Protein AF-A0A1E3QMS5-F1 (afdb_monomer)

Sequence (502 aa):
MLIGETFSNELSHKHVSFSLHVRTPPRYYPRFNPREAEGNADFGDAWTCLYKKHVCPNFSGSLSSRPYLNSDYTMERLRQVASHLDTVKGASAIKHKNADDVVIVAAYRTAMTKGFKGGFKDTATEDLLIGLVKGLLSKTPKFDPKYIEDVAIGNVLNGGAGAFEHRAAMLAAGISYEAAFVAVNRQCSSGLIAVNDIANKILTGQIACGLAGGVESMSQKYDHKNLIPQFSELIANSPAASKCNIPMGLTNENVAEKYNIDRAAQDAFSAASYHKAEQAVTKGLFKDEIIPVQVKTAQGTAVIDTDEGPRAGVTAASLGKLKPAFKKDGTTHAGNASQISDGAGAVLLMRRSLATKLGLRVVGKYVATSAVGVPPEIMGVGPAYAIPHVLAQAGISTSDVAVFEINEAFAAQALFCIEHLGLDKAKVNPRGGAIALGHPLGATGARQVATIMRELKTGEIGVTSMCIGTGMGAAAVFVKDDFYVYRDRYGCCCCFCQGVGI

InterPro domains:
  IPR002155 Thiolase [TIGR01930] (104-478)
  IPR002155 Thiolase [cd00751] (103-478)
  IPR016039 Thiolase-like [G3DSA:3.40.47.10] (101-368)
  IPR016039 Thiolase-like [G3DSA:3.40.47.10] (226-476)
  IPR016039 Thiolase-like [SSF53901] (98-357)
  IPR016039 Thiolase-like [SSF53901] (358-479)
  IPR020610 Thiolase, active site [PS00099] (462-475)
  IPR020613 Thiolase, conserved site [PS00737] (429-445)
  IPR020615 Thiolase, acyl-enzyme intermediate active site [PS00098] (184-202)
  IPR020616 Thiolase, N-terminal [PF00108] (102-353)
  IPR020617 Thiolase, C-terminal [PF02803] (361-479)
  IPR050215 3-ketoacyl-CoA thiolase-like [PTHR43853] (95-480)

Organism: NCBI:txid984486

Secondary structure (DSSP, 8-state):
-----------------------PPPPP-----------------------------------PPPPP--HHHHHHHHHHHHHHH----THHHHHS--TT-EEEEEEEEPPPEETTTSTTTT--HHHHHHHHHHHHHHH-TT--GGG--EEEEE-SSSGGGGHHHHHHHHHHTT--TTS--EEE--GGGHHHHHHHHHHHHHHTTS-SEEEEEEEEEHHHH--TTTSSPPPPHHHHT-TTTGGGGS-HHHHHHHHHHHTT--HHHHHHHHHHHHHHHHHHHHTTTTTTTBPPEEEEETTEEEEE-S-SS--TT--HHHHTTSPPSSSTT-S--TTTBPPPEEEEEEEEEEEHHHHHHTTPPP-EEEEEEEEEE--GGGGGGHHHHHHHHHHHHTT--GGGEEEEEE--SBHHHHHHHHHHTT--GGGBSTT--HHHH---TTTHHHHHHHHHHHH--TT-EEEEEEEETTTEEEEEEEEEPP------SS------------

Solvent-accessible surface area (backbone atoms only — not comparable to full-atom values): 27550 Å² total; per-residue (Å²): 133,88,83,88,85,89,85,82,90,80,92,76,90,78,88,80,82,82,80,83,80,82,79,80,80,84,85,85,75,90,78,89,81,92,84,83,90,87,82,86,88,83,90,86,82,89,88,89,81,90,86,85,89,85,85,87,83,88,84,91,80,90,82,88,79,82,83,78,83,57,66,64,62,54,52,52,49,50,51,54,50,48,70,71,61,70,76,59,64,28,68,61,38,72,65,53,88,52,59,72,37,40,24,28,54,45,48,30,19,38,29,27,25,37,36,69,75,28,88,46,36,83,50,53,54,33,58,50,47,25,40,37,49,38,42,51,48,67,76,36,77,84,63,65,53,76,59,36,49,35,33,28,35,3,12,56,65,44,75,80,27,32,43,68,54,46,48,51,18,40,48,77,37,63,39,46,85,83,25,49,75,46,50,33,71,53,43,41,35,5,3,38,49,14,42,46,51,47,44,48,35,36,68,73,62,78,37,58,25,24,38,16,10,9,33,23,35,38,40,78,48,62,44,95,88,61,75,64,75,90,70,54,70,73,38,61,72,28,83,73,58,37,34,55,70,57,53,70,63,53,16,36,42,45,40,16,64,76,68,68,48,51,52,67,58,23,24,42,51,27,22,50,22,18,50,28,23,36,52,28,57,78,71,48,68,54,64,86,29,35,33,64,32,79,37,78,50,100,92,45,80,47,76,45,62,63,59,60,41,42,47,85,88,58,40,35,78,65,44,70,72,58,65,45,69,73,41,95,88,44,68,50,23,85,67,29,22,33,33,61,8,22,30,33,10,34,34,37,38,28,23,33,46,57,37,56,74,65,69,44,54,39,48,23,33,60,74,46,67,32,73,41,83,46,62,32,56,39,12,44,50,13,33,55,55,7,43,60,52,28,30,55,76,56,48,42,57,79,85,67,45,59,37,34,43,55,51,22,64,29,29,40,26,39,51,48,28,37,61,76,65,68,53,62,70,79,33,43,34,68,52,27,33,17,46,12,46,31,44,15,42,3,5,38,32,15,31,46,54,19,50,51,59,71,70,46,52,68,75,32,27,36,34,43,29,29,38,16,76,64,10,19,8,30,14,35,39,34,31,27,39,61,76,61,74,89,74,58,99,68,84,77,92,86,80,81,87,87,84,88,84,134

Structure (mmCIF, N/CA/C/O backbone):
data_AF-A0A1E3QMS5-F1
#
_entry.id   AF-A0A1E3QMS5-F1
#
loop_
_atom_site.group_PDB
_atom_site.id
_atom_site.type_symbol
_atom_site.label_atom_id
_atom_site.label_alt_id
_atom_site.label_comp_id
_atom_site.label_asym_id
_atom_site.label_entity_id
_atom_site.label_seq_id
_atom_site.pdbx_PDB_ins_code
_atom_site.Cartn_x
_atom_site.Cartn_y
_atom_site.Cartn_z
_atom_site.occupancy
_atom_site.B_iso_or_equiv
_atom_site.auth_seq_id
_atom_site.auth_comp_id
_atom_site.auth_asym_id
_atom_site.auth_atom_id
_atom_site.pdbx_PDB_model_num
ATOM 1 N N . MET A 1 1 ? 71.713 0.784 -7.104 1.00 31.48 1 MET A N 1
ATOM 2 C CA . MET A 1 1 ? 72.002 0.337 -5.725 1.00 31.48 1 MET A CA 1
ATOM 3 C C . MET A 1 1 ? 70.960 -0.722 -5.398 1.00 31.48 1 MET A C 1
ATOM 5 O O . MET A 1 1 ? 69.806 -0.354 -5.262 1.00 31.48 1 MET A O 1
ATOM 9 N N . LEU A 1 2 ? 71.229 -1.994 -5.737 1.00 28.52 2 LEU A N 1
ATOM 10 C CA . LEU A 1 2 ? 71.768 -3.041 -4.835 1.00 28.52 2 LEU A CA 1
ATOM 11 C C . LEU A 1 2 ? 70.753 -3.302 -3.697 1.00 28.52 2 LEU A C 1
ATOM 13 O O . LEU A 1 2 ? 70.476 -2.373 -2.956 1.00 28.52 2 LEU A O 1
ATOM 17 N N . ILE A 1 3 ? 70.151 -4.480 -3.486 1.00 31.02 3 ILE A N 1
ATOM 18 C CA . ILE A 1 3 ? 70.533 -5.882 -3.755 1.00 31.02 3 ILE A CA 1
ATOM 19 C C . ILE A 1 3 ? 69.230 -6.719 -3.798 1.00 31.02 3 ILE A C 1
ATOM 21 O O . ILE A 1 3 ? 68.274 -6.380 -3.102 1.00 31.02 3 ILE A O 1
ATOM 25 N N . GLY A 1 4 ? 69.172 -7.776 -4.614 1.00 28.62 4 GLY A N 1
ATOM 26 C CA . GLY A 1 4 ? 68.081 -8.761 -4.606 1.00 28.62 4 GLY A CA 1
ATOM 27 C C . GLY A 1 4 ? 68.440 -10.020 -3.818 1.00 28.62 4 GLY A C 1
ATOM 28 O O . GLY A 1 4 ? 69.614 -10.257 -3.582 1.00 28.62 4 GLY A O 1
ATOM 29 N N . GLU A 1 5 ? 67.452 -10.849 -3.481 1.00 30.02 5 GLU A N 1
ATOM 30 C CA . GLU A 1 5 ? 67.676 -12.271 -3.197 1.00 30.02 5 GLU A CA 1
ATOM 31 C C . GLU A 1 5 ? 66.367 -13.070 -3.306 1.00 30.02 5 GLU A C 1
ATOM 33 O O . GLU A 1 5 ? 65.334 -12.735 -2.730 1.00 30.02 5 GLU A O 1
ATOM 38 N N . THR A 1 6 ? 66.429 -14.125 -4.111 1.00 30.91 6 THR A N 1
ATOM 39 C CA . THR A 1 6 ? 65.513 -15.268 -4.182 1.00 30.91 6 THR A CA 1
ATOM 40 C C . THR A 1 6 ? 65.936 -16.321 -3.154 1.00 30.91 6 THR A C 1
ATOM 42 O O . THR A 1 6 ? 67.132 -16.571 -3.083 1.00 30.91 6 THR A O 1
ATOM 45 N N . PHE A 1 7 ? 65.004 -16.995 -2.458 1.00 30.03 7 PHE A N 1
ATOM 46 C CA . PHE A 1 7 ? 64.807 -18.465 -2.493 1.00 30.03 7 PHE A CA 1
ATOM 47 C C . PHE A 1 7 ? 63.831 -19.007 -1.417 1.00 30.03 7 PHE A C 1
ATOM 49 O O . PHE A 1 7 ? 63.793 -18.551 -0.280 1.00 30.03 7 PHE A O 1
ATOM 56 N N . SER A 1 8 ? 63.120 -20.061 -1.848 1.00 28.69 8 SER A N 1
ATOM 57 C CA . SER A 1 8 ? 62.645 -21.274 -1.145 1.00 28.69 8 SER A CA 1
ATOM 58 C C . SER A 1 8 ? 61.511 -21.257 -0.106 1.00 28.69 8 SER A C 1
ATOM 60 O O . SER A 1 8 ? 61.619 -20.739 0.999 1.00 28.69 8 SER A O 1
ATOM 62 N N . ASN A 1 9 ? 60.474 -22.016 -0.491 1.00 30.20 9 ASN A N 1
ATOM 63 C CA . ASN A 1 9 ? 59.510 -22.774 0.309 1.00 30.20 9 ASN A CA 1
ATOM 64 C C . ASN A 1 9 ? 60.068 -23.368 1.609 1.00 30.20 9 ASN A C 1
ATOM 66 O O . ASN A 1 9 ? 61.058 -24.088 1.561 1.00 30.20 9 ASN A O 1
ATOM 70 N N . GLU A 1 10 ? 59.282 -23.275 2.684 1.00 28.73 10 GLU A N 1
ATOM 71 C CA . GLU A 1 10 ? 59.101 -24.389 3.619 1.00 28.73 10 GLU A CA 1
ATOM 72 C C . GLU A 1 10 ? 57.724 -24.310 4.303 1.00 28.73 10 GLU A C 1
ATOM 74 O O . GLU A 1 10 ? 57.362 -23.340 4.969 1.00 28.73 10 GLU A O 1
ATOM 79 N N . LEU A 1 11 ? 56.931 -25.359 4.078 1.00 33.06 11 LEU A N 1
ATOM 80 C CA . LEU A 1 11 ? 55.681 -25.662 4.764 1.00 33.06 11 LEU A CA 1
ATOM 81 C C . LEU A 1 11 ? 55.994 -26.072 6.206 1.00 33.06 11 LEU A C 1
ATOM 83 O O . LEU A 1 11 ? 56.698 -27.055 6.422 1.00 33.06 11 LEU A O 1
ATOM 87 N N . SER A 1 12 ? 55.387 -25.412 7.193 1.00 29.53 12 SER A N 1
ATOM 88 C CA . SER A 1 12 ? 55.207 -26.021 8.513 1.00 29.53 12 SER A CA 1
ATOM 89 C C . SER A 1 12 ? 53.768 -25.850 8.996 1.00 29.53 12 SER A C 1
ATOM 91 O O . SER A 1 12 ? 53.277 -24.760 9.286 1.00 29.53 12 SER A O 1
ATOM 93 N N . HIS A 1 13 ? 53.071 -26.983 9.045 1.00 34.19 13 HIS A N 1
ATOM 94 C CA . HIS A 1 13 ? 51.786 -27.144 9.701 1.00 34.19 13 HIS A CA 1
ATOM 95 C C . HIS A 1 13 ? 51.952 -26.912 11.207 1.00 34.19 13 HIS A C 1
ATOM 97 O O . HIS A 1 13 ? 52.592 -27.708 11.893 1.00 34.19 13 HIS A O 1
ATOM 103 N N . LYS A 1 14 ? 51.323 -25.865 11.749 1.00 30.52 14 LYS A N 1
ATOM 104 C CA . LYS A 1 14 ? 51.033 -25.779 13.185 1.00 30.52 14 LYS A CA 1
ATOM 105 C C . LYS A 1 14 ? 49.546 -26.016 13.410 1.00 30.52 14 LYS A C 1
ATOM 107 O O . LYS A 1 14 ? 48.716 -25.134 13.219 1.00 30.52 14 LYS A O 1
ATOM 112 N N . HIS A 1 15 ? 49.235 -27.242 13.822 1.00 31.00 15 HIS A N 1
ATOM 113 C CA . HIS A 1 15 ? 47.972 -27.598 14.455 1.00 31.00 15 HIS A CA 1
ATOM 114 C C . HIS A 1 15 ? 47.801 -26.777 15.739 1.00 31.00 15 HIS A C 1
ATOM 116 O O . HIS A 1 15 ? 48.514 -26.992 16.717 1.00 31.00 15 HIS A O 1
ATOM 122 N N . VAL A 1 16 ? 46.833 -25.862 15.754 1.00 29.27 16 VAL A N 1
ATOM 123 C CA . VAL A 1 16 ? 46.311 -25.276 16.993 1.00 29.27 16 VAL A CA 1
ATOM 124 C C . VAL A 1 16 ? 45.037 -26.037 17.344 1.00 29.27 16 VAL A C 1
ATOM 126 O O . VAL A 1 16 ? 43.981 -25.831 16.753 1.00 29.27 16 VAL A O 1
ATOM 129 N N . SER A 1 17 ? 45.163 -26.973 18.283 1.00 27.58 17 SER A N 1
ATOM 130 C CA . SER A 1 17 ? 44.041 -27.689 18.888 1.00 27.58 17 SER A CA 1
ATOM 131 C C . SER A 1 17 ? 43.379 -26.789 19.934 1.00 27.58 17 SER A C 1
ATOM 133 O O . SER A 1 17 ? 43.899 -26.640 21.039 1.00 27.58 17 SER A O 1
ATOM 135 N N . PHE A 1 18 ? 42.221 -26.207 19.617 1.00 27.23 18 PHE A N 1
ATOM 136 C CA . PHE A 1 18 ? 41.341 -25.623 20.631 1.00 27.23 18 PHE A CA 1
ATOM 137 C C . PHE A 1 18 ? 40.520 -26.739 21.290 1.00 27.23 18 PHE A C 1
ATOM 139 O O . PHE A 1 18 ? 39.589 -27.278 20.698 1.00 27.23 18 PHE A O 1
ATOM 146 N N . SER A 1 19 ? 40.875 -27.091 22.528 1.00 27.47 19 SER A N 1
ATOM 147 C CA . SER A 1 19 ? 40.060 -27.955 23.386 1.00 27.47 19 SER A CA 1
ATOM 148 C C . SER A 1 19 ? 38.943 -27.120 24.014 1.00 27.47 19 SER A C 1
ATOM 150 O O . SER A 1 19 ? 39.190 -26.284 24.884 1.00 27.47 19 SER A O 1
ATOM 152 N N . LEU A 1 20 ? 37.708 -27.313 23.546 1.00 27.77 20 LEU A N 1
ATOM 153 C CA . LEU A 1 20 ? 36.520 -26.660 24.090 1.00 27.77 20 LEU A CA 1
ATOM 154 C C . LEU A 1 20 ? 36.106 -27.379 25.388 1.00 27.77 20 LEU A C 1
ATOM 156 O O . LEU A 1 20 ? 35.433 -28.407 25.359 1.00 27.77 20 LEU A O 1
ATOM 160 N N . HIS A 1 21 ? 36.517 -26.858 26.544 1.00 28.42 21 HIS A N 1
ATOM 161 C CA . HIS A 1 21 ? 35.975 -27.296 27.833 1.00 28.42 21 HIS A CA 1
ATOM 162 C C . HIS A 1 21 ? 34.560 -26.732 28.013 1.00 28.42 21 HIS A C 1
ATOM 164 O O . HIS A 1 21 ? 34.373 -25.584 28.415 1.00 28.42 21 HIS A O 1
ATOM 170 N N . VAL A 1 22 ? 33.550 -27.556 27.731 1.00 30.39 22 VAL A N 1
ATOM 171 C CA . VAL A 1 22 ? 32.148 -27.273 28.058 1.00 30.39 22 VAL A CA 1
ATOM 172 C C . VAL A 1 22 ? 31.971 -27.393 29.575 1.00 30.39 22 VAL A C 1
ATOM 174 O O . VAL A 1 22 ? 31.844 -28.489 30.114 1.00 30.39 22 VAL A O 1
ATOM 177 N N . ARG A 1 23 ? 31.970 -26.261 30.289 1.00 28.95 23 ARG A N 1
ATOM 178 C CA . ARG A 1 23 ? 31.492 -26.200 31.679 1.00 28.95 23 ARG A CA 1
ATOM 179 C C . ARG A 1 23 ? 29.972 -26.058 31.672 1.00 28.95 23 ARG A C 1
ATOM 181 O O . ARG A 1 23 ? 29.438 -24.999 31.362 1.00 28.95 23 ARG A O 1
ATOM 188 N N . THR A 1 24 ? 29.282 -27.135 32.024 1.00 34.50 24 THR A N 1
ATOM 189 C CA . THR A 1 24 ? 27.847 -27.140 32.334 1.00 34.50 24 THR A CA 1
ATOM 190 C C . THR A 1 24 ? 27.566 -26.319 33.602 1.00 34.50 24 THR A C 1
ATOM 192 O O . THR A 1 24 ? 28.191 -26.597 34.629 1.00 34.50 24 THR A O 1
ATOM 195 N N . PRO A 1 25 ? 26.634 -25.348 33.591 1.00 34.88 25 PRO A N 1
ATOM 196 C CA . PRO A 1 25 ? 26.219 -24.650 34.806 1.00 34.88 25 PRO A CA 1
ATOM 197 C C . PRO A 1 25 ? 25.302 -25.537 35.676 1.00 34.88 25 PRO A C 1
ATOM 199 O O . PRO A 1 25 ? 24.513 -26.320 35.135 1.00 34.88 25 PRO A O 1
ATOM 202 N N . PRO A 1 26 ? 25.374 -25.439 37.018 1.00 34.09 26 PRO A N 1
ATOM 203 C CA . PRO A 1 26 ? 24.548 -26.248 37.906 1.00 34.09 26 PRO A CA 1
ATOM 204 C C . PRO A 1 26 ? 23.090 -25.766 37.914 1.00 34.09 26 PRO A C 1
ATOM 206 O O . PRO A 1 26 ? 22.800 -24.573 38.004 1.00 34.09 26 PRO A O 1
ATOM 209 N N . ARG A 1 27 ? 22.162 -26.728 37.840 1.00 30.08 27 ARG A N 1
ATOM 210 C CA . ARG A 1 27 ? 20.714 -26.518 37.971 1.00 30.08 27 ARG A CA 1
ATOM 211 C C . ARG A 1 27 ? 20.365 -26.182 39.423 1.00 30.08 27 ARG A C 1
ATOM 213 O O . ARG A 1 27 ? 20.511 -27.034 40.295 1.00 30.08 27 ARG A O 1
ATOM 220 N N . TYR A 1 28 ? 19.846 -24.982 39.665 1.00 28.42 28 TYR A N 1
ATOM 221 C CA . TYR A 1 28 ? 19.197 -24.622 40.926 1.00 28.42 28 TYR A CA 1
ATOM 222 C C . TYR A 1 28 ? 17.708 -24.993 40.865 1.00 28.42 28 TYR A C 1
ATOM 224 O O . TYR A 1 28 ? 16.959 -24.449 40.059 1.00 28.42 28 TYR A O 1
ATOM 232 N N . TYR A 1 29 ? 17.284 -25.913 41.732 1.00 30.28 29 TYR A N 1
ATOM 233 C CA . TYR A 1 29 ? 15.880 -26.156 42.076 1.00 30.28 29 TYR A CA 1
ATOM 234 C C . TYR A 1 29 ? 15.695 -25.795 43.555 1.00 30.28 29 TYR A C 1
ATOM 236 O O . TYR A 1 29 ? 16.360 -26.412 44.391 1.00 30.28 29 TYR A O 1
ATOM 244 N N . PRO A 1 30 ? 14.804 -24.860 43.929 1.00 32.53 30 PRO A N 1
ATOM 245 C CA . PRO A 1 30 ? 14.478 -24.659 45.330 1.00 32.53 30 PRO A CA 1
ATOM 246 C C . PRO A 1 30 ? 13.488 -25.740 45.783 1.00 32.53 30 PRO A C 1
ATOM 248 O O . PRO A 1 30 ? 12.336 -25.777 45.350 1.00 32.53 30 PRO A O 1
ATOM 251 N N . ARG A 1 31 ? 13.950 -26.638 46.661 1.00 29.88 31 ARG A N 1
ATOM 252 C CA . ARG A 1 31 ? 13.084 -27.500 47.475 1.00 29.88 31 ARG A CA 1
ATOM 253 C C . ARG A 1 31 ? 12.714 -26.748 48.750 1.00 29.88 31 ARG A C 1
ATOM 255 O O . ARG A 1 31 ? 13.582 -26.445 49.560 1.00 29.88 31 ARG A O 1
ATOM 262 N N . PHE A 1 32 ? 11.425 -26.489 48.922 1.00 26.47 32 PHE A N 1
ATOM 263 C CA . PHE A 1 32 ? 10.831 -26.103 50.198 1.00 26.47 32 PHE A CA 1
ATOM 264 C C . PHE A 1 32 ? 10.738 -27.344 51.098 1.00 26.47 32 PHE A C 1
ATOM 266 O O . PHE A 1 32 ? 10.147 -28.346 50.697 1.00 26.47 32 PHE A O 1
ATOM 273 N N . ASN A 1 33 ? 11.293 -27.280 52.308 1.00 28.27 33 ASN A N 1
ATOM 274 C CA . ASN A 1 33 ? 10.937 -28.180 53.405 1.00 28.27 33 ASN A CA 1
ATOM 275 C C . 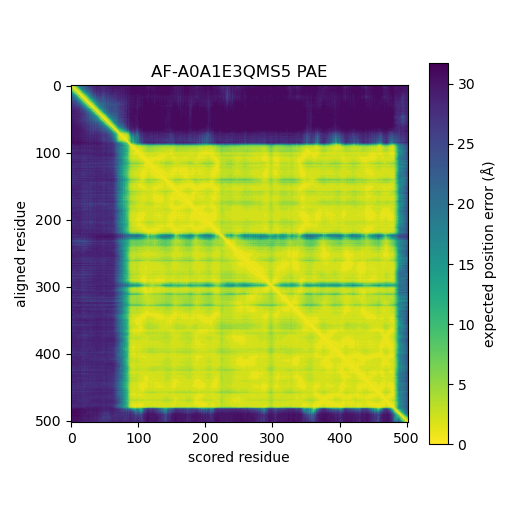ASN A 1 33 ? 10.951 -27.378 54.722 1.00 28.27 33 ASN A C 1
ATOM 277 O O . ASN A 1 33 ? 11.992 -26.804 55.043 1.00 28.27 33 ASN A O 1
ATOM 281 N N . PRO A 1 34 ? 9.825 -27.280 55.450 1.00 32.50 34 PRO A N 1
ATOM 282 C CA . PRO A 1 34 ? 9.713 -26.466 56.653 1.00 32.50 34 PRO A CA 1
ATOM 283 C C . PRO A 1 34 ? 9.967 -27.303 57.913 1.00 32.50 34 PRO A C 1
ATOM 285 O O . PRO A 1 34 ? 9.378 -28.377 58.042 1.00 32.50 34 PRO A O 1
ATOM 288 N N . ARG A 1 35 ? 10.773 -26.794 58.858 1.00 27.59 35 ARG A N 1
ATOM 289 C CA . ARG A 1 35 ? 10.636 -26.994 60.319 1.00 27.59 35 ARG A CA 1
ATOM 290 C C . ARG A 1 35 ? 11.761 -26.308 61.107 1.00 27.59 35 ARG A C 1
ATOM 292 O O . ARG A 1 35 ? 12.880 -26.236 60.621 1.00 27.59 35 ARG A O 1
ATOM 299 N N . GLU A 1 36 ? 11.379 -25.921 62.330 1.00 29.58 36 GLU A N 1
ATOM 300 C CA . GLU A 1 36 ? 12.136 -25.337 63.461 1.00 29.58 36 GLU A CA 1
ATOM 301 C C . GLU A 1 36 ? 12.245 -23.794 63.417 1.00 29.58 36 GLU A C 1
ATOM 303 O O . GLU A 1 36 ? 12.922 -23.245 62.557 1.00 29.58 36 GLU A O 1
ATOM 308 N N . ALA A 1 37 ? 11.348 -23.045 64.094 1.00 28.16 37 ALA A N 1
ATOM 309 C CA . ALA A 1 37 ? 11.211 -22.786 65.557 1.00 28.16 37 ALA A CA 1
ATOM 310 C C . ALA A 1 37 ? 12.317 -21.805 66.027 1.00 28.16 37 ALA A C 1
ATOM 312 O O . ALA A 1 37 ? 13.449 -21.961 65.600 1.00 28.16 37 ALA A O 1
ATOM 313 N N . GLU A 1 38 ? 12.145 -20.725 66.800 1.00 29.12 38 GLU A N 1
ATOM 314 C CA . GLU A 1 38 ? 11.242 -20.225 67.863 1.00 29.12 38 GLU A CA 1
ATOM 315 C C . GLU A 1 38 ? 11.363 -18.661 67.838 1.00 29.12 38 GLU A C 1
ATOM 317 O O . GLU A 1 38 ? 12.274 -18.154 67.191 1.00 29.12 38 GLU A O 1
ATOM 322 N N . GLY A 1 39 ? 10.571 -17.767 68.448 1.00 26.53 39 GLY A N 1
ATOM 323 C CA . GLY A 1 39 ? 9.545 -17.803 69.492 1.00 26.53 39 GLY A CA 1
ATOM 324 C C . GLY A 1 39 ? 9.075 -16.368 69.871 1.00 26.53 39 GLY A C 1
ATOM 325 O O . GLY A 1 39 ? 9.524 -15.393 69.267 1.00 26.53 39 GLY A O 1
ATOM 326 N N . ASN A 1 40 ? 8.219 -16.299 70.909 1.00 28.59 40 ASN A N 1
ATOM 327 C CA . ASN A 1 40 ? 7.637 -15.154 71.665 1.00 28.59 40 ASN A CA 1
ATOM 328 C C . ASN A 1 40 ? 6.565 -14.297 70.955 1.00 28.59 40 ASN A C 1
ATOM 330 O O . ASN A 1 40 ? 6.862 -13.639 69.968 1.00 28.59 40 ASN A O 1
ATOM 334 N N . ALA A 1 41 ? 5.271 -14.346 71.320 1.00 29.61 41 ALA A N 1
ATOM 335 C CA . ALA A 1 41 ? 4.523 -13.905 72.537 1.00 29.61 41 ALA A CA 1
ATOM 336 C C . ALA A 1 41 ? 3.488 -12.863 72.011 1.00 29.61 41 ALA A C 1
ATOM 338 O O . ALA A 1 41 ? 3.850 -12.081 71.141 1.00 29.61 41 ALA A O 1
ATOM 339 N N . ASP A 1 42 ? 2.184 -12.820 72.308 1.00 27.94 42 ASP A N 1
ATOM 340 C CA . ASP A 1 42 ? 1.458 -12.903 73.579 1.00 27.94 42 ASP A CA 1
ATOM 341 C C . ASP A 1 42 ? -0.073 -13.087 73.344 1.00 27.94 42 ASP A C 1
ATOM 343 O O . ASP A 1 42 ? -0.605 -12.648 72.327 1.00 27.94 42 ASP A O 1
ATOM 347 N N . PHE A 1 43 ? -0.728 -13.720 74.331 1.00 28.84 43 PHE A N 1
ATOM 348 C CA . PHE A 1 43 ? -2.134 -13.703 74.812 1.00 28.84 43 PHE A CA 1
ATOM 349 C C . PHE A 1 43 ? -3.375 -13.526 73.902 1.00 28.84 43 PHE A C 1
ATOM 351 O O . PHE A 1 43 ? -3.525 -12.541 73.186 1.00 28.84 43 PHE A O 1
ATOM 358 N N . GLY A 1 44 ? -4.386 -14.384 74.151 1.00 26.56 44 GLY A N 1
ATOM 359 C CA . GLY A 1 44 ? -5.807 -14.025 73.986 1.00 26.56 44 GLY A CA 1
ATOM 360 C C . GLY A 1 44 ? -6.802 -15.162 73.701 1.00 26.56 44 GLY A C 1
ATOM 361 O O . GLY A 1 44 ? -7.227 -15.318 72.567 1.00 26.56 44 GLY A O 1
ATOM 362 N N . ASP A 1 45 ? -7.203 -15.886 74.749 1.00 29.14 45 ASP A N 1
ATOM 363 C CA . ASP A 1 45 ? -8.535 -16.478 74.995 1.00 29.14 45 ASP A CA 1
ATOM 364 C C . ASP A 1 45 ? -9.144 -17.619 74.137 1.00 29.14 45 ASP A C 1
ATOM 366 O O . ASP A 1 45 ? -9.663 -17.450 73.039 1.00 29.14 45 ASP A O 1
ATOM 370 N N . ALA A 1 46 ? -9.181 -18.788 74.798 1.00 28.91 46 ALA A N 1
ATOM 371 C CA . ALA A 1 46 ? -10.326 -19.679 75.047 1.00 28.91 46 ALA A CA 1
ATOM 372 C C . ALA A 1 46 ? -11.272 -20.072 73.889 1.00 28.91 46 ALA A C 1
ATOM 374 O O . ALA A 1 46 ? -12.046 -19.269 73.392 1.00 28.91 46 ALA A O 1
ATOM 375 N N . TRP A 1 47 ? -11.353 -21.375 73.585 1.00 29.19 47 TRP A N 1
ATOM 376 C CA . TRP A 1 47 ? -12.447 -22.247 74.053 1.00 29.19 47 TRP A CA 1
ATOM 377 C C . TRP A 1 47 ? -12.148 -23.721 73.723 1.00 29.19 47 TRP A C 1
ATOM 379 O O . TRP A 1 47 ? -11.645 -24.086 72.663 1.00 29.19 47 TRP A O 1
ATOM 389 N N . THR A 1 48 ? -12.435 -24.560 74.708 1.00 28.97 48 THR A N 1
ATOM 390 C CA . THR A 1 48 ? -12.118 -25.983 74.863 1.00 28.97 48 THR A CA 1
ATOM 391 C C . THR A 1 48 ? -13.266 -26.877 74.382 1.00 28.97 48 THR A C 1
ATOM 393 O O . THR A 1 48 ? -14.415 -26.559 74.662 1.00 28.97 48 THR A O 1
ATOM 396 N N . CYS A 1 49 ? -12.950 -28.020 73.749 1.00 26.06 49 CYS A N 1
ATOM 397 C CA . CYS A 1 49 ? -13.481 -29.386 74.008 1.00 26.06 49 CYS A CA 1
ATOM 398 C C . CYS A 1 49 ? -13.175 -30.304 72.799 1.00 26.06 49 CYS A C 1
ATOM 400 O O . CYS A 1 49 ? -13.619 -30.022 71.695 1.00 26.06 49 CYS A O 1
ATOM 402 N N . LEU A 1 50 ? -12.270 -31.297 72.895 1.00 29.48 50 LEU A N 1
ATOM 403 C CA . LEU A 1 50 ? -12.485 -32.677 73.405 1.00 29.48 50 LEU A CA 1
ATOM 404 C C . LEU A 1 50 ? -13.443 -33.490 72.492 1.00 29.48 50 LEU A C 1
ATOM 406 O O . LEU A 1 50 ? -14.520 -33.015 72.186 1.00 29.48 50 LEU A O 1
ATOM 410 N N . TYR A 1 51 ? -13.184 -34.712 72.005 1.00 27.92 51 TYR A N 1
ATOM 411 C CA . TYR A 1 51 ? -12.388 -35.836 72.505 1.00 27.92 51 TYR A CA 1
ATOM 412 C C . TYR A 1 51 ? -12.030 -36.823 71.362 1.00 27.92 51 TYR A C 1
ATOM 414 O O . TYR A 1 51 ? -12.646 -36.861 70.301 1.00 27.92 51 TYR A O 1
ATOM 422 N N . LYS A 1 52 ? -11.013 -37.643 71.634 1.00 28.75 52 LYS A N 1
ATOM 423 C CA . LYS A 1 52 ? -10.372 -38.694 70.824 1.00 28.75 52 LYS A CA 1
ATOM 424 C C . LYS A 1 52 ? -11.163 -40.022 70.718 1.00 28.75 52 LYS A C 1
ATOM 426 O O . LYS A 1 52 ? -11.770 -40.436 71.693 1.00 28.75 52 LYS A O 1
ATOM 431 N N . LYS A 1 53 ? -10.848 -40.760 69.633 1.00 29.52 53 LYS A N 1
ATOM 432 C CA . LYS A 1 53 ? -10.585 -42.225 69.522 1.00 29.52 53 LYS A CA 1
ATOM 433 C C . LYS A 1 53 ? -11.752 -43.243 69.500 1.00 29.52 53 LYS A C 1
ATOM 435 O O . LYS A 1 53 ? -12.374 -43.499 70.516 1.00 29.52 53 LYS A O 1
ATOM 440 N N . HIS A 1 54 ? -11.828 -43.979 68.377 1.00 30.83 54 HIS A N 1
ATOM 441 C CA . HIS A 1 54 ? -11.452 -45.407 68.194 1.00 30.83 54 HIS A CA 1
ATOM 442 C C . HIS A 1 54 ? -12.474 -46.319 67.469 1.00 30.83 54 HIS A C 1
ATOM 444 O O . HIS A 1 54 ? -13.581 -46.525 67.935 1.00 30.83 54 HIS A O 1
ATOM 450 N N . VAL A 1 55 ? -11.955 -46.952 66.398 1.00 29.28 55 VAL A N 1
ATOM 451 C CA . VAL A 1 55 ? -12.161 -48.347 65.937 1.00 29.28 55 VAL A CA 1
ATOM 452 C C . VAL A 1 55 ? -13.455 -48.701 65.166 1.00 29.28 55 VAL A C 1
ATOM 454 O O . VAL A 1 55 ? -14.552 -48.748 65.701 1.00 29.28 55 VAL A O 1
ATOM 457 N N . CYS A 1 56 ? -13.254 -49.029 63.880 1.00 26.22 56 CYS A N 1
ATOM 458 C CA . CYS A 1 56 ? -14.125 -49.813 62.983 1.00 26.22 56 CYS A CA 1
ATOM 459 C C . CYS A 1 56 ? -14.065 -51.320 63.342 1.00 26.22 56 CYS A C 1
ATOM 461 O O . CYS A 1 56 ? -13.023 -51.745 63.848 1.00 26.22 56 CYS A O 1
ATOM 463 N N . PRO A 1 57 ? -15.091 -52.153 63.038 1.00 44.75 57 PRO A N 1
ATOM 464 C CA . PRO A 1 57 ? -15.200 -52.704 61.675 1.00 44.75 57 PRO A CA 1
ATOM 465 C C . PRO A 1 57 ? -16.621 -52.969 61.121 1.00 44.75 57 PRO A C 1
ATOM 467 O O . PRO A 1 57 ? -17.542 -53.328 61.842 1.00 44.75 57 PRO A O 1
ATOM 470 N N . ASN A 1 58 ? -16.692 -52.891 59.784 1.00 29.72 58 ASN A N 1
ATOM 471 C CA . ASN A 1 58 ? -17.551 -53.618 58.835 1.00 29.72 58 ASN A CA 1
ATOM 472 C C . ASN A 1 58 ? -19.084 -53.534 58.961 1.00 29.72 58 ASN A C 1
ATOM 474 O O . ASN A 1 58 ? -19.668 -54.151 59.838 1.00 29.72 58 ASN A O 1
ATOM 478 N N . PHE A 1 59 ? -19.739 -52.959 57.944 1.00 26.70 59 PHE A N 1
ATOM 479 C CA . PHE A 1 59 ? -20.618 -53.719 57.037 1.00 26.70 59 PHE A CA 1
ATOM 480 C C . PHE A 1 59 ? -20.917 -52.909 55.762 1.00 26.70 59 PHE A C 1
ATOM 482 O O . PHE A 1 59 ? -21.171 -51.708 55.793 1.00 26.70 59 PHE A O 1
ATOM 489 N N . SER A 1 60 ? -20.826 -53.595 54.630 1.00 35.09 60 SER A N 1
ATOM 490 C CA . SER A 1 60 ? -21.066 -53.142 53.261 1.00 35.09 60 SER A CA 1
ATOM 491 C C . SER A 1 60 ? -22.543 -52.859 52.972 1.00 35.09 60 SER A C 1
ATOM 493 O O . SER A 1 60 ? -23.394 -53.674 53.323 1.00 35.09 60 SER A O 1
ATOM 495 N N . GLY A 1 61 ? -22.839 -51.792 52.227 1.00 27.61 61 GLY A N 1
ATOM 496 C CA . GLY A 1 61 ? -24.173 -51.560 51.668 1.00 27.61 61 GLY A CA 1
ATOM 497 C C . GLY A 1 61 ? -24.268 -50.253 50.886 1.00 27.61 61 GLY A C 1
ATOM 498 O O . GLY A 1 61 ? -24.300 -49.175 51.464 1.00 27.61 61 GLY A O 1
ATOM 499 N N . SER A 1 62 ? -24.283 -50.368 49.562 1.00 33.69 62 SER A N 1
ATOM 500 C CA . SER A 1 62 ? -24.392 -49.301 48.566 1.00 33.69 62 SER A CA 1
ATOM 501 C C . SER A 1 62 ? -25.670 -48.463 48.678 1.00 33.69 62 SER A C 1
ATOM 503 O O . SER A 1 62 ? -26.749 -49.039 48.796 1.00 33.69 62 SER A O 1
ATOM 505 N N . LEU A 1 63 ? -25.573 -47.148 48.456 1.00 31.23 63 LEU A N 1
ATOM 506 C CA . LEU A 1 63 ? -26.680 -46.328 47.954 1.00 31.23 63 LEU A CA 1
ATOM 507 C C . LEU A 1 63 ? -26.150 -45.188 47.069 1.00 31.23 63 LEU A C 1
ATOM 509 O O . LEU A 1 63 ? -25.169 -44.516 47.374 1.00 31.23 63 LEU A O 1
ATOM 513 N N . SER A 1 64 ? -26.811 -45.065 45.926 1.00 31.31 64 SER A N 1
ATOM 514 C CA . SER A 1 64 ? -26.512 -44.289 44.726 1.00 31.31 64 SER A CA 1
ATOM 515 C C . SER A 1 64 ? -26.426 -42.771 44.924 1.00 31.31 64 SER A C 1
ATOM 517 O O . SER A 1 64 ? -27.369 -42.157 45.426 1.00 31.31 64 SER A O 1
ATOM 519 N N . SER A 1 65 ? -25.377 -42.148 44.383 1.00 32.16 65 SER A N 1
ATOM 520 C CA . SER A 1 65 ? -25.329 -40.715 44.082 1.00 32.16 65 SER A CA 1
ATOM 521 C C . SER A 1 65 ? -25.791 -40.449 42.641 1.00 32.16 65 SER A C 1
ATOM 523 O O . SER A 1 65 ? -25.380 -41.116 41.692 1.00 32.16 65 SER A O 1
ATOM 525 N N . ARG A 1 66 ? -26.685 -39.468 42.477 1.00 35.66 66 ARG A N 1
ATOM 526 C CA . ARG A 1 66 ? -27.090 -38.912 41.175 1.00 35.66 66 ARG A CA 1
ATOM 527 C C . ARG A 1 66 ? -25.883 -38.225 40.511 1.00 35.66 66 ARG A C 1
ATOM 529 O O . ARG A 1 66 ? -25.162 -37.520 41.219 1.00 35.66 66 ARG A O 1
ATOM 536 N N . PRO A 1 67 ? -25.667 -38.348 39.189 1.00 38.66 67 PRO A N 1
ATOM 537 C CA . PRO A 1 67 ? -24.568 -37.652 38.539 1.00 38.66 67 PRO A CA 1
ATOM 538 C C . PRO A 1 67 ? -24.919 -36.177 38.305 1.00 38.66 67 PRO A C 1
ATOM 540 O O . PRO A 1 67 ? -25.948 -35.846 37.715 1.00 38.66 67 PRO A O 1
ATOM 543 N N . TYR A 1 68 ? -24.030 -35.299 38.769 1.00 38.62 68 TYR A N 1
ATOM 544 C CA . TYR A 1 68 ? -23.949 -33.904 38.352 1.00 38.62 68 TYR A CA 1
ATOM 545 C C . TYR A 1 68 ? -23.757 -33.839 36.827 1.00 38.62 68 TYR A C 1
ATOM 547 O O . TYR A 1 68 ? -22.854 -34.472 36.277 1.00 38.62 68 TYR A O 1
ATOM 555 N N . LEU A 1 69 ? -24.611 -33.073 36.145 1.00 43.75 69 LEU A N 1
ATOM 556 C CA . LEU A 1 69 ? -24.441 -32.708 34.738 1.00 43.75 69 LEU A CA 1
ATOM 557 C C . LEU A 1 69 ? -23.144 -31.904 34.589 1.00 43.75 69 LEU A C 1
ATOM 559 O O . LEU A 1 69 ? -23.020 -30.796 35.105 1.00 43.75 69 LEU A O 1
ATOM 563 N N . ASN A 1 70 ? -22.176 -32.498 33.899 1.00 46.22 70 ASN A N 1
ATOM 564 C CA . ASN A 1 70 ? -20.847 -31.948 33.681 1.00 46.22 70 ASN A CA 1
ATOM 565 C C . ASN A 1 70 ? -20.928 -30.859 32.588 1.00 46.22 70 ASN A C 1
ATOM 567 O O . ASN A 1 70 ? -21.117 -31.171 31.407 1.00 46.22 70 ASN A O 1
ATOM 571 N N . SER A 1 71 ? -20.834 -29.579 32.966 1.00 54.12 71 SER A N 1
ATOM 572 C CA . SER A 1 71 ? -20.901 -28.431 32.040 1.00 54.12 71 SER A CA 1
ATOM 573 C C . SER A 1 71 ? -19.858 -28.515 30.923 1.00 54.12 71 SER A C 1
ATOM 575 O O . SER A 1 71 ? -20.136 -28.144 29.783 1.00 54.12 71 SER A O 1
ATOM 577 N N . ASP A 1 72 ? -18.698 -29.094 31.223 1.00 51.88 72 ASP A N 1
ATOM 578 C CA . ASP A 1 72 ? -17.580 -29.214 30.288 1.00 51.88 72 ASP A CA 1
ATOM 579 C C . ASP A 1 72 ? -17.875 -30.196 29.154 1.00 51.88 72 ASP A C 1
ATOM 581 O O . ASP A 1 72 ? -17.558 -29.932 27.998 1.00 51.88 72 ASP A O 1
ATOM 585 N N . TYR A 1 73 ? -18.595 -31.282 29.443 1.00 54.00 73 TYR A N 1
ATOM 586 C CA . TYR A 1 73 ? -19.002 -32.254 28.425 1.00 54.00 73 TYR A CA 1
ATOM 587 C C . TYR A 1 73 ? -20.046 -31.673 27.460 1.00 54.00 73 TYR A C 1
ATOM 589 O O . TYR A 1 73 ? -20.106 -32.032 26.283 1.00 54.00 73 TYR A O 1
ATOM 597 N N . THR A 1 74 ? -20.855 -30.735 27.954 1.00 62.50 74 THR A N 1
ATOM 598 C CA . THR A 1 74 ? -21.874 -30.040 27.161 1.00 62.50 74 THR A CA 1
ATOM 599 C C . THR A 1 74 ? -21.226 -29.019 26.224 1.00 62.50 74 THR A C 1
ATOM 601 O O . THR A 1 74 ? -21.598 -28.940 25.055 1.00 62.50 74 THR A O 1
ATOM 604 N N . MET A 1 75 ? -20.202 -28.301 26.697 1.00 61.50 75 MET A N 1
ATOM 605 C CA . MET A 1 75 ? -19.402 -27.385 25.877 1.00 61.50 75 MET A CA 1
ATOM 606 C C . MET A 1 75 ? -18.556 -28.117 24.831 1.00 61.50 75 MET A C 1
ATOM 608 O O . MET A 1 75 ? -18.479 -27.665 23.690 1.00 61.50 75 MET A O 1
ATOM 612 N N . GLU A 1 76 ? -17.984 -29.270 25.175 1.00 60.56 76 GLU A N 1
ATOM 613 C CA . GLU A 1 76 ? -17.217 -30.093 24.236 1.00 60.56 76 GLU A CA 1
ATOM 614 C C . GLU A 1 76 ? -18.115 -30.652 23.120 1.00 60.56 76 GLU A C 1
ATOM 616 O O . GLU A 1 76 ? -17.773 -30.571 21.941 1.00 60.56 76 GLU A O 1
ATOM 621 N N . ARG A 1 77 ? -19.325 -31.121 23.465 1.00 62.88 77 ARG A N 1
ATOM 622 C CA . ARG A 1 77 ? -20.330 -31.542 22.475 1.00 62.88 77 ARG A CA 1
ATOM 623 C C . ARG A 1 77 ? -20.853 -30.388 21.631 1.00 62.88 77 ARG A C 1
ATOM 625 O O . ARG A 1 77 ? -21.068 -30.581 20.442 1.00 62.88 77 ARG A O 1
ATOM 632 N N . LEU A 1 78 ? -21.029 -29.195 22.197 1.00 60.53 78 LEU A N 1
ATOM 633 C CA . LEU A 1 78 ? -21.398 -28.004 21.426 1.00 60.53 78 LEU A CA 1
ATOM 634 C C . LEU A 1 78 ? -20.294 -27.602 20.444 1.00 60.53 78 LEU A C 1
ATOM 636 O O . LEU A 1 78 ? -20.610 -27.247 19.315 1.00 60.53 78 LEU A O 1
ATOM 640 N N . ARG A 1 79 ? -19.015 -27.721 20.822 1.00 58.75 79 ARG A N 1
ATOM 641 C CA . ARG A 1 79 ? -17.873 -27.513 19.913 1.00 58.75 79 ARG A CA 1
ATOM 642 C C . ARG A 1 79 ? -17.808 -28.568 18.810 1.00 58.75 79 ARG A C 1
ATOM 644 O O . ARG A 1 79 ? -17.577 -28.211 17.662 1.00 58.75 79 ARG A O 1
ATOM 651 N N . GLN A 1 80 ? -18.057 -29.836 19.139 1.00 59.62 80 GLN A N 1
ATOM 652 C CA . GLN A 1 80 ? -18.138 -30.932 18.165 1.00 59.62 80 GLN A CA 1
ATOM 653 C C . GLN A 1 80 ? -19.317 -30.762 17.199 1.00 59.62 80 GLN A C 1
ATOM 655 O O . GLN A 1 80 ? -19.192 -30.991 16.004 1.00 59.62 80 GLN A O 1
ATOM 660 N N . VAL A 1 81 ? -20.477 -30.338 17.694 1.00 59.22 81 VAL A N 1
ATOM 661 C CA . VAL A 1 81 ? -21.649 -30.082 16.851 1.00 59.22 81 VAL A CA 1
ATOM 662 C C . VAL A 1 81 ? -21.443 -28.817 16.012 1.00 59.22 81 VAL A C 1
ATOM 664 O O . VAL A 1 81 ? -21.780 -28.825 14.834 1.00 59.22 81 VAL A O 1
ATOM 667 N N . ALA A 1 82 ? -20.820 -27.767 16.557 1.00 58.97 82 ALA A N 1
ATOM 668 C CA . ALA A 1 82 ? -20.450 -26.566 15.808 1.00 58.97 82 ALA A CA 1
ATOM 669 C C . ALA A 1 82 ? -19.438 -26.866 14.689 1.00 58.97 82 ALA A C 1
ATOM 671 O O . ALA A 1 82 ? -19.627 -26.405 13.567 1.00 58.97 82 ALA A O 1
ATOM 672 N N . SER A 1 83 ? -18.428 -27.708 14.943 1.00 52.00 83 SER A N 1
ATOM 673 C CA . SER A 1 83 ? -17.457 -28.111 13.916 1.00 52.00 83 SER A CA 1
ATOM 674 C C . SER A 1 83 ? -18.062 -28.987 12.812 1.00 52.00 83 SER A C 1
ATOM 676 O O . SER A 1 83 ? -17.518 -29.050 11.711 1.00 52.00 83 SER A O 1
ATOM 678 N N . HIS A 1 84 ? -19.207 -29.626 13.073 1.00 54.53 84 HIS A N 1
ATOM 679 C CA . HIS A 1 84 ? -20.007 -30.335 12.070 1.00 54.53 84 HIS A CA 1
ATOM 680 C C . HIS A 1 84 ? -21.089 -29.461 11.402 1.00 54.53 84 HIS A C 1
ATOM 682 O O . HIS A 1 84 ? -21.642 -29.870 10.382 1.00 54.53 84 HIS A O 1
ATOM 688 N N . LEU A 1 85 ? -21.383 -28.268 11.938 1.00 53.88 85 LEU A N 1
ATOM 689 C CA . LEU A 1 85 ? -22.376 -27.321 11.412 1.00 53.88 85 LEU A CA 1
ATOM 690 C C . LEU A 1 85 ? -21.785 -26.245 10.488 1.00 53.88 85 LEU A C 1
ATOM 692 O O . LEU A 1 85 ? -22.562 -25.616 9.763 1.00 53.88 85 LEU A O 1
ATOM 696 N N . ASP A 1 86 ? -20.456 -26.076 10.438 1.00 53.41 86 ASP A N 1
ATOM 697 C CA . ASP A 1 86 ? -19.755 -25.229 9.455 1.00 53.41 86 ASP A CA 1
ATOM 698 C C . ASP A 1 86 ? -19.827 -25.843 8.042 1.00 53.41 86 ASP A C 1
ATOM 700 O O . ASP A 1 86 ? -18.882 -26.353 7.442 1.00 53.41 86 ASP A O 1
ATOM 704 N N . THR A 1 87 ? -21.041 -25.811 7.507 1.00 55.19 87 THR A N 1
ATOM 705 C CA . THR A 1 87 ? -21.438 -26.262 6.171 1.00 55.19 87 THR A CA 1
ATOM 706 C C . THR A 1 87 ? -21.224 -25.182 5.114 1.00 55.19 87 THR A C 1
ATOM 708 O O . THR A 1 87 ? -21.363 -25.438 3.918 1.00 55.19 87 THR A O 1
ATOM 711 N N . VAL A 1 88 ? -20.838 -23.975 5.531 1.00 62.59 88 VAL A N 1
ATOM 712 C CA . VAL A 1 88 ? -20.583 -22.857 4.633 1.00 62.59 88 VAL A CA 1
ATOM 713 C C . VAL A 1 88 ? -19.114 -22.892 4.220 1.00 62.59 88 VAL A C 1
ATOM 715 O O . VAL A 1 88 ? -18.227 -22.623 5.022 1.00 62.59 88 VAL A O 1
ATOM 718 N N . LYS A 1 89 ? -18.849 -23.238 2.958 1.00 77.56 89 LYS A N 1
ATOM 719 C CA . LYS A 1 89 ? -17.504 -23.236 2.358 1.00 77.56 89 LYS A CA 1
ATOM 720 C C . LYS A 1 89 ? -17.354 -22.108 1.337 1.00 77.56 89 LYS A C 1
ATOM 722 O O . LYS A 1 89 ? -18.337 -21.555 0.841 1.00 77.56 89 LYS A O 1
ATOM 727 N N . GLY A 1 90 ? -16.105 -21.777 1.027 1.00 89.44 90 GLY A N 1
ATOM 728 C CA . GLY A 1 90 ? -15.732 -20.807 0.000 1.00 89.44 90 GLY A CA 1
ATOM 729 C C . GLY A 1 90 ? -16.258 -19.396 0.244 1.00 89.44 90 GLY A C 1
ATOM 730 O O . GLY A 1 90 ? -16.277 -18.921 1.379 1.00 89.44 90 GLY A O 1
ATOM 731 N N . ALA A 1 91 ? -16.684 -18.708 -0.819 1.00 92.44 91 ALA A N 1
ATOM 732 C CA . ALA A 1 91 ? -17.018 -17.284 -0.763 1.00 92.44 91 ALA A CA 1
ATOM 733 C C . ALA A 1 91 ? -18.100 -16.954 0.279 1.00 92.44 91 ALA A C 1
ATOM 735 O O . ALA A 1 91 ? -18.039 -15.912 0.926 1.00 92.44 91 ALA A O 1
ATOM 736 N N . SER A 1 92 ? -19.070 -17.849 0.486 1.00 92.38 92 SER A N 1
ATOM 737 C CA . SER A 1 92 ? -20.106 -17.662 1.505 1.00 92.38 92 SER A CA 1
ATOM 738 C C . SER A 1 92 ? -19.535 -17.695 2.928 1.00 92.38 92 SER A C 1
ATOM 740 O O . SER A 1 92 ? -20.010 -16.959 3.790 1.00 92.38 92 SER A O 1
ATOM 742 N N . ALA A 1 93 ? -18.501 -18.505 3.175 1.00 93.06 93 ALA A N 1
ATOM 743 C CA . ALA A 1 93 ? -17.894 -18.666 4.496 1.00 93.06 93 ALA A CA 1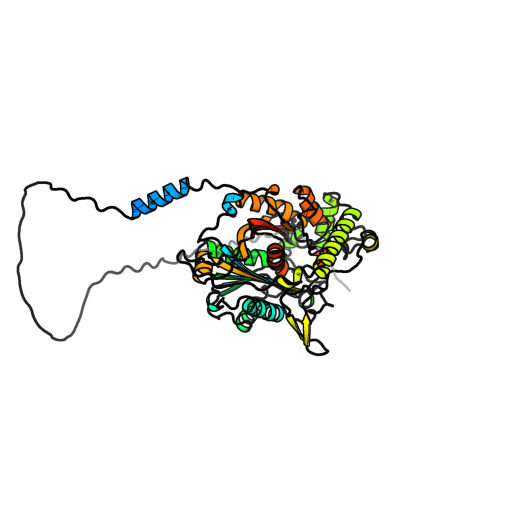
ATOM 744 C C . ALA A 1 93 ? -17.192 -17.376 4.916 1.00 93.06 93 ALA A C 1
ATOM 746 O O . ALA A 1 93 ? -17.446 -16.818 5.981 1.00 93.06 93 ALA A O 1
ATOM 747 N N . ILE A 1 94 ? -16.374 -16.829 4.014 1.00 95.12 94 ILE A N 1
ATOM 748 C CA . ILE A 1 94 ? -15.639 -15.593 4.283 1.00 95.12 94 ILE A CA 1
ATOM 749 C C . ILE A 1 94 ? -16.548 -14.360 4.285 1.00 95.12 94 ILE A C 1
ATOM 751 O O . ILE A 1 94 ? -16.165 -13.342 4.848 1.00 95.12 94 ILE A O 1
ATOM 755 N N . LYS A 1 95 ? -17.757 -14.429 3.713 1.00 95.00 95 LYS A N 1
ATOM 756 C CA . LYS A 1 95 ? -18.762 -13.354 3.791 1.00 95.00 95 LYS A CA 1
ATOM 757 C C . LYS A 1 95 ? -19.601 -13.400 5.069 1.00 95.00 95 LYS A C 1
ATOM 759 O O . LYS A 1 95 ? -20.172 -12.376 5.443 1.00 95.00 95 LYS A O 1
ATOM 764 N N . HIS A 1 96 ? -19.668 -14.546 5.746 1.00 94.31 96 HIS A N 1
ATOM 765 C CA . HIS A 1 96 ? -20.367 -14.665 7.022 1.00 94.31 96 HIS A CA 1
ATOM 766 C C . HIS A 1 96 ? -19.732 -13.749 8.083 1.00 94.31 96 HIS A C 1
ATOM 768 O O . HIS A 1 96 ? -18.518 -13.531 8.076 1.00 94.31 96 HIS A O 1
ATOM 774 N N . LYS A 1 97 ? -20.547 -13.176 8.975 1.00 95.00 97 LYS A N 1
ATOM 775 C CA . LYS A 1 97 ? -20.100 -12.204 9.985 1.00 95.00 97 LYS A CA 1
ATOM 776 C C . LYS A 1 97 ? -20.057 -12.873 11.355 1.00 95.00 97 LYS A C 1
ATOM 778 O O . LYS A 1 97 ? -21.101 -13.067 11.973 1.00 95.00 97 LYS A O 1
ATOM 783 N N . ASN A 1 98 ? -18.860 -13.189 11.834 1.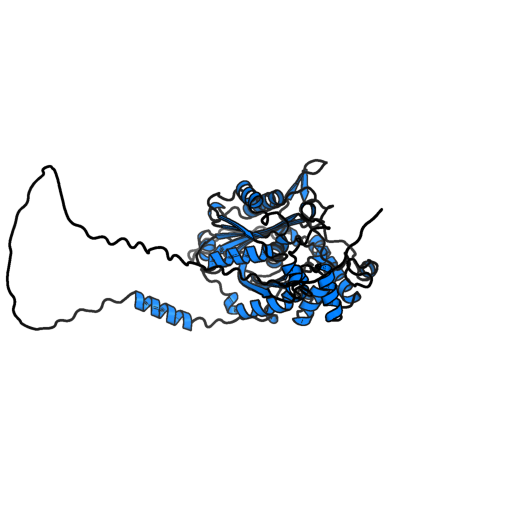00 95.69 98 ASN A N 1
ATOM 784 C CA . ASN A 1 98 ? -18.633 -13.804 13.139 1.00 95.69 98 ASN A CA 1
ATOM 785 C C . ASN A 1 98 ? -18.147 -12.779 14.166 1.00 95.69 98 ASN A C 1
ATOM 787 O O . ASN A 1 98 ? -17.490 -11.794 13.827 1.00 95.69 98 ASN A O 1
ATOM 791 N N . ALA A 1 99 ? -18.463 -13.002 15.442 1.00 96.50 99 ALA A N 1
ATOM 792 C CA . ALA A 1 99 ? -18.110 -12.089 16.530 1.00 96.50 99 ALA A CA 1
ATOM 793 C C . ALA A 1 99 ? -16.588 -11.945 16.744 1.00 96.50 99 ALA A C 1
ATOM 795 O O . ALA A 1 99 ? -16.133 -10.929 17.271 1.00 96.50 99 ALA A O 1
ATOM 796 N N . ASP A 1 100 ? -15.812 -12.944 16.341 1.00 96.75 100 ASP A N 1
ATOM 797 C CA . ASP A 1 100 ? -14.353 -13.014 16.399 1.00 96.75 100 ASP A CA 1
ATOM 798 C C . ASP A 1 100 ? -13.654 -12.516 15.122 1.00 96.75 100 ASP A C 1
ATOM 800 O O . ASP A 1 100 ? -12.432 -12.379 15.129 1.00 96.75 100 ASP A O 1
ATOM 804 N N . ASP A 1 101 ? -14.404 -12.162 14.069 1.00 98.25 101 ASP A N 1
ATOM 805 C CA . ASP A 1 101 ? -13.846 -11.577 12.845 1.00 98.25 101 ASP A CA 1
ATOM 806 C C . ASP A 1 101 ? -12.955 -10.360 13.156 1.00 98.25 101 ASP A C 1
ATOM 808 O O . ASP A 1 101 ? -13.305 -9.498 13.973 1.00 98.25 101 ASP A O 1
ATOM 812 N N . VAL A 1 102 ? -11.860 -10.217 12.406 1.00 98.75 102 VAL A N 1
ATOM 813 C CA . VAL A 1 102 ? -11.082 -8.974 12.361 1.00 98.75 102 VAL A CA 1
ATOM 814 C C . VAL A 1 102 ? -11.739 -8.008 11.384 1.00 98.75 102 VAL A C 1
ATOM 816 O O . VAL A 1 102 ? -11.773 -8.234 10.173 1.00 98.75 102 VAL A O 1
ATOM 819 N N . VAL A 1 103 ? -12.249 -6.899 11.902 1.00 98.69 103 VAL A N 1
ATOM 820 C CA . VAL A 1 103 ? -12.957 -5.889 11.119 1.00 98.69 103 VAL A CA 1
ATOM 821 C C . VAL A 1 103 ? -12.163 -4.599 11.001 1.00 98.69 103 VAL A C 1
ATOM 823 O O . VAL A 1 103 ? -11.451 -4.197 11.916 1.00 98.69 103 VAL A O 1
ATOM 826 N N . ILE A 1 104 ? -12.323 -3.934 9.862 1.00 98.62 104 ILE A N 1
ATOM 827 C CA . ILE A 1 104 ? -11.782 -2.609 9.575 1.00 98.62 104 ILE A CA 1
ATOM 828 C C . ILE A 1 104 ? -12.877 -1.592 9.886 1.00 98.62 104 ILE A C 1
ATOM 830 O O . ILE A 1 104 ? -13.946 -1.630 9.274 1.00 98.62 104 ILE A O 1
ATOM 834 N N . VAL A 1 105 ? -12.614 -0.660 10.799 1.00 97.38 105 VAL A N 1
ATOM 835 C CA . VAL A 1 105 ? -13.553 0.433 11.129 1.00 97.38 105 VAL A CA 1
ATOM 836 C C . VAL A 1 105 ? -13.195 1.748 10.445 1.00 97.38 105 VAL A C 1
ATOM 838 O O . VAL A 1 105 ? -14.061 2.587 10.207 1.00 97.38 105 VAL A O 1
ATOM 841 N N . ALA A 1 106 ? -11.928 1.916 10.076 1.00 97.88 106 ALA A N 1
ATOM 842 C CA . ALA A 1 106 ? -11.450 3.042 9.293 1.00 97.88 106 ALA A CA 1
ATOM 843 C C . ALA A 1 106 ? -10.234 2.630 8.470 1.00 97.88 106 ALA A C 1
ATOM 845 O O . ALA A 1 106 ? -9.376 1.896 8.946 1.00 97.88 106 ALA A O 1
ATOM 846 N N . ALA A 1 107 ? -10.157 3.132 7.243 1.00 98.50 107 ALA A N 1
ATOM 847 C CA . ALA A 1 107 ? -8.977 3.031 6.399 1.00 98.50 107 ALA A CA 1
ATOM 848 C C . ALA A 1 107 ? -8.863 4.329 5.605 1.00 98.50 107 ALA A C 1
ATOM 850 O O . ALA A 1 107 ? -9.822 4.710 4.928 1.00 98.50 107 ALA A O 1
ATOM 851 N N . TYR A 1 108 ? -7.740 5.020 5.727 1.00 98.88 108 TYR A N 1
ATOM 852 C CA . TYR A 1 108 ? -7.502 6.317 5.105 1.00 98.88 108 TYR A CA 1
ATOM 853 C C . TYR A 1 108 ? -6.046 6.439 4.674 1.00 98.88 108 TYR A C 1
ATOM 855 O O . TYR A 1 108 ? -5.183 5.673 5.102 1.00 98.88 108 TYR A O 1
ATOM 863 N N . ARG A 1 109 ? -5.770 7.422 3.829 1.00 98.88 109 ARG A N 1
ATOM 864 C CA . ARG A 1 109 ? -4.435 7.730 3.330 1.00 98.88 109 ARG A CA 1
ATOM 865 C C . ARG A 1 109 ? -4.235 9.230 3.220 1.00 98.88 109 ARG A C 1
ATOM 867 O O . ARG A 1 109 ? -5.196 9.989 3.233 1.00 98.88 109 ARG A O 1
ATOM 874 N N . THR A 1 110 ? -2.995 9.659 3.077 1.00 98.94 110 THR A N 1
ATOM 875 C CA . THR A 1 110 ? -2.707 10.994 2.552 1.00 98.94 110 THR A CA 1
ATOM 876 C C . THR A 1 110 ? -2.920 10.999 1.034 1.00 98.94 110 THR A C 1
ATOM 878 O O . THR A 1 110 ? -3.074 9.945 0.399 1.00 98.94 110 THR A O 1
ATOM 881 N N . ALA A 1 111 ? -2.876 12.180 0.421 1.00 98.69 111 ALA A N 1
ATOM 882 C CA . ALA A 1 111 ? -2.516 12.263 -0.991 1.00 98.69 111 ALA A CA 1
ATOM 883 C C . ALA A 1 111 ? -1.122 11.649 -1.214 1.00 98.69 111 ALA A C 1
ATOM 885 O O . ALA A 1 111 ? -0.323 11.565 -0.283 1.00 98.69 111 ALA A O 1
ATOM 886 N N . MET A 1 112 ? -0.827 11.205 -2.425 1.00 98.56 112 MET A N 1
ATOM 887 C CA . MET A 1 112 ? 0.499 10.762 -2.840 1.00 98.56 112 MET A CA 1
ATOM 888 C C . MET A 1 112 ? 1.137 11.883 -3.661 1.00 98.56 112 MET A C 1
ATOM 890 O O . MET A 1 112 ? 0.597 12.300 -4.692 1.00 98.56 112 MET A O 1
ATOM 894 N N . THR A 1 113 ? 2.281 12.390 -3.207 1.00 98.50 113 THR A N 1
ATOM 895 C CA . THR A 1 113 ? 2.995 13.476 -3.894 1.00 98.50 113 THR A CA 1
ATOM 896 C C . THR A 1 113 ? 4.203 12.941 -4.641 1.00 98.50 113 THR A C 1
ATOM 898 O O . THR A 1 113 ? 4.747 11.882 -4.312 1.00 98.50 113 THR A O 1
ATOM 901 N N . LYS A 1 114 ? 4.655 13.675 -5.659 1.00 98.00 114 LYS A N 1
ATOM 902 C CA . LYS A 1 114 ? 5.880 13.316 -6.383 1.00 98.00 114 LYS A CA 1
ATOM 903 C C . LYS A 1 114 ? 7.089 13.479 -5.466 1.00 98.00 114 LYS A C 1
ATOM 905 O O . LYS A 1 114 ? 7.262 14.526 -4.851 1.00 98.00 114 LYS A O 1
ATOM 910 N N . GLY A 1 115 ? 7.967 12.486 -5.433 1.00 97.19 115 GLY A N 1
ATOM 911 C CA . GLY A 1 115 ? 9.222 12.583 -4.699 1.00 97.19 115 GLY A CA 1
ATOM 912 C C . GLY A 1 115 ? 10.094 13.733 -5.211 1.00 97.19 115 GLY A C 1
ATOM 913 O O . GLY A 1 115 ? 10.064 14.095 -6.392 1.00 97.19 115 GLY A O 1
ATOM 914 N N . PHE A 1 116 ? 10.871 14.315 -4.305 1.00 96.38 116 PHE A N 1
ATOM 915 C CA . PHE A 1 116 ? 11.793 15.447 -4.445 1.00 96.38 116 PHE A CA 1
ATOM 916 C C . PHE A 1 116 ? 11.170 16.794 -4.835 1.00 96.38 116 PHE A C 1
ATOM 918 O O . PHE A 1 116 ? 11.747 17.839 -4.540 1.00 96.38 116 PHE A O 1
ATOM 925 N N . LYS A 1 117 ? 10.031 16.801 -5.533 1.00 95.00 117 LYS A N 1
ATOM 926 C CA . LYS A 1 117 ? 9.449 18.008 -6.148 1.00 95.00 117 LYS A CA 1
ATOM 927 C C . LYS A 1 117 ? 7.995 18.270 -5.764 1.00 95.00 117 LYS A C 1
ATOM 929 O O . LYS A 1 117 ? 7.495 19.342 -6.087 1.00 95.00 117 LYS A O 1
ATOM 934 N N . GLY A 1 118 ? 7.324 17.305 -5.147 1.00 96.06 118 GLY A N 1
ATOM 935 C CA . GLY A 1 118 ? 5.921 17.396 -4.767 1.00 96.06 118 GLY A CA 1
ATOM 936 C C . GLY A 1 118 ? 5.682 18.106 -3.441 1.00 96.06 118 GLY A C 1
ATOM 937 O O . GLY A 1 118 ? 6.619 18.539 -2.766 1.00 96.06 118 GLY A O 1
ATOM 938 N N . GLY A 1 119 ? 4.414 18.195 -3.052 1.00 96.94 119 GLY A N 1
ATOM 939 C CA . GLY A 1 119 ? 3.948 18.909 -1.865 1.00 96.94 119 GLY A CA 1
ATOM 940 C C . GLY A 1 119 ? 4.528 18.409 -0.540 1.00 96.94 119 GLY A C 1
ATOM 941 O O . GLY A 1 119 ? 4.651 19.200 0.392 1.00 96.94 119 GLY A O 1
ATOM 942 N N . PHE A 1 120 ? 4.949 17.141 -0.453 1.00 97.81 120 PHE A N 1
ATOM 943 C CA . PHE A 1 120 ? 5.582 16.579 0.748 1.00 97.81 120 PHE A CA 1
ATOM 944 C C . PHE A 1 120 ? 7.109 16.556 0.720 1.00 97.81 120 PHE A C 1
ATOM 946 O O . PHE A 1 120 ? 7.713 15.994 1.630 1.00 97.81 120 PHE A O 1
ATOM 953 N N . LYS A 1 121 ? 7.760 17.204 -0.255 1.00 96.31 121 LYS A N 1
ATOM 954 C CA . LYS A 1 121 ? 9.227 17.153 -0.390 1.00 96.31 121 LYS A CA 1
ATOM 955 C C . LYS A 1 121 ? 9.992 17.560 0.882 1.00 96.31 121 LYS A C 1
ATOM 957 O O . LYS A 1 121 ? 11.045 16.998 1.166 1.00 96.31 121 LYS A O 1
ATOM 962 N N . ASP A 1 122 ? 9.440 18.498 1.657 1.00 95.31 122 ASP A N 1
ATOM 963 C CA . ASP A 1 122 ? 10.022 18.997 2.913 1.00 95.31 122 ASP A CA 1
ATOM 964 C C . ASP A 1 122 ? 9.311 18.428 4.160 1.00 95.31 122 ASP A C 1
ATOM 966 O O . ASP A 1 122 ? 9.576 18.865 5.276 1.00 95.31 122 ASP A O 1
ATOM 970 N N . THR A 1 123 ? 8.392 17.470 3.993 1.00 96.69 123 THR A N 1
ATOM 971 C CA . THR A 1 123 ? 7.602 16.888 5.090 1.00 96.69 123 THR A CA 1
ATOM 972 C C . THR A 1 123 ? 8.206 15.561 5.542 1.00 96.69 123 THR A C 1
ATOM 974 O O . THR A 1 123 ? 8.419 14.647 4.740 1.00 96.69 123 THR A O 1
ATOM 977 N N . ALA A 1 124 ? 8.489 15.457 6.840 1.00 97.50 124 ALA A N 1
ATOM 978 C CA . ALA A 1 124 ? 9.048 14.252 7.436 1.00 97.50 124 ALA A CA 1
ATOM 979 C C . ALA A 1 124 ? 7.986 13.153 7.615 1.00 97.50 124 ALA A C 1
ATOM 981 O O . ALA A 1 124 ? 6.779 13.408 7.611 1.00 97.50 124 ALA A O 1
ATOM 982 N N . THR A 1 125 ? 8.430 11.906 7.781 1.00 98.56 125 THR A N 1
ATOM 983 C CA . THR A 1 125 ? 7.529 10.747 7.900 1.00 98.56 125 THR A CA 1
ATOM 984 C C . THR A 1 125 ? 6.602 10.825 9.116 1.00 98.56 125 THR A C 1
ATOM 986 O O . THR A 1 125 ? 5.430 10.464 9.041 1.00 98.56 125 THR A O 1
ATOM 989 N N . GLU A 1 126 ? 7.108 11.336 10.231 1.00 98.25 126 GLU A N 1
ATOM 990 C CA . GLU A 1 126 ? 6.388 11.550 11.478 1.00 98.25 126 GLU A CA 1
ATOM 991 C C . GLU A 1 126 ? 5.285 12.602 11.326 1.00 98.25 126 GLU A C 1
ATOM 993 O O . GLU A 1 126 ? 4.179 12.388 11.817 1.00 98.25 126 GLU A O 1
ATOM 998 N N . ASP A 1 127 ? 5.522 13.675 10.568 1.00 98.12 127 ASP A N 1
ATOM 999 C CA . ASP A 1 127 ? 4.525 14.720 10.315 1.00 98.12 127 ASP A CA 1
ATOM 1000 C C . ASP A 1 127 ? 3.386 14.205 9.424 1.00 98.12 127 ASP A C 1
ATOM 1002 O O . ASP A 1 127 ? 2.210 14.468 9.699 1.00 98.12 127 ASP A O 1
ATOM 1006 N N . LEU A 1 128 ? 3.715 13.405 8.399 1.00 98.62 128 LEU A N 1
ATOM 1007 C CA . LEU A 1 128 ? 2.716 12.722 7.569 1.00 98.62 128 LEU A CA 1
ATOM 1008 C C . LEU A 1 128 ? 1.832 11.798 8.415 1.00 98.62 128 LEU A C 1
ATOM 1010 O O . LEU A 1 128 ? 0.607 11.814 8.273 1.00 98.62 128 LEU A O 1
ATOM 1014 N N . LEU A 1 129 ? 2.437 11.021 9.319 1.00 98.81 129 LEU A N 1
ATOM 1015 C CA . LEU A 1 129 ? 1.707 10.151 10.241 1.00 98.81 129 LEU A CA 1
ATOM 1016 C C . LEU A 1 129 ? 0.840 10.947 11.221 1.00 98.81 129 LEU A C 1
ATOM 1018 O O . LEU A 1 129 ? -0.319 10.586 11.414 1.00 98.81 129 LEU A O 1
ATOM 1022 N N . ILE A 1 130 ? 1.355 12.031 11.811 1.00 98.69 130 ILE A N 1
ATOM 1023 C CA . ILE A 1 130 ? 0.588 12.886 12.729 1.00 98.69 130 ILE A CA 1
ATOM 1024 C C . ILE A 1 130 ? -0.655 13.431 12.023 1.00 98.69 130 ILE A C 1
ATOM 1026 O O . ILE A 1 130 ? -1.761 13.312 12.555 1.00 98.69 130 ILE A O 1
ATOM 1030 N N . GLY A 1 131 ? -0.488 14.004 10.827 1.00 98.44 131 GLY A N 1
ATOM 1031 C CA . GLY A 1 131 ? -1.597 14.542 10.038 1.00 98.44 131 GLY A CA 1
ATOM 1032 C C . GLY A 1 131 ? -2.630 13.470 9.689 1.00 98.44 131 GLY A C 1
ATOM 1033 O O . GLY A 1 131 ? -3.826 13.651 9.932 1.00 98.44 131 GLY A O 1
ATOM 1034 N N . LEU A 1 132 ? -2.165 12.321 9.191 1.00 98.81 132 LEU A N 1
ATOM 1035 C CA . LEU A 1 132 ? -3.025 11.206 8.809 1.00 98.81 132 LEU A CA 1
ATOM 1036 C C . LEU A 1 132 ? -3.812 10.639 9.995 1.00 98.81 132 LEU A C 1
ATOM 1038 O O . LEU A 1 132 ? -5.027 10.473 9.895 1.00 98.81 132 LEU A O 1
ATOM 1042 N N . VAL A 1 133 ? -3.148 10.343 11.115 1.00 98.75 133 VAL A N 1
ATOM 1043 C CA . VAL A 1 133 ? -3.790 9.708 12.275 1.00 98.75 133 VAL A CA 1
ATOM 1044 C C . VAL A 1 133 ? -4.762 10.670 12.954 1.00 98.75 133 VAL A C 1
ATOM 1046 O O . VAL A 1 133 ? -5.887 10.271 13.249 1.00 98.75 133 VAL A O 1
ATOM 1049 N N . LYS A 1 134 ? -4.416 11.955 13.110 1.00 98.56 134 LYS A N 1
ATOM 1050 C CA . LYS A 1 134 ? -5.365 12.961 13.623 1.00 98.56 134 LYS A CA 1
ATOM 1051 C C . LYS A 1 134 ? -6.600 13.091 12.733 1.00 98.56 134 LYS A C 1
ATOM 1053 O O . LYS A 1 134 ? -7.722 13.177 13.240 1.00 98.56 134 LYS A O 1
ATOM 1058 N N . GLY A 1 135 ? -6.415 13.078 11.413 1.00 98.38 135 GLY A N 1
ATOM 1059 C CA . GLY A 1 135 ? -7.527 13.101 10.468 1.00 98.38 135 GLY A CA 1
ATOM 1060 C C . GLY A 1 135 ? -8.375 11.830 10.512 1.00 98.38 135 GLY A C 1
ATOM 1061 O O . GLY A 1 135 ? -9.600 11.927 10.507 1.00 98.38 135 GLY A O 1
ATOM 1062 N N . LEU A 1 136 ? -7.753 10.652 10.640 1.00 98.25 136 LEU A N 1
ATOM 1063 C CA . LEU A 1 136 ? -8.452 9.379 10.834 1.00 98.25 136 LEU A CA 1
ATOM 1064 C C . LEU A 1 136 ? -9.335 9.427 12.084 1.00 98.25 136 LEU A C 1
ATOM 1066 O O . LEU A 1 136 ? -10.527 9.150 11.980 1.00 98.25 136 LEU A O 1
ATOM 1070 N N . LEU A 1 137 ? -8.781 9.838 13.229 1.00 97.56 137 LEU A N 1
ATOM 1071 C CA . LEU A 1 137 ? -9.521 9.944 14.491 1.00 97.56 137 LEU A CA 1
ATOM 1072 C C . LEU A 1 137 ? -10.678 10.944 14.386 1.00 97.56 137 LEU A C 1
ATOM 1074 O O . LEU A 1 137 ? -11.789 10.666 14.834 1.00 97.56 137 LEU A O 1
ATOM 1078 N N . SER A 1 138 ? -10.450 12.068 13.704 1.00 97.06 138 SER A N 1
ATOM 1079 C CA . SER A 1 138 ? -11.485 13.076 13.439 1.00 97.06 138 SER A CA 1
ATOM 1080 C C . SER A 1 138 ? -12.614 12.544 12.544 1.00 97.06 138 SER A C 1
ATOM 1082 O O . SER A 1 138 ? -13.767 12.946 12.692 1.00 97.06 138 SER A O 1
ATOM 1084 N N . LYS A 1 139 ? -12.320 11.609 11.630 1.00 96.00 139 LYS A N 1
ATOM 1085 C CA . LYS A 1 139 ? -13.323 10.898 10.817 1.00 96.00 139 LYS A CA 1
ATOM 1086 C C . LYS A 1 139 ? -14.023 9.763 11.576 1.00 96.00 139 LYS A C 1
ATOM 1088 O O . LYS A 1 139 ? -15.005 9.217 11.070 1.00 96.00 139 LYS A O 1
ATOM 1093 N N . THR A 1 140 ? -13.566 9.423 12.780 1.00 94.12 140 THR A N 1
ATOM 1094 C CA . THR A 1 140 ? -14.152 8.396 13.653 1.00 94.12 140 THR A CA 1
ATOM 1095 C C . THR A 1 140 ? -14.471 8.944 15.052 1.00 94.12 140 THR A C 1
ATOM 1097 O O . THR A 1 140 ? -13.985 8.402 16.041 1.00 94.12 140 THR A O 1
ATOM 1100 N N . PRO A 1 141 ? -15.328 9.973 15.197 1.00 91.75 141 PRO A N 1
ATOM 1101 C CA . PRO A 1 141 ? -15.517 10.678 16.473 1.00 91.75 141 PRO A CA 1
ATOM 1102 C C . PRO A 1 141 ? -16.139 9.828 17.595 1.00 91.75 141 PRO A C 1
ATOM 1104 O O . PRO A 1 141 ? -16.069 10.201 18.759 1.00 91.75 141 PRO A O 1
ATOM 1107 N N . LYS A 1 142 ? -16.764 8.688 17.265 1.00 91.50 142 LYS A N 1
ATOM 1108 C CA . LYS A 1 142 ? -17.290 7.728 18.255 1.00 91.50 142 LYS A CA 1
ATOM 1109 C C . LYS A 1 142 ? -16.218 6.791 18.822 1.00 91.50 142 LYS A C 1
ATOM 1111 O O . LYS A 1 142 ? -16.497 6.060 19.767 1.00 91.50 142 LYS A O 1
ATOM 1116 N N . PHE A 1 143 ? -15.039 6.749 18.209 1.00 95.56 143 PHE A N 1
ATOM 1117 C CA . PHE A 1 143 ? -13.950 5.880 18.625 1.00 95.56 143 PHE A CA 1
ATOM 1118 C C . PHE A 1 143 ? -13.045 6.607 19.619 1.00 95.56 143 PHE A C 1
ATOM 1120 O O . PHE A 1 143 ? -12.559 7.699 19.339 1.00 95.56 143 PHE A O 1
ATOM 1127 N N . ASP A 1 144 ? -12.810 5.977 20.766 1.00 95.88 144 ASP A N 1
ATOM 1128 C CA . ASP A 1 144 ? -11.860 6.450 21.769 1.00 95.88 144 ASP A CA 1
ATOM 1129 C C . ASP A 1 144 ? -10.476 5.825 21.490 1.00 95.88 144 ASP A C 1
ATOM 1131 O O . ASP A 1 144 ? -10.354 4.595 21.544 1.00 95.88 144 ASP A O 1
ATOM 1135 N N . PRO A 1 145 ? -9.427 6.623 21.204 1.00 96.19 145 PRO A N 1
ATOM 1136 C CA . PRO A 1 145 ? -8.087 6.114 20.907 1.00 96.19 145 PRO A CA 1
ATOM 1137 C C . PRO A 1 145 ? -7.482 5.230 22.001 1.00 96.19 145 PRO A C 1
ATOM 1139 O O . PRO A 1 145 ? -6.572 4.460 21.701 1.00 96.19 145 PRO A O 1
ATOM 1142 N N . LYS A 1 146 ? -7.980 5.287 23.247 1.00 96.56 146 LYS A N 1
ATOM 1143 C CA . LYS A 1 146 ? -7.503 4.422 24.340 1.00 96.56 146 LYS A CA 1
ATOM 1144 C C . LYS A 1 146 ? -7.726 2.928 24.092 1.00 96.56 146 LYS A C 1
ATOM 1146 O O . LYS A 1 146 ? -7.112 2.108 24.757 1.00 96.56 146 LYS A O 1
ATOM 1151 N N . TYR A 1 147 ? -8.630 2.568 23.175 1.00 97.88 147 TYR A N 1
ATOM 1152 C CA . TYR A 1 147 ? -8.841 1.169 22.802 1.00 97.88 147 TYR A CA 1
ATOM 1153 C C . TYR A 1 147 ? -7.711 0.613 21.930 1.00 97.88 147 TYR A C 1
ATOM 1155 O O . TYR A 1 147 ? -7.671 -0.590 21.712 1.00 97.88 147 TYR A O 1
ATOM 1163 N N . ILE A 1 148 ? -6.823 1.450 21.388 1.00 98.69 148 ILE A N 1
ATOM 1164 C CA . ILE A 1 148 ? -5.671 0.973 20.618 1.00 98.69 148 ILE A CA 1
ATOM 1165 C C . ILE A 1 148 ? -4.665 0.370 21.594 1.00 98.69 148 ILE A C 1
ATOM 1167 O O . ILE A 1 148 ? -4.096 1.080 22.415 1.00 98.69 148 ILE A O 1
ATOM 1171 N N . GLU A 1 149 ? -4.438 -0.934 21.481 1.00 98.81 149 GLU A N 1
ATOM 1172 C CA . GLU A 1 149 ? -3.501 -1.674 22.335 1.00 98.81 149 GLU A CA 1
ATOM 1173 C C . GLU A 1 149 ? -2.121 -1.810 21.677 1.00 98.81 149 GLU A C 1
ATOM 1175 O O . GLU A 1 149 ? -1.106 -1.914 22.362 1.00 98.81 149 GLU A O 1
ATOM 1180 N N . ASP A 1 150 ? -2.066 -1.776 20.343 1.00 98.88 150 ASP A N 1
ATOM 1181 C CA . ASP A 1 150 ? -0.822 -1.868 19.584 1.00 98.88 150 ASP A CA 1
ATOM 1182 C C . ASP A 1 150 ? -0.900 -1.093 18.264 1.00 98.88 150 ASP A C 1
ATOM 1184 O O . ASP A 1 150 ? -1.975 -0.924 17.669 1.00 98.88 150 ASP A O 1
ATOM 1188 N N . VAL A 1 151 ? 0.260 -0.635 17.803 1.00 98.94 151 VAL A N 1
ATOM 1189 C CA . VAL A 1 151 ? 0.425 0.095 16.551 1.00 98.94 151 VAL A CA 1
ATOM 1190 C C . VAL A 1 151 ? 1.548 -0.523 15.728 1.00 98.94 151 VAL A C 1
ATOM 1192 O O . VAL A 1 151 ? 2.697 -0.544 16.160 1.00 98.94 151 VAL A O 1
ATOM 1195 N N . ALA A 1 152 ? 1.241 -0.950 14.505 1.00 98.94 152 ALA A N 1
ATOM 1196 C CA . ALA A 1 152 ? 2.230 -1.434 13.547 1.00 98.94 152 ALA A CA 1
ATOM 1197 C C . ALA A 1 152 ? 2.353 -0.458 12.371 1.00 98.94 152 ALA A C 1
ATOM 1199 O O . ALA A 1 152 ? 1.375 -0.222 11.658 1.00 98.94 152 ALA A O 1
ATOM 1200 N N . ILE A 1 153 ? 3.548 0.088 12.132 1.00 98.94 153 ILE A N 1
ATOM 1201 C CA . ILE A 1 153 ? 3.811 0.986 10.997 1.00 98.94 153 ILE A CA 1
ATOM 1202 C C . ILE A 1 153 ? 4.860 0.381 10.069 1.00 98.94 153 ILE A C 1
ATOM 1204 O O . ILE A 1 153 ? 5.977 0.062 10.471 1.00 98.94 153 ILE A O 1
ATOM 1208 N N . GLY A 1 154 ? 4.486 0.238 8.801 1.00 98.88 154 GLY A N 1
ATOM 1209 C CA . GLY A 1 154 ? 5.370 -0.173 7.727 1.00 98.88 154 GLY A CA 1
ATOM 1210 C C . GLY A 1 154 ? 6.224 0.977 7.192 1.00 98.88 154 GLY A C 1
ATOM 1211 O O . GLY A 1 154 ? 5.683 1.973 6.712 1.00 98.88 154 GLY A O 1
ATOM 1212 N N . ASN A 1 155 ? 7.545 0.819 7.193 1.00 98.81 155 ASN A N 1
ATOM 1213 C CA . ASN A 1 155 ? 8.480 1.784 6.610 1.00 98.81 155 ASN A CA 1
ATOM 1214 C C . ASN A 1 155 ? 9.731 1.066 6.090 1.00 98.81 155 ASN A C 1
ATOM 1216 O O . ASN A 1 155 ? 10.141 0.046 6.650 1.00 98.81 155 ASN A O 1
ATOM 1220 N N . VAL A 1 156 ? 10.308 1.564 4.994 1.00 97.69 156 VAL A N 1
ATOM 1221 C CA . VAL A 1 156 ? 11.452 0.913 4.347 1.00 97.69 156 VAL A CA 1
ATOM 1222 C C . VAL A 1 156 ? 12.751 1.680 4.550 1.00 97.69 156 VAL A C 1
ATOM 1224 O O . VAL A 1 156 ? 13.766 1.048 4.840 1.00 97.69 156 VAL A O 1
ATOM 1227 N N . LEU A 1 157 ? 12.746 3.004 4.369 1.00 96.50 157 LEU A N 1
ATOM 1228 C CA . LEU A 1 157 ? 13.984 3.765 4.175 1.00 96.50 157 LEU A CA 1
ATOM 1229 C C . LEU A 1 157 ? 14.508 4.463 5.438 1.00 96.50 157 LEU A C 1
ATOM 1231 O O . LEU A 1 157 ? 15.676 4.855 5.466 1.00 96.50 157 LEU A O 1
ATOM 1235 N N . ASN A 1 158 ? 13.696 4.642 6.483 1.00 96.19 158 ASN A N 1
ATOM 1236 C CA . ASN A 1 158 ? 14.181 5.250 7.720 1.00 96.19 158 ASN A CA 1
ATOM 1237 C C . ASN A 1 158 ? 15.099 4.275 8.478 1.00 96.19 158 ASN A C 1
ATOM 1239 O O . ASN A 1 158 ? 14.926 3.053 8.451 1.00 96.19 158 ASN A O 1
ATOM 1243 N N . GLY A 1 159 ? 16.064 4.827 9.219 1.00 94.88 159 GLY A N 1
ATOM 1244 C CA . GLY A 1 159 ? 16.896 4.040 10.128 1.00 94.88 159 GLY A CA 1
ATOM 1245 C C . GLY A 1 159 ? 16.030 3.291 11.144 1.00 94.88 159 GLY A C 1
ATOM 1246 O O . GLY A 1 159 ? 15.094 3.857 11.703 1.00 94.88 159 GLY A O 1
ATOM 1247 N N . GLY A 1 160 ? 16.294 1.997 11.345 1.00 95.88 160 GLY A N 1
ATOM 1248 C CA . GLY A 1 160 ? 15.469 1.155 12.222 1.00 95.88 160 GLY A CA 1
ATOM 1249 C C . GLY A 1 160 ? 13.992 1.075 11.806 1.00 95.88 160 GLY A C 1
ATOM 1250 O O . GLY A 1 160 ? 13.140 0.893 12.673 1.00 95.88 160 GLY A O 1
ATOM 1251 N N . ALA A 1 161 ? 13.687 1.270 10.514 1.00 97.44 161 ALA A N 1
ATOM 1252 C CA . ALA A 1 161 ? 12.327 1.397 9.977 1.00 97.44 161 ALA A CA 1
ATOM 1253 C C . ALA A 1 161 ? 11.498 2.514 10.647 1.00 97.44 161 ALA A C 1
ATOM 1255 O O . ALA A 1 161 ? 10.273 2.461 10.677 1.00 97.44 161 ALA A O 1
ATOM 1256 N N . GLY A 1 162 ? 12.165 3.525 11.208 1.00 98.25 162 GLY A N 1
ATOM 1257 C CA . GLY A 1 162 ? 11.536 4.704 11.796 1.00 98.25 162 GLY A CA 1
ATOM 1258 C C . GLY A 1 162 ? 10.887 4.494 13.162 1.00 98.25 162 GLY A C 1
ATOM 1259 O O . GLY A 1 162 ? 10.013 5.262 13.562 1.00 98.25 162 GLY A O 1
ATOM 1260 N N . ALA A 1 163 ? 11.300 3.458 13.901 1.00 98.50 163 ALA A N 1
ATOM 1261 C CA . ALA A 1 163 ? 10.652 3.078 15.153 1.00 98.50 163 ALA A CA 1
ATOM 1262 C C . ALA A 1 163 ? 10.552 4.211 16.190 1.00 98.50 163 ALA A C 1
ATOM 1264 O O . ALA A 1 163 ? 9.541 4.324 16.883 1.00 98.50 163 ALA A O 1
ATOM 1265 N N . PHE A 1 164 ? 11.581 5.056 16.293 1.00 98.44 164 PHE A N 1
ATOM 1266 C CA . PHE A 1 164 ? 11.627 6.137 17.277 1.00 98.44 164 PHE A CA 1
ATOM 1267 C C . PHE A 1 164 ? 10.693 7.286 16.889 1.00 98.44 164 PHE A C 1
ATOM 1269 O O . PHE A 1 164 ? 9.812 7.667 17.664 1.00 98.44 164 PHE A O 1
ATOM 1276 N N . GLU A 1 165 ? 10.858 7.825 15.684 1.00 98.56 165 GLU A N 1
ATOM 1277 C CA . GLU A 1 165 ? 10.096 8.969 15.193 1.00 98.56 165 GLU A CA 1
ATOM 1278 C C . GLU A 1 165 ? 8.619 8.628 14.958 1.00 98.56 165 GLU A C 1
ATOM 1280 O O . GLU A 1 165 ? 7.747 9.446 15.241 1.00 98.56 165 GLU A O 1
ATOM 1285 N N . HIS A 1 166 ? 8.295 7.405 14.526 1.00 98.81 166 HIS A N 1
ATOM 1286 C CA . HIS A 1 166 ? 6.906 6.998 14.296 1.00 98.81 166 HIS A CA 1
ATOM 1287 C C . HIS A 1 166 ? 6.185 6.684 15.606 1.00 98.81 166 HIS A C 1
ATOM 1289 O O . HIS A 1 166 ? 5.007 7.018 15.737 1.00 98.81 166 HIS A O 1
ATOM 1295 N N . ARG A 1 167 ? 6.877 6.145 16.622 1.00 98.81 167 ARG A N 1
ATOM 1296 C CA . ARG A 1 167 ? 6.319 6.069 17.981 1.00 98.81 167 ARG A CA 1
ATOM 1297 C C . ARG A 1 167 ? 6.015 7.466 18.518 1.00 98.81 167 ARG A C 1
ATOM 1299 O O . ARG A 1 167 ? 4.915 7.693 19.021 1.00 98.81 167 ARG A O 1
ATOM 1306 N N . ALA A 1 168 ? 6.954 8.403 18.387 1.00 98.81 168 ALA A N 1
ATOM 1307 C CA . ALA A 1 168 ? 6.736 9.791 18.790 1.00 98.81 168 ALA A CA 1
ATOM 1308 C C . ALA A 1 168 ? 5.552 10.423 18.032 1.00 98.81 168 ALA A C 1
ATOM 1310 O O . ALA A 1 168 ? 4.719 11.090 18.648 1.00 98.81 168 ALA A O 1
ATOM 1311 N N . ALA A 1 169 ? 5.414 10.136 16.733 1.00 98.75 169 ALA A N 1
ATOM 1312 C CA . ALA A 1 169 ? 4.283 10.567 15.915 1.00 98.75 169 ALA A CA 1
ATOM 1313 C C . ALA A 1 169 ? 2.937 10.058 16.453 1.00 98.75 169 ALA A C 1
ATOM 1315 O O . ALA A 1 169 ? 1.983 10.828 16.522 1.00 98.75 169 ALA A O 1
ATOM 1316 N N . MET A 1 170 ? 2.849 8.789 16.875 1.00 98.69 170 MET A N 1
ATOM 1317 C CA . MET A 1 170 ? 1.615 8.236 17.454 1.00 98.69 170 MET A CA 1
ATOM 1318 C C . MET A 1 170 ? 1.217 8.962 18.741 1.00 98.69 170 MET A C 1
ATOM 1320 O O . MET A 1 170 ? 0.059 9.354 18.890 1.00 98.69 170 MET A O 1
ATOM 1324 N N . LEU A 1 171 ? 2.177 9.212 19.635 1.00 98.69 171 LEU A N 1
ATOM 1325 C CA . LEU A 1 171 ? 1.935 9.976 20.863 1.00 98.69 171 LEU A CA 1
ATOM 1326 C C . LEU A 1 171 ? 1.463 11.403 20.538 1.00 98.69 171 LEU A C 1
ATOM 1328 O O . LEU A 1 171 ? 0.456 11.868 21.069 1.00 98.69 171 LEU A O 1
ATOM 1332 N N . ALA A 1 172 ? 2.131 12.077 19.598 1.00 98.56 172 ALA A N 1
ATOM 1333 C CA . ALA A 1 172 ? 1.762 13.419 19.143 1.00 98.56 172 ALA A CA 1
ATOM 1334 C C . ALA A 1 172 ? 0.403 13.470 18.411 1.00 98.56 172 ALA A C 1
ATOM 1336 O O . ALA A 1 172 ? -0.251 14.521 18.374 1.00 98.56 172 ALA A O 1
ATOM 1337 N N . ALA A 1 173 ? -0.038 12.349 17.834 1.00 98.12 173 ALA A N 1
ATOM 1338 C CA . ALA A 1 173 ? -1.347 12.187 17.208 1.00 98.12 173 ALA A CA 1
ATOM 1339 C C . ALA A 1 173 ? -2.487 11.942 18.213 1.00 98.12 173 ALA A C 1
ATOM 1341 O O . ALA A 1 173 ? -3.650 11.997 17.816 1.00 98.12 173 ALA A O 1
ATOM 1342 N N . GLY A 1 174 ? -2.173 11.729 19.496 1.00 96.62 174 GLY A N 1
ATOM 1343 C CA . GLY A 1 174 ? -3.152 11.472 20.555 1.00 96.62 174 GLY A CA 1
ATOM 1344 C C . GLY A 1 174 ? -3.408 9.988 20.831 1.00 96.62 174 GLY A C 1
ATOM 1345 O O . GLY A 1 174 ? -4.397 9.657 21.481 1.00 96.62 174 GLY A O 1
ATOM 1346 N N . ILE A 1 175 ? -2.542 9.090 20.350 1.00 98.06 175 ILE A N 1
ATOM 1347 C CA . ILE A 1 175 ? -2.567 7.680 20.752 1.00 98.06 175 ILE A CA 1
ATOM 1348 C C . ILE A 1 175 ? -2.004 7.561 22.172 1.00 98.06 175 ILE A C 1
ATOM 1350 O O . ILE A 1 175 ? -0.982 8.173 22.490 1.00 98.06 175 ILE A O 1
ATOM 1354 N N . SER A 1 176 ? -2.670 6.774 23.024 1.00 96.94 176 SER A N 1
ATOM 1355 C CA . SER A 1 176 ? -2.241 6.555 24.411 1.00 96.94 176 SER A CA 1
ATOM 1356 C C . SER A 1 176 ? -0.824 5.982 24.471 1.00 96.94 176 SER A C 1
ATOM 1358 O O . SER A 1 176 ? -0.447 5.132 23.662 1.00 96.94 176 SER A O 1
ATOM 1360 N N . TYR A 1 177 ? -0.048 6.396 25.475 1.00 97.88 177 TYR A N 1
ATOM 1361 C CA . TYR A 1 177 ? 1.261 5.801 25.744 1.00 97.88 177 TYR A CA 1
ATOM 1362 C C . TYR A 1 177 ? 1.161 4.327 26.168 1.00 97.88 177 TYR A C 1
ATOM 1364 O O . TYR A 1 177 ? 2.151 3.607 26.060 1.00 97.88 177 TYR A O 1
ATOM 1372 N N . GLU A 1 178 ? -0.015 3.882 26.620 1.00 98.06 178 GLU A N 1
ATOM 1373 C CA . GLU A 1 178 ? -0.298 2.485 26.968 1.00 98.06 178 GLU A CA 1
ATOM 1374 C C . GLU A 1 178 ? -0.317 1.572 25.736 1.00 98.06 178 GLU A C 1
ATOM 1376 O O . GLU A 1 178 ? 0.005 0.392 25.851 1.00 98.06 178 GLU A O 1
ATOM 1381 N N . ALA A 1 179 ? -0.637 2.112 24.554 1.00 98.50 179 ALA A N 1
ATOM 1382 C CA . ALA A 1 179 ? -0.541 1.366 23.307 1.00 98.50 179 ALA A CA 1
ATOM 1383 C C . ALA A 1 179 ? 0.928 1.040 23.020 1.00 98.50 179 ALA A C 1
ATOM 1385 O O . ALA A 1 179 ? 1.777 1.938 23.075 1.00 98.50 179 ALA A O 1
ATOM 1386 N N . ALA A 1 180 ? 1.237 -0.204 22.661 1.00 98.62 180 ALA A N 1
ATOM 1387 C CA . ALA A 1 180 ? 2.562 -0.578 22.178 1.00 98.62 180 ALA A CA 1
ATOM 1388 C C . ALA A 1 180 ? 2.821 -0.033 20.757 1.00 98.62 180 ALA A C 1
ATOM 1390 O O . ALA A 1 180 ? 1.966 0.611 20.141 1.00 98.62 180 ALA A O 1
ATOM 1391 N N . PHE A 1 181 ? 4.045 -0.217 20.261 1.00 98.88 181 PHE A N 1
ATOM 1392 C CA . PHE A 1 181 ? 4.422 0.192 18.913 1.00 98.88 181 PHE A CA 1
ATOM 1393 C C . PHE A 1 181 ? 5.479 -0.742 18.327 1.00 98.88 181 PHE A C 1
ATOM 1395 O O . PHE A 1 181 ? 6.450 -1.092 19.002 1.00 98.88 181 PHE A O 1
ATOM 1402 N N . VAL A 1 182 ? 5.337 -1.065 17.044 1.00 98.88 182 VAL A N 1
ATOM 1403 C CA . VAL A 1 182 ? 6.328 -1.791 16.254 1.00 98.88 182 VAL A CA 1
ATOM 1404 C C . VAL A 1 182 ? 6.488 -1.160 14.869 1.00 98.88 182 VAL A C 1
ATOM 1406 O O . VAL A 1 182 ? 5.515 -0.851 14.179 1.00 98.88 182 VAL A O 1
ATOM 1409 N N . ALA A 1 183 ? 7.739 -0.994 14.441 1.00 98.81 183 ALA A N 1
ATOM 1410 C CA . ALA A 1 183 ? 8.066 -0.692 13.053 1.00 98.81 183 ALA A CA 1
ATOM 1411 C C . ALA A 1 183 ? 8.338 -1.994 12.295 1.00 98.81 183 ALA A C 1
ATOM 1413 O O . ALA A 1 183 ? 9.052 -2.871 12.786 1.00 98.81 183 ALA A O 1
ATOM 1414 N N . VAL A 1 184 ? 7.778 -2.124 11.095 1.00 98.50 184 VAL A N 1
ATOM 1415 C CA . VAL A 1 184 ? 7.878 -3.340 10.283 1.00 98.50 184 VAL A CA 1
ATOM 1416 C C . VAL A 1 184 ? 8.476 -3.006 8.924 1.00 98.50 184 VAL A C 1
ATOM 1418 O O . VAL A 1 184 ? 8.032 -2.080 8.251 1.00 98.50 184 VAL A O 1
ATOM 1421 N N . ASN A 1 185 ? 9.443 -3.811 8.483 1.00 98.50 185 ASN A N 1
ATOM 1422 C CA . ASN A 1 185 ? 9.989 -3.720 7.136 1.00 98.50 185 ASN A CA 1
ATOM 1423 C C . ASN A 1 185 ? 9.896 -5.075 6.420 1.00 98.50 185 ASN A C 1
ATOM 1425 O O . ASN A 1 185 ? 10.610 -6.025 6.735 1.00 98.50 185 ASN A O 1
ATOM 1429 N N . ARG A 1 186 ? 9.011 -5.140 5.423 1.00 98.44 186 ARG A N 1
ATOM 1430 C CA . ARG A 1 186 ? 8.998 -6.156 4.365 1.00 98.44 186 ARG A CA 1
ATOM 1431 C C . ARG A 1 186 ? 8.947 -5.462 3.001 1.00 98.44 186 ARG A C 1
ATOM 1433 O O . ARG A 1 186 ? 8.074 -5.736 2.172 1.00 98.44 186 ARG A O 1
ATOM 1440 N N . GLN A 1 187 ? 9.877 -4.531 2.796 1.00 97.62 187 GLN A N 1
ATOM 1441 C CA . GLN A 1 187 ? 10.047 -3.741 1.576 1.00 97.62 187 GLN A CA 1
ATOM 1442 C C . GLN A 1 187 ? 8.706 -3.146 1.093 1.00 97.62 187 GLN A C 1
ATOM 1444 O O . GLN A 1 187 ? 7.941 -2.597 1.881 1.00 97.62 187 GLN A O 1
ATOM 1449 N N . CYS A 1 188 ? 8.368 -3.292 -0.190 1.00 97.94 188 CYS A N 1
ATOM 1450 C CA . CYS A 1 188 ? 7.154 -2.757 -0.820 1.00 97.94 188 CYS A CA 1
ATOM 1451 C C . CYS A 1 188 ? 5.830 -3.163 -0.140 1.00 97.94 188 CYS A C 1
ATOM 1453 O O . CYS A 1 188 ? 4.800 -2.533 -0.377 1.00 97.94 188 CYS A O 1
ATOM 1455 N N . SER A 1 189 ? 5.832 -4.229 0.671 1.00 98.69 189 SER A N 1
ATOM 1456 C CA . SER A 1 189 ? 4.637 -4.741 1.354 1.00 98.69 189 SER A CA 1
ATOM 1457 C C . SER A 1 189 ? 4.497 -4.286 2.805 1.00 98.69 189 SER A C 1
ATOM 1459 O O . SER A 1 189 ? 3.513 -4.655 3.439 1.00 98.69 189 SER A O 1
ATOM 1461 N N . SER A 1 190 ? 5.435 -3.503 3.353 1.00 98.81 190 SER A N 1
ATOM 1462 C CA . SER A 1 190 ? 5.496 -3.207 4.795 1.00 98.81 190 SER A CA 1
ATOM 1463 C C . SER A 1 190 ? 4.161 -2.734 5.379 1.00 98.81 190 SER A C 1
ATOM 1465 O O . SER A 1 190 ? 3.737 -3.260 6.403 1.00 98.81 190 SER A O 1
ATOM 1467 N N . GLY A 1 191 ? 3.445 -1.827 4.705 1.00 98.81 191 GLY A N 1
ATOM 1468 C CA . GLY A 1 191 ? 2.130 -1.367 5.160 1.00 98.81 191 GLY A CA 1
ATOM 1469 C C . GLY A 1 191 ? 1.039 -2.446 5.147 1.00 98.81 191 GLY A C 1
ATOM 1470 O O . GLY A 1 191 ? 0.154 -2.426 5.995 1.00 98.81 191 GLY A O 1
ATOM 1471 N N . LEU A 1 192 ? 1.103 -3.423 4.234 1.00 98.88 192 LEU A N 1
ATOM 1472 C CA . LEU A 1 192 ? 0.184 -4.569 4.232 1.00 98.88 192 LEU A CA 1
ATOM 1473 C C . LEU A 1 192 ? 0.564 -5.582 5.320 1.00 98.88 192 LEU A C 1
ATOM 1475 O O . LEU A 1 192 ? -0.305 -6.152 5.974 1.00 98.88 192 LEU A O 1
ATOM 1479 N N . ILE A 1 193 ? 1.862 -5.782 5.556 1.00 98.81 193 ILE A N 1
ATOM 1480 C CA . ILE A 1 193 ? 2.338 -6.658 6.631 1.00 98.81 193 ILE A CA 1
ATOM 1481 C C . ILE A 1 193 ? 2.009 -6.082 8.005 1.00 98.81 193 ILE A C 1
ATOM 1483 O O . ILE A 1 193 ? 1.680 -6.854 8.898 1.00 98.81 193 ILE A O 1
ATOM 1487 N N . ALA A 1 194 ? 2.010 -4.759 8.165 1.00 98.94 194 ALA A N 1
ATOM 1488 C CA . ALA A 1 194 ? 1.498 -4.113 9.368 1.00 98.94 194 ALA A CA 1
ATOM 1489 C C . ALA A 1 194 ? 0.007 -4.432 9.605 1.00 98.94 194 ALA A C 1
ATOM 1491 O O . ALA A 1 194 ? -0.387 -4.730 10.730 1.00 98.94 194 ALA A O 1
ATOM 1492 N N . VAL A 1 195 ? -0.818 -4.449 8.547 1.00 98.94 195 VAL A N 1
ATOM 1493 C CA . VAL A 1 195 ? -2.232 -4.869 8.638 1.00 98.94 195 VAL A CA 1
ATOM 1494 C C . VAL A 1 195 ? -2.342 -6.331 9.072 1.00 98.94 195 VAL A C 1
ATOM 1496 O O . VAL A 1 195 ? -3.121 -6.642 9.970 1.00 98.94 195 VAL A O 1
ATOM 1499 N N . ASN A 1 196 ? -1.538 -7.218 8.483 1.00 98.88 196 ASN A N 1
ATOM 1500 C CA . ASN A 1 196 ? -1.479 -8.627 8.872 1.00 98.88 196 ASN A CA 1
ATOM 1501 C C . ASN A 1 196 ? -1.003 -8.828 10.323 1.00 98.88 196 ASN A C 1
ATOM 1503 O O . ASN A 1 196 ? -1.548 -9.675 11.020 1.00 98.88 196 ASN A O 1
ATOM 1507 N N . ASP A 1 197 ? -0.007 -8.071 10.786 1.00 98.88 197 ASP A N 1
ATOM 1508 C CA . ASP A 1 197 ? 0.508 -8.157 12.157 1.00 98.88 197 ASP A CA 1
ATOM 1509 C C . ASP A 1 197 ? -0.585 -7.837 13.187 1.00 98.88 197 ASP A C 1
ATOM 1511 O O . ASP A 1 197 ? -0.883 -8.661 14.054 1.00 98.88 197 ASP A O 1
ATOM 1515 N N . ILE A 1 198 ? -1.270 -6.700 13.023 1.00 98.94 198 ILE A N 1
ATOM 1516 C CA . ILE A 1 198 ? -2.400 -6.323 13.882 1.00 98.94 198 ILE A CA 1
ATOM 1517 C C . ILE A 1 198 ? -3.542 -7.339 13.775 1.00 98.94 198 ILE A C 1
ATOM 1519 O O . ILE A 1 198 ? -4.104 -7.742 14.794 1.00 98.94 198 ILE A O 1
ATOM 1523 N N . ALA A 1 199 ? -3.875 -7.799 12.564 1.00 98.88 199 ALA A N 1
ATOM 1524 C CA . ALA A 1 199 ? -4.921 -8.798 12.378 1.00 98.88 199 ALA A CA 1
ATOM 1525 C C . ALA A 1 199 ? -4.600 -10.111 13.109 1.00 98.88 199 ALA A C 1
ATOM 1527 O O . ALA A 1 199 ? -5.461 -10.641 13.808 1.00 98.88 199 ALA A O 1
ATOM 1528 N N . ASN A 1 200 ? -3.361 -10.600 13.024 1.00 98.81 200 ASN A N 1
ATOM 1529 C CA . ASN A 1 200 ? -2.939 -11.816 13.716 1.00 98.81 200 ASN A CA 1
ATOM 1530 C C . ASN A 1 200 ? -3.002 -11.656 15.235 1.00 98.81 200 ASN A C 1
ATOM 1532 O O . ASN A 1 200 ? -3.495 -12.558 15.905 1.00 98.81 200 ASN A O 1
ATOM 1536 N N . LYS A 1 201 ? -2.592 -10.505 15.781 1.00 98.94 201 LYS A N 1
ATOM 1537 C CA . LYS A 1 201 ? -2.722 -10.214 17.219 1.00 98.94 201 LYS A CA 1
ATOM 1538 C C . LYS A 1 201 ? -4.186 -10.208 17.677 1.00 98.94 201 LYS A C 1
ATOM 1540 O O . LYS A 1 201 ? -4.485 -10.645 18.787 1.00 98.94 201 LYS A O 1
ATOM 1545 N N . ILE A 1 202 ? -5.117 -9.756 16.832 1.00 98.88 202 ILE A N 1
ATOM 1546 C CA . ILE A 1 202 ? -6.556 -9.817 17.132 1.00 98.88 202 ILE A CA 1
ATOM 1547 C C . ILE A 1 202 ? -7.079 -11.259 17.054 1.00 98.88 202 ILE A C 1
ATOM 1549 O O . ILE A 1 202 ? -7.816 -11.685 17.949 1.00 98.88 202 ILE A O 1
ATOM 1553 N N . LEU A 1 203 ? -6.689 -12.016 16.022 1.00 98.31 203 LEU A N 1
ATOM 1554 C CA . LEU A 1 203 ? -7.091 -13.416 15.825 1.00 98.31 203 LEU A CA 1
ATOM 1555 C C . LEU A 1 203 ? -6.612 -14.324 16.963 1.00 98.31 203 LEU A C 1
ATOM 1557 O O . LEU A 1 203 ? -7.357 -15.191 17.408 1.00 98.31 203 LEU A O 1
ATOM 1561 N N . THR A 1 204 ? -5.394 -14.114 17.467 1.00 98.38 204 THR A N 1
ATOM 1562 C CA . THR A 1 204 ? -4.819 -14.911 18.565 1.00 98.38 204 THR A CA 1
ATOM 1563 C C . THR A 1 204 ? -5.324 -14.495 19.946 1.00 98.38 204 THR A C 1
ATOM 1565 O O . THR A 1 204 ? -5.014 -15.157 20.934 1.00 98.38 204 THR A O 1
ATOM 1568 N N . GLY A 1 205 ? -6.091 -13.405 20.039 1.00 98.12 205 GLY A N 1
ATOM 1569 C CA . GLY A 1 205 ? -6.566 -12.870 21.313 1.00 98.12 205 GLY A CA 1
ATOM 1570 C C . GLY A 1 205 ? -5.545 -12.016 22.067 1.00 98.12 205 GLY A C 1
ATOM 1571 O O . GLY A 1 205 ? -5.842 -11.610 23.186 1.00 98.12 205 GLY A O 1
ATOM 1572 N N . GLN A 1 206 ? -4.380 -11.720 21.478 1.00 98.69 206 GLN A N 1
ATOM 1573 C CA . GLN A 1 206 ? -3.345 -10.888 22.101 1.00 98.69 206 GLN A CA 1
ATOM 1574 C C . GLN A 1 206 ? -3.804 -9.439 22.301 1.00 98.69 206 GLN A C 1
ATOM 1576 O O . GLN A 1 206 ? -3.469 -8.839 23.316 1.00 98.69 206 GLN A O 1
ATOM 1581 N N . ILE A 1 207 ? -4.565 -8.896 21.347 1.00 98.81 207 ILE A N 1
ATOM 1582 C CA . ILE A 1 207 ? -5.235 -7.592 21.456 1.00 98.81 207 ILE A CA 1
ATOM 1583 C C . ILE A 1 207 ? -6.683 -7.705 20.965 1.00 98.81 207 ILE A C 1
ATOM 1585 O O . ILE A 1 207 ? -7.081 -8.695 20.343 1.00 98.81 207 ILE A O 1
ATOM 1589 N N . ALA A 1 208 ? -7.506 -6.699 21.225 1.00 98.62 208 ALA A N 1
ATOM 1590 C CA . ALA A 1 208 ? -8.845 -6.549 20.663 1.00 98.62 208 ALA A CA 1
ATOM 1591 C C . ALA A 1 208 ? -8.938 -5.418 19.627 1.00 98.62 208 ALA A C 1
ATOM 1593 O O . ALA A 1 208 ? -9.835 -5.466 18.779 1.00 98.62 208 ALA A O 1
ATOM 1594 N N . CYS A 1 209 ? -8.043 -4.429 19.673 1.00 98.81 209 CYS A N 1
ATOM 1595 C CA . CYS A 1 209 ? -8.009 -3.300 18.745 1.00 98.81 209 CYS A CA 1
ATOM 1596 C C . CYS A 1 209 ? -6.577 -2.790 18.513 1.00 98.81 209 CYS A C 1
ATOM 1598 O O . CYS A 1 209 ? -5.773 -2.687 19.438 1.00 98.81 209 CYS A O 1
ATOM 1600 N N . GLY A 1 210 ? -6.261 -2.442 17.264 1.00 98.88 210 GLY A N 1
ATOM 1601 C CA . GLY A 1 210 ? -4.941 -1.947 16.884 1.00 98.88 210 GLY A CA 1
ATOM 1602 C C . GLY A 1 210 ? -4.956 -1.092 15.623 1.00 98.88 210 GLY A C 1
ATOM 1603 O O . GLY A 1 210 ? -5.867 -1.173 14.792 1.00 98.88 210 GLY A O 1
ATOM 1604 N N . LEU A 1 211 ? -3.927 -0.261 15.481 1.00 98.94 211 LEU A N 1
ATOM 1605 C CA . LEU A 1 211 ? -3.723 0.593 14.315 1.00 98.94 211 LEU A CA 1
ATOM 1606 C C . LEU A 1 211 ? -2.599 0.012 13.456 1.00 98.94 211 LEU A C 1
ATOM 1608 O O . LEU A 1 211 ? -1.474 -0.150 13.913 1.00 98.94 211 LEU A O 1
ATOM 1612 N N . ALA A 1 212 ? -2.893 -0.272 12.197 1.00 98.94 212 ALA A N 1
ATOM 1613 C CA . ALA A 1 212 ? -1.896 -0.636 11.205 1.00 98.94 212 ALA A CA 1
ATOM 1614 C C . ALA A 1 212 ? -1.698 0.513 10.220 1.00 98.94 212 ALA A C 1
ATOM 1616 O O . ALA A 1 212 ? -2.622 1.275 9.945 1.00 98.94 212 ALA A O 1
ATOM 1617 N N . GLY A 1 213 ? -0.524 0.622 9.619 1.00 98.56 213 GLY A N 1
ATOM 1618 C CA . GLY A 1 213 ? -0.307 1.606 8.574 1.00 98.56 213 GLY A CA 1
ATOM 1619 C C . GLY A 1 213 ? 1.036 1.467 7.898 1.00 98.56 213 GLY A C 1
ATOM 1620 O O . GLY A 1 213 ? 1.772 0.508 8.108 1.00 98.56 213 GLY A O 1
ATOM 1621 N N . GLY A 1 214 ? 1.365 2.457 7.086 1.00 98.81 214 GLY A N 1
ATOM 1622 C CA . GLY A 1 214 ? 2.697 2.621 6.545 1.00 98.81 214 GLY A CA 1
ATOM 1623 C C . GLY A 1 214 ? 2.930 4.045 6.079 1.00 98.81 214 GLY A C 1
ATOM 1624 O O . GLY A 1 214 ? 1.987 4.750 5.719 1.00 98.81 214 GLY A O 1
ATOM 1625 N N . VAL A 1 215 ? 4.189 4.458 6.085 1.00 98.88 215 VAL A N 1
ATOM 1626 C CA . VAL A 1 215 ? 4.621 5.788 5.659 1.00 98.88 215 VAL A CA 1
ATOM 1627 C C . VAL A 1 215 ? 5.952 5.688 4.936 1.00 98.88 215 VAL A C 1
ATOM 1629 O O . VAL A 1 215 ? 6.808 4.882 5.301 1.00 98.88 215 VAL A O 1
ATOM 1632 N N . GLU A 1 216 ? 6.140 6.520 3.919 1.00 98.75 216 GLU A N 1
ATOM 1633 C CA . GLU A 1 216 ? 7.439 6.704 3.284 1.00 98.75 216 GLU A CA 1
ATOM 1634 C C . GLU A 1 216 ? 7.623 8.167 2.874 1.00 98.75 216 GLU A C 1
ATOM 1636 O O . GLU A 1 216 ? 6.701 8.789 2.343 1.00 98.75 216 GLU A O 1
ATOM 1641 N N . SER A 1 217 ? 8.828 8.692 3.097 1.00 98.19 217 SER A N 1
ATOM 1642 C CA . SER A 1 217 ? 9.297 9.948 2.506 1.00 98.19 217 SER A CA 1
ATOM 1643 C C . SER A 1 217 ? 10.523 9.632 1.661 1.00 98.19 217 SER A C 1
ATOM 1645 O O . SER A 1 217 ? 11.665 9.647 2.131 1.00 98.19 217 SER A O 1
ATOM 1647 N N . MET A 1 218 ? 10.285 9.282 0.400 1.00 97.88 218 MET A N 1
ATOM 1648 C CA . MET A 1 218 ? 11.366 9.041 -0.547 1.00 97.88 218 MET A CA 1
ATOM 1649 C C . MET A 1 218 ? 12.099 10.351 -0.865 1.00 97.88 218 MET A C 1
ATOM 1651 O O . MET A 1 218 ? 13.304 10.327 -1.079 1.00 97.88 218 MET A O 1
ATOM 1655 N N . SER A 1 219 ? 11.432 11.505 -0.789 1.00 96.88 219 SER A N 1
ATOM 1656 C CA . SER A 1 219 ? 12.077 12.820 -0.893 1.00 96.88 219 SER A CA 1
ATOM 1657 C C . SER A 1 219 ? 13.242 12.997 0.077 1.00 96.88 219 SER A C 1
ATOM 1659 O O . SER A 1 219 ? 14.281 13.528 -0.310 1.00 96.88 219 SER A O 1
ATOM 1661 N N . GLN A 1 220 ? 13.081 12.547 1.325 1.00 94.56 220 GLN A N 1
ATOM 1662 C CA . GLN A 1 220 ? 14.082 12.746 2.374 1.00 94.56 220 GLN A CA 1
ATOM 1663 C C . GLN A 1 220 ? 15.031 11.561 2.557 1.00 94.56 220 GLN A C 1
ATOM 1665 O O . GLN A 1 220 ? 16.144 11.748 3.047 1.00 94.56 220 GLN A O 1
ATOM 1670 N N . LYS A 1 221 ? 14.590 10.340 2.232 1.00 93.62 221 LYS A N 1
ATOM 1671 C CA . LYS A 1 221 ? 15.316 9.106 2.583 1.00 93.62 221 LYS A CA 1
ATOM 1672 C C . LYS A 1 221 ? 15.827 8.313 1.383 1.00 93.62 221 LYS A C 1
ATOM 1674 O O . LYS A 1 221 ? 16.568 7.352 1.565 1.00 93.62 221 LYS A O 1
ATOM 1679 N N . TYR A 1 222 ? 15.456 8.684 0.158 1.00 90.25 222 TYR A N 1
ATOM 1680 C CA . TYR A 1 222 ? 15.908 7.972 -1.033 1.00 90.25 222 TYR A CA 1
ATOM 1681 C C . TYR A 1 222 ? 17.308 8.426 -1.458 1.00 90.25 222 TYR A C 1
ATOM 1683 O O . TYR A 1 222 ? 17.479 9.451 -2.122 1.00 90.25 222 TYR A O 1
ATOM 1691 N N . ASP A 1 223 ? 18.317 7.623 -1.123 1.00 83.69 223 ASP A N 1
ATOM 1692 C CA . ASP A 1 223 ? 19.676 7.794 -1.634 1.00 83.69 223 ASP A CA 1
ATOM 1693 C C . ASP A 1 223 ? 19.887 6.967 -2.910 1.00 83.69 223 ASP A C 1
ATOM 1695 O O . ASP A 1 223 ? 20.173 5.772 -2.869 1.00 83.69 223 ASP A O 1
ATOM 1699 N N . HIS A 1 224 ? 19.810 7.629 -4.064 1.00 71.69 224 HIS A N 1
ATOM 1700 C CA . HIS A 1 224 ? 20.016 7.032 -5.387 1.00 71.69 224 HIS A CA 1
ATOM 1701 C C . HIS A 1 224 ? 21.365 6.305 -5.562 1.00 71.69 224 HIS A C 1
ATOM 1703 O O . HIS A 1 224 ? 21.495 5.524 -6.503 1.00 71.69 224 HIS A O 1
ATOM 1709 N N . LYS A 1 225 ? 22.359 6.538 -4.690 1.00 64.50 225 LYS A N 1
ATOM 1710 C CA . LYS A 1 225 ? 23.665 5.861 -4.723 1.00 64.50 225 LYS A CA 1
ATOM 1711 C C . LYS A 1 225 ? 23.776 4.702 -3.731 1.00 64.50 225 LYS A C 1
ATOM 1713 O O . LYS A 1 225 ? 24.505 3.760 -4.020 1.00 64.50 225 LYS A O 1
ATOM 1718 N N . ASN A 1 226 ? 23.060 4.750 -2.603 1.00 69.12 226 ASN A N 1
ATOM 1719 C CA . ASN A 1 226 ? 23.232 3.811 -1.481 1.00 69.12 226 ASN A CA 1
ATOM 1720 C C . ASN A 1 226 ? 21.923 3.151 -1.004 1.00 69.12 226 ASN A C 1
ATOM 1722 O O . ASN A 1 226 ? 21.801 2.779 0.160 1.00 69.12 226 ASN A O 1
ATOM 1726 N N . LEU A 1 227 ? 20.934 2.989 -1.889 1.00 74.25 227 LEU A N 1
ATOM 1727 C CA . LEU A 1 227 ? 19.662 2.319 -1.566 1.00 74.25 227 LEU A CA 1
ATOM 1728 C C . LEU A 1 227 ? 19.816 0.877 -1.089 1.00 74.25 227 LEU A C 1
ATOM 1730 O O . LEU A 1 227 ? 19.004 0.408 -0.294 1.00 74.25 227 LEU A O 1
ATOM 1734 N N . ILE A 1 228 ? 20.814 0.167 -1.611 1.00 76.62 228 ILE A N 1
ATOM 1735 C CA . ILE A 1 228 ? 21.106 -1.202 -1.201 1.00 76.62 228 ILE A CA 1
ATOM 1736 C C . ILE A 1 228 ? 22.287 -1.152 -0.229 1.00 76.62 228 ILE A C 1
ATOM 1738 O O . ILE A 1 228 ? 23.322 -0.575 -0.576 1.00 76.62 228 ILE A O 1
ATOM 1742 N N . PRO A 1 229 ? 22.159 -1.736 0.977 1.00 79.25 229 PRO A N 1
ATOM 1743 C CA . PRO A 1 229 ? 23.266 -1.816 1.918 1.00 79.25 229 PRO A CA 1
ATOM 1744 C C . PRO A 1 229 ? 24.483 -2.498 1.295 1.00 79.25 229 PRO A C 1
ATOM 1746 O O . PRO A 1 229 ? 24.345 -3.441 0.515 1.00 79.25 229 PRO A O 1
ATOM 1749 N N . GLN A 1 230 ? 25.684 -2.074 1.691 1.00 84.31 230 GLN A N 1
ATOM 1750 C CA . GLN A 1 230 ? 26.891 -2.806 1.323 1.00 84.31 230 GLN A CA 1
ATOM 1751 C C . GLN A 1 230 ? 26.845 -4.208 1.932 1.00 84.31 230 GLN A C 1
ATOM 1753 O O . GLN A 1 230 ? 26.679 -4.382 3.141 1.00 84.31 230 GLN A O 1
ATOM 1758 N N . PHE A 1 231 ? 26.974 -5.214 1.077 1.00 89.00 231 PHE A N 1
ATOM 1759 C CA . PHE A 1 231 ? 26.997 -6.607 1.487 1.00 89.00 231 PHE A CA 1
ATOM 1760 C C . PHE A 1 231 ? 28.413 -7.051 1.846 1.00 89.00 231 PHE A C 1
ATOM 1762 O O . PHE A 1 231 ? 29.390 -6.599 1.253 1.00 89.00 231 PHE A O 1
ATOM 1769 N N . SER A 1 232 ? 28.519 -7.961 2.817 1.00 94.25 232 SER A N 1
ATOM 1770 C CA . SER A 1 232 ? 29.791 -8.601 3.149 1.00 94.25 232 SER A CA 1
ATOM 1771 C C . SER A 1 232 ? 30.291 -9.454 1.982 1.00 94.25 232 SER A C 1
ATOM 1773 O O . SER A 1 232 ? 29.501 -9.924 1.159 1.00 94.25 232 SER A O 1
ATOM 1775 N N . GLU A 1 233 ? 31.593 -9.734 1.950 1.00 94.25 233 GLU A N 1
ATOM 1776 C CA . GLU A 1 233 ? 32.187 -10.618 0.938 1.00 94.25 233 GLU A CA 1
ATOM 1777 C C . GLU A 1 233 ? 31.517 -12.000 0.901 1.00 94.25 233 GLU A C 1
ATOM 1779 O O . GLU A 1 233 ? 31.336 -12.572 -0.169 1.00 94.25 233 GLU A O 1
ATOM 1784 N N . LEU A 1 234 ? 31.066 -12.517 2.051 1.00 95.56 234 LEU A N 1
ATOM 1785 C CA . LEU A 1 234 ? 30.333 -13.786 2.129 1.00 95.56 234 LEU A CA 1
ATOM 1786 C C . LEU A 1 234 ? 29.025 -13.756 1.326 1.00 95.56 234 LEU A C 1
ATOM 1788 O O . LEU A 1 234 ? 28.685 -14.730 0.656 1.00 95.56 234 LEU A O 1
ATOM 1792 N N . ILE A 1 235 ? 28.291 -12.642 1.383 1.00 94.12 235 ILE A N 1
ATOM 1793 C CA . 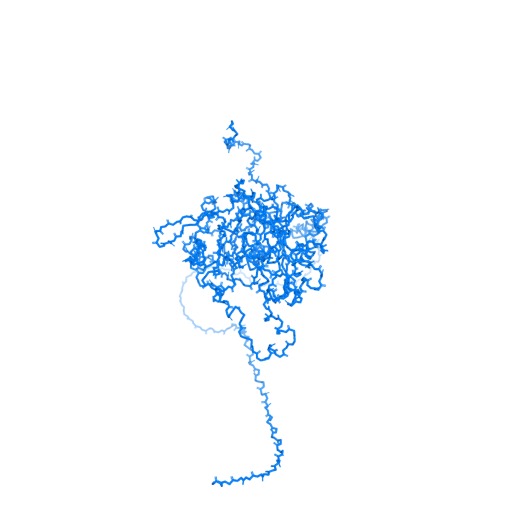ILE A 1 235 ? 27.057 -12.461 0.610 1.00 94.12 235 ILE A CA 1
ATOM 1794 C C . ILE A 1 235 ? 27.394 -12.210 -0.859 1.00 94.12 235 ILE A C 1
ATOM 1796 O O . ILE A 1 235 ? 26.766 -12.807 -1.732 1.00 94.12 235 ILE A O 1
ATOM 1800 N N . ALA A 1 236 ? 28.392 -11.367 -1.138 1.00 91.00 236 ALA A N 1
ATOM 1801 C CA . ALA A 1 236 ? 28.817 -11.056 -2.500 1.00 91.00 236 ALA A CA 1
ATOM 1802 C C . ALA A 1 236 ? 29.258 -12.315 -3.269 1.00 91.00 236 ALA A C 1
ATOM 1804 O O . ALA A 1 236 ? 28.914 -12.473 -4.439 1.00 91.00 236 ALA A O 1
ATOM 1805 N N . ASN A 1 237 ? 29.935 -13.243 -2.588 1.00 94.38 237 ASN A N 1
ATOM 1806 C CA . ASN A 1 237 ? 30.413 -14.505 -3.155 1.00 94.38 237 ASN A CA 1
ATOM 1807 C C . ASN A 1 237 ? 29.350 -15.617 -3.179 1.00 94.38 237 ASN A C 1
ATOM 1809 O O . ASN A 1 237 ? 29.609 -16.692 -3.718 1.00 94.38 237 ASN A O 1
ATOM 1813 N N . SER A 1 238 ? 28.157 -15.391 -2.620 1.00 96.69 238 SER A N 1
ATOM 1814 C CA . SER A 1 238 ? 27.041 -16.338 -2.686 1.00 96.69 238 SER A CA 1
ATOM 1815 C C . SER A 1 238 ? 26.178 -16.057 -3.922 1.00 96.69 238 SER A C 1
ATOM 1817 O O . SER A 1 238 ? 25.505 -15.023 -3.961 1.00 96.69 238 SER A O 1
ATOM 1819 N N . PRO A 1 239 ? 26.103 -16.971 -4.914 1.00 93.38 239 PRO A N 1
ATOM 1820 C CA . PRO A 1 239 ? 25.326 -16.743 -6.136 1.00 93.38 239 PRO A CA 1
ATOM 1821 C C . PRO A 1 239 ? 23.830 -16.506 -5.902 1.00 93.38 239 PRO A C 1
ATOM 1823 O O . PRO A 1 239 ? 23.171 -15.872 -6.721 1.00 93.38 239 PRO A O 1
ATOM 1826 N N . ALA A 1 240 ? 23.271 -17.037 -4.812 1.00 93.38 240 ALA A N 1
ATOM 1827 C CA . ALA A 1 240 ? 21.873 -16.814 -4.457 1.00 93.38 240 ALA A CA 1
ATOM 1828 C C . ALA A 1 240 ? 21.679 -15.478 -3.727 1.00 93.38 240 ALA A C 1
ATOM 1830 O O . ALA A 1 240 ? 20.761 -14.731 -4.056 1.00 93.38 240 ALA A O 1
ATOM 1831 N N . ALA A 1 241 ? 22.543 -15.164 -2.754 1.00 94.12 241 ALA A N 1
ATOM 1832 C CA . ALA A 1 241 ? 22.367 -13.990 -1.901 1.00 94.12 241 ALA A CA 1
ATOM 1833 C C . ALA A 1 241 ? 22.756 -12.681 -2.606 1.00 94.12 241 ALA A C 1
ATOM 1835 O O . ALA A 1 241 ? 22.105 -11.658 -2.399 1.00 94.12 241 ALA A O 1
ATOM 1836 N N . SER A 1 242 ? 23.757 -12.710 -3.492 1.00 94.12 242 SER A N 1
ATOM 1837 C CA . SER A 1 242 ? 24.194 -11.534 -4.257 1.00 94.12 242 SER A CA 1
ATOM 1838 C C . SER A 1 242 ? 23.093 -10.958 -5.155 1.00 94.12 242 SER A C 1
ATOM 1840 O O . SER A 1 242 ? 23.081 -9.759 -5.431 1.00 94.12 242 SER A O 1
ATOM 1842 N N . LYS A 1 243 ? 22.101 -11.772 -5.540 1.00 95.81 243 LYS A N 1
ATOM 1843 C CA . LYS A 1 243 ? 20.936 -11.349 -6.334 1.00 95.81 243 LYS A CA 1
ATOM 1844 C C . LYS A 1 243 ? 20.026 -10.363 -5.601 1.00 95.81 243 LYS A C 1
ATOM 1846 O O . LYS A 1 243 ? 19.311 -9.604 -6.250 1.00 95.81 243 LYS A O 1
ATOM 1851 N N . CYS A 1 244 ? 20.090 -10.301 -4.270 1.00 95.19 244 CYS A N 1
ATOM 1852 C CA . CYS A 1 244 ? 19.421 -9.253 -3.495 1.00 95.19 244 CYS A CA 1
ATOM 1853 C C . CYS A 1 244 ? 20.000 -7.851 -3.765 1.00 95.19 244 CYS A C 1
ATOM 1855 O O . CYS A 1 244 ? 19.382 -6.869 -3.366 1.00 95.19 244 CYS A O 1
ATOM 1857 N N . ASN A 1 245 ? 21.151 -7.755 -4.445 1.00 92.44 245 ASN A N 1
ATOM 1858 C CA . ASN A 1 245 ? 21.773 -6.497 -4.856 1.00 92.44 245 ASN A CA 1
ATOM 1859 C C . ASN A 1 245 ? 21.337 -6.026 -6.256 1.00 92.44 245 ASN A C 1
ATOM 1861 O O . ASN A 1 245 ? 21.819 -5.008 -6.743 1.00 92.44 245 ASN A O 1
ATOM 1865 N N . ILE A 1 246 ? 20.464 -6.768 -6.948 1.00 93.69 246 ILE A N 1
ATOM 1866 C CA . ILE A 1 246 ? 20.008 -6.378 -8.286 1.00 93.69 246 ILE A CA 1
ATOM 1867 C C . ILE A 1 246 ? 19.032 -5.196 -8.147 1.00 93.69 246 ILE A C 1
ATOM 1869 O O . ILE A 1 246 ? 18.003 -5.335 -7.480 1.00 93.69 246 ILE A O 1
ATOM 1873 N N . PRO A 1 247 ? 19.296 -4.044 -8.795 1.00 93.88 247 PRO A N 1
ATOM 1874 C CA . PRO A 1 247 ? 18.361 -2.927 -8.818 1.00 93.88 247 PRO A CA 1
ATOM 1875 C C . PRO A 1 247 ? 16.979 -3.359 -9.308 1.00 93.88 247 PRO A C 1
ATOM 1877 O O . PRO A 1 247 ? 16.857 -4.050 -10.319 1.00 93.88 247 PRO A O 1
ATOM 1880 N N . MET A 1 248 ? 15.922 -2.891 -8.639 1.00 95.50 248 MET A N 1
ATOM 1881 C CA . MET A 1 248 ? 14.546 -3.297 -8.955 1.00 95.50 248 MET A CA 1
ATOM 1882 C C . MET A 1 248 ? 14.175 -3.066 -10.428 1.00 95.50 248 MET A C 1
ATOM 1884 O O . MET A 1 248 ? 13.516 -3.912 -11.027 1.00 95.50 248 MET A O 1
ATOM 1888 N N . GLY A 1 249 ? 14.661 -1.984 -11.044 1.00 96.00 249 GLY A N 1
ATOM 1889 C CA . GLY A 1 249 ? 14.459 -1.740 -12.475 1.00 96.00 249 GLY A CA 1
ATOM 1890 C C . GLY A 1 249 ? 15.053 -2.831 -13.373 1.00 96.00 249 GLY A C 1
ATOM 1891 O O . GLY A 1 249 ? 14.402 -3.250 -14.323 1.00 96.00 249 GLY A O 1
ATOM 1892 N N . LEU A 1 250 ? 16.230 -3.371 -13.034 1.00 97.62 250 LEU A N 1
ATOM 1893 C CA . LEU A 1 250 ? 16.827 -4.495 -13.768 1.00 97.62 250 LEU A CA 1
ATOM 1894 C C . LEU A 1 250 ? 16.070 -5.804 -13.529 1.00 97.62 250 LEU A C 1
ATOM 1896 O O . LEU A 1 250 ? 15.943 -6.601 -14.451 1.00 97.62 250 LEU A O 1
ATOM 1900 N N . THR A 1 251 ? 15.496 -6.012 -12.338 1.00 98.25 251 THR A N 1
ATOM 1901 C CA . THR A 1 251 ? 14.606 -7.170 -12.126 1.00 98.25 251 THR A CA 1
ATOM 1902 C C . THR A 1 251 ? 13.366 -7.107 -13.019 1.00 98.25 251 THR A C 1
ATOM 1904 O O . THR A 1 251 ? 12.875 -8.145 -13.456 1.00 98.25 251 THR A O 1
ATOM 1907 N N . ASN A 1 252 ? 12.876 -5.902 -13.340 1.00 98.56 252 ASN A N 1
ATOM 1908 C CA . ASN A 1 252 ? 11.767 -5.737 -14.273 1.00 98.56 252 ASN A CA 1
ATOM 1909 C C . ASN A 1 252 ? 12.184 -5.988 -15.727 1.00 98.56 252 ASN A C 1
ATOM 1911 O O . ASN A 1 252 ? 11.432 -6.640 -16.445 1.00 98.56 252 ASN A O 1
ATOM 1915 N N . GLU A 1 253 ? 13.377 -5.547 -16.145 1.00 98.56 253 GLU A N 1
ATOM 1916 C CA . GLU A 1 253 ? 13.917 -5.923 -17.463 1.00 98.56 253 GLU A CA 1
ATOM 1917 C C . GLU A 1 253 ? 14.042 -7.448 -17.583 1.00 98.56 253 GLU A C 1
ATOM 1919 O O . GLU A 1 253 ? 13.601 -8.019 -18.574 1.00 98.56 253 GLU A O 1
ATOM 1924 N N . ASN A 1 254 ? 14.519 -8.135 -16.537 1.00 98.56 254 ASN A N 1
ATOM 1925 C CA . ASN A 1 254 ? 14.591 -9.598 -16.524 1.00 98.56 254 ASN A CA 1
ATOM 1926 C C . ASN A 1 254 ? 13.210 -10.256 -16.677 1.00 98.56 254 ASN A C 1
ATOM 1928 O O . ASN A 1 254 ? 13.089 -11.275 -17.351 1.00 98.56 254 ASN A O 1
ATOM 1932 N N . VAL A 1 255 ? 12.164 -9.705 -16.048 1.00 98.75 255 VAL A N 1
ATOM 1933 C CA . VAL A 1 255 ? 10.781 -10.188 -16.214 1.00 98.75 255 VAL A CA 1
ATOM 1934 C C . VAL A 1 255 ? 10.298 -9.946 -17.646 1.00 98.75 255 VAL A C 1
ATOM 1936 O O . VAL A 1 255 ? 9.763 -10.866 -18.262 1.00 98.75 255 VAL A O 1
ATOM 1939 N N . ALA A 1 256 ? 10.512 -8.743 -18.185 1.00 98.56 256 ALA A N 1
ATOM 1940 C CA . ALA A 1 256 ? 10.111 -8.395 -19.544 1.00 98.56 256 ALA A CA 1
ATOM 1941 C C . ALA A 1 256 ? 10.790 -9.297 -20.586 1.00 98.56 256 ALA A C 1
ATOM 1943 O O . ALA A 1 256 ? 10.111 -9.847 -21.449 1.00 98.56 256 ALA A O 1
ATOM 1944 N N . GLU A 1 257 ? 12.100 -9.516 -20.463 1.00 98.25 257 GLU A N 1
ATOM 1945 C CA . GLU A 1 257 ? 12.880 -10.386 -21.348 1.00 98.25 257 GLU A CA 1
ATOM 1946 C C . GLU A 1 257 ? 12.470 -11.856 -21.203 1.00 98.25 257 GLU A C 1
ATOM 1948 O O . GLU A 1 257 ? 12.185 -12.523 -22.194 1.00 98.25 257 GLU A O 1
ATOM 1953 N N . LYS A 1 258 ? 12.379 -12.370 -19.969 1.00 98.31 258 LYS A N 1
ATOM 1954 C CA . LYS A 1 258 ? 12.079 -13.787 -19.715 1.00 98.31 258 LYS A CA 1
ATOM 1955 C C . LYS A 1 258 ? 10.692 -14.204 -20.203 1.00 98.31 258 LYS A C 1
ATOM 1957 O O . LYS A 1 258 ? 10.518 -15.349 -20.616 1.00 98.31 258 LYS A O 1
ATOM 1962 N N . TYR A 1 259 ? 9.714 -13.306 -20.117 1.00 98.25 259 TYR A N 1
ATOM 1963 C CA . TYR A 1 259 ? 8.321 -13.592 -20.463 1.00 98.25 259 TYR A CA 1
ATOM 1964 C C . TYR A 1 259 ? 7.843 -12.853 -21.718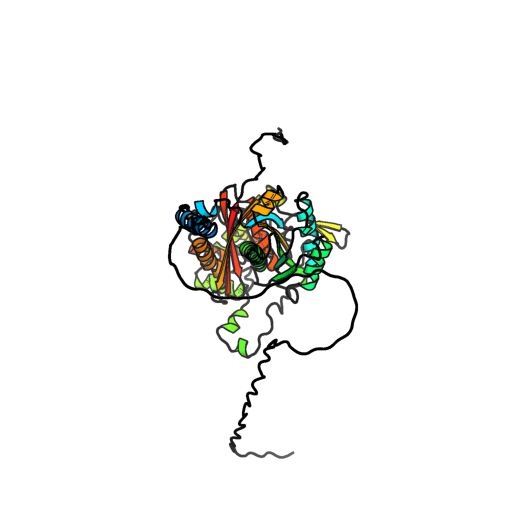 1.00 98.25 259 TYR A C 1
ATOM 1966 O O . TYR A 1 259 ? 6.648 -12.848 -21.994 1.00 98.25 259 TYR A O 1
ATOM 1974 N N . ASN A 1 260 ? 8.767 -12.281 -22.498 1.00 97.75 260 ASN A N 1
ATOM 1975 C CA . ASN A 1 260 ? 8.508 -11.610 -23.776 1.00 97.75 260 ASN A CA 1
ATOM 1976 C C . ASN A 1 260 ? 7.440 -10.504 -23.698 1.00 97.75 260 ASN A C 1
ATOM 1978 O O . ASN A 1 260 ? 6.561 -10.409 -24.554 1.00 97.75 260 ASN A O 1
ATOM 1982 N N . ILE A 1 261 ? 7.512 -9.659 -22.668 1.00 98.38 261 ILE A N 1
ATOM 1983 C CA . ILE A 1 261 ? 6.567 -8.556 -22.469 1.00 98.38 261 ILE A CA 1
ATOM 1984 C C . ILE A 1 261 ? 7.103 -7.326 -23.181 1.00 98.38 261 ILE A C 1
ATOM 1986 O O . ILE A 1 261 ? 7.998 -6.631 -22.692 1.00 98.38 261 ILE A O 1
ATOM 1990 N N . ASP A 1 262 ? 6.554 -7.072 -24.361 1.00 97.06 262 ASP A N 1
ATOM 1991 C CA . ASP A 1 262 ? 7.034 -6.007 -25.222 1.00 97.06 262 ASP A CA 1
ATOM 1992 C C . ASP A 1 262 ? 6.843 -4.604 -24.610 1.00 97.06 262 ASP A C 1
ATOM 1994 O O . ASP A 1 262 ? 6.068 -4.353 -23.678 1.00 97.06 262 ASP A O 1
ATOM 1998 N N . ARG A 1 263 ? 7.602 -3.646 -25.146 1.00 98.31 263 ARG A N 1
ATOM 1999 C CA . ARG A 1 263 ? 7.528 -2.241 -24.733 1.00 98.31 263 ARG A CA 1
ATOM 2000 C C . ARG A 1 263 ? 6.142 -1.640 -24.994 1.00 98.31 263 ARG A C 1
ATOM 2002 O O . ARG A 1 263 ? 5.667 -0.832 -24.202 1.00 98.31 263 ARG A O 1
ATOM 2009 N N . ALA A 1 264 ? 5.501 -2.016 -26.099 1.00 98.44 264 ALA A N 1
ATOM 2010 C CA . ALA A 1 264 ? 4.223 -1.445 -26.509 1.00 98.44 264 ALA A CA 1
ATOM 2011 C C . ALA A 1 264 ? 3.093 -1.798 -25.527 1.00 98.44 264 ALA A C 1
ATOM 2013 O O . ALA A 1 264 ? 2.299 -0.926 -25.172 1.00 98.44 264 ALA A O 1
ATOM 2014 N N . ALA A 1 265 ? 3.054 -3.035 -25.031 1.00 98.50 265 ALA A N 1
ATOM 2015 C CA . ALA A 1 265 ? 2.122 -3.499 -24.014 1.00 98.50 265 ALA A CA 1
ATOM 2016 C C . ALA A 1 265 ? 2.372 -2.796 -22.679 1.00 98.50 265 ALA A C 1
ATOM 2018 O O . ALA A 1 265 ? 1.418 -2.338 -22.048 1.00 98.50 265 ALA A O 1
ATOM 2019 N N . GLN A 1 266 ? 3.639 -2.638 -22.275 1.00 98.75 266 GLN A N 1
ATOM 2020 C CA . GLN A 1 266 ? 3.999 -1.892 -21.064 1.00 98.75 266 GLN A CA 1
ATOM 2021 C C . GLN A 1 266 ? 3.500 -0.442 -21.117 1.00 98.75 266 GLN A C 1
ATOM 2023 O O . GLN A 1 266 ? 2.901 0.055 -20.157 1.00 98.75 266 GLN A O 1
ATOM 2028 N N . ASP A 1 267 ? 3.689 0.229 -22.250 1.00 98.75 267 ASP A N 1
ATOM 2029 C CA . ASP A 1 267 ? 3.277 1.619 -22.445 1.00 98.75 267 ASP A CA 1
ATOM 2030 C C . ASP A 1 267 ? 1.749 1.746 -22.554 1.00 98.75 267 ASP A C 1
ATOM 2032 O O . ASP A 1 267 ? 1.163 2.676 -21.996 1.00 98.75 267 ASP A O 1
ATOM 2036 N N . ALA A 1 268 ? 1.074 0.790 -23.200 1.00 98.62 268 ALA A N 1
ATOM 2037 C CA . ALA A 1 268 ? -0.387 0.730 -23.254 1.00 98.62 268 ALA A CA 1
ATOM 2038 C C . ALA A 1 268 ? -1.010 0.511 -21.866 1.00 98.62 268 ALA A C 1
ATOM 2040 O O . ALA A 1 268 ? -1.956 1.211 -21.496 1.00 98.62 268 ALA A O 1
ATOM 2041 N N . PHE A 1 269 ? -0.450 -0.404 -21.071 1.00 98.75 269 PHE A N 1
ATOM 2042 C CA . PHE A 1 269 ? -0.875 -0.647 -19.691 1.00 98.75 269 PHE A CA 1
ATOM 2043 C C . PHE A 1 269 ? -0.718 0.609 -18.829 1.00 98.75 269 PHE A C 1
ATOM 2045 O O . PHE A 1 269 ? -1.618 0.990 -18.080 1.00 98.75 269 PHE A O 1
ATOM 2052 N N . SER A 1 270 ? 0.405 1.301 -18.996 1.00 98.69 270 SER A N 1
ATOM 2053 C CA . SER A 1 270 ? 0.725 2.519 -18.256 1.00 98.69 270 SER A CA 1
ATOM 2054 C C . SER A 1 270 ? -0.204 3.675 -18.627 1.00 98.69 270 SER A C 1
ATOM 2056 O O . SER A 1 270 ? -0.724 4.354 -17.741 1.00 98.69 270 SER A O 1
ATOM 2058 N N . ALA A 1 271 ? -0.484 3.870 -19.920 1.00 98.69 271 ALA A N 1
ATOM 2059 C CA . ALA A 1 271 ? -1.462 4.850 -20.388 1.00 98.69 271 ALA A CA 1
ATOM 2060 C C . ALA A 1 271 ? -2.865 4.568 -19.822 1.00 98.69 271 ALA A C 1
ATOM 2062 O O . ALA A 1 271 ? -3.537 5.491 -19.363 1.00 98.69 271 ALA A O 1
ATOM 2063 N N . ALA A 1 272 ? -3.282 3.298 -19.772 1.00 98.50 272 ALA A N 1
ATOM 2064 C CA . ALA A 1 272 ? -4.548 2.909 -19.154 1.00 98.50 272 ALA A CA 1
ATOM 2065 C C . ALA A 1 272 ? -4.577 3.202 -17.643 1.00 98.50 272 ALA A C 1
ATOM 2067 O O . ALA A 1 272 ? -5.589 3.687 -17.139 1.00 98.50 272 ALA A O 1
ATOM 2068 N N . SER A 1 273 ? -3.480 2.958 -16.916 1.00 98.75 273 SER A N 1
ATOM 2069 C CA . SER A 1 273 ? -3.370 3.305 -15.490 1.00 98.75 273 SER A CA 1
ATOM 2070 C C . SER A 1 273 ? -3.509 4.816 -15.260 1.00 98.75 273 SER A C 1
ATOM 2072 O O . SER A 1 273 ? -4.331 5.239 -14.444 1.00 98.75 273 SER A O 1
ATOM 2074 N N . TYR A 1 274 ? -2.800 5.637 -16.047 1.00 98.69 274 TYR A N 1
ATOM 2075 C CA . TYR A 1 274 ? -2.930 7.099 -16.006 1.00 98.69 274 TYR A CA 1
ATOM 2076 C C . TYR A 1 274 ? -4.351 7.569 -16.305 1.00 98.69 274 TYR A C 1
ATOM 2078 O O . TYR A 1 274 ? -4.874 8.401 -15.568 1.00 98.69 274 TYR A O 1
ATOM 2086 N N . HIS A 1 275 ? -4.992 7.012 -17.333 1.00 98.31 275 HIS A N 1
ATOM 2087 C CA . HIS A 1 275 ? -6.348 7.398 -17.707 1.00 98.31 275 HIS A CA 1
ATOM 2088 C C . HIS A 1 275 ? -7.378 7.041 -16.626 1.00 98.31 275 HIS A C 1
ATOM 2090 O O . HIS A 1 275 ? -8.234 7.860 -16.294 1.00 98.31 275 HIS A O 1
ATOM 2096 N N . LYS A 1 276 ? -7.280 5.848 -16.023 1.00 98.56 276 LYS A N 1
ATOM 2097 C CA . LYS A 1 276 ? -8.142 5.452 -14.896 1.00 98.56 276 LYS A CA 1
ATOM 2098 C C . LYS A 1 276 ? -7.972 6.394 -13.700 1.00 98.56 276 LYS A C 1
ATOM 2100 O O . LYS A 1 276 ? -8.971 6.833 -13.130 1.00 98.56 276 LYS A O 1
ATOM 2105 N N . ALA A 1 277 ? -6.731 6.750 -13.361 1.00 98.50 277 ALA A N 1
ATOM 2106 C CA . ALA A 1 277 ? -6.443 7.669 -12.262 1.00 98.50 277 ALA A CA 1
ATOM 2107 C C . ALA A 1 277 ? -6.926 9.097 -12.541 1.00 98.50 277 ALA A C 1
ATOM 2109 O O . ALA A 1 277 ? -7.535 9.713 -11.671 1.00 98.50 277 ALA A O 1
ATOM 2110 N N . GLU A 1 278 ? -6.721 9.606 -13.758 1.00 97.44 278 GLU A N 1
ATOM 2111 C CA . GLU A 1 278 ? -7.255 10.896 -14.207 1.00 97.44 278 GLU A CA 1
ATOM 2112 C C . GLU A 1 278 ? -8.778 10.938 -14.038 1.00 97.44 278 GLU A C 1
ATOM 2114 O O . GLU A 1 278 ? -9.304 11.825 -13.367 1.00 97.44 278 GLU A O 1
ATOM 2119 N N . GLN A 1 279 ? -9.489 9.930 -14.554 1.00 97.69 279 GLN A N 1
ATOM 2120 C CA . GLN A 1 279 ? -10.940 9.846 -14.404 1.00 97.69 279 GLN A CA 1
ATOM 2121 C C . GLN A 1 279 ? -11.378 9.781 -12.936 1.00 97.69 279 GLN A C 1
ATOM 2123 O O . GLN A 1 279 ? -12.380 10.400 -12.570 1.00 97.69 279 GLN A O 1
ATOM 2128 N N . ALA A 1 280 ? -10.667 9.024 -12.098 1.00 97.88 280 ALA A N 1
ATOM 2129 C CA . ALA A 1 280 ? -10.985 8.892 -10.681 1.00 97.88 280 ALA A CA 1
ATOM 2130 C C . ALA A 1 280 ? -10.795 10.215 -9.923 1.00 97.88 280 ALA A C 1
ATOM 2132 O O . ALA A 1 280 ? -11.649 10.570 -9.106 1.00 97.88 280 ALA A O 1
ATOM 2133 N N . VAL A 1 281 ? -9.741 10.974 -10.241 1.00 96.50 281 VAL A N 1
ATOM 2134 C CA . VAL A 1 281 ? -9.513 12.326 -9.710 1.00 96.50 281 VAL A CA 1
ATOM 2135 C C . VAL A 1 281 ? -10.617 13.279 -10.169 1.00 96.50 281 VAL A C 1
ATOM 2137 O O . VAL A 1 281 ? -11.249 13.914 -9.326 1.00 96.50 281 VAL A O 1
ATOM 2140 N N . THR A 1 282 ? -10.926 13.335 -11.471 1.00 96.00 282 THR A N 1
ATOM 2141 C CA . THR A 1 282 ? -11.977 14.216 -12.017 1.00 96.00 282 THR A CA 1
ATOM 2142 C C . THR A 1 282 ? -13.351 13.928 -11.410 1.00 96.00 282 THR A C 1
ATOM 2144 O O . THR A 1 282 ? -14.103 14.852 -11.110 1.00 96.00 282 THR A O 1
ATOM 2147 N N . LYS A 1 283 ? -13.675 12.651 -11.175 1.00 97.50 283 LYS A N 1
ATOM 2148 C CA . LYS A 1 283 ? -14.926 12.221 -10.526 1.00 97.50 283 LYS A CA 1
ATOM 2149 C C . LYS A 1 283 ? -14.901 12.360 -8.997 1.00 97.50 283 LYS A C 1
ATOM 2151 O O . LYS A 1 283 ? -15.898 12.059 -8.348 1.00 97.50 283 LYS A O 1
ATOM 2156 N N . GLY A 1 284 ? -13.782 12.783 -8.405 1.00 97.38 284 GLY A N 1
ATOM 2157 C CA . GLY A 1 284 ? -13.633 12.954 -6.959 1.00 97.38 284 GLY A CA 1
ATOM 2158 C C . GLY A 1 284 ? -13.645 11.649 -6.157 1.00 97.38 284 GLY A C 1
ATOM 2159 O O . GLY A 1 284 ? -13.909 11.685 -4.959 1.00 97.38 284 GLY A O 1
ATOM 2160 N N . LEU A 1 285 ? -13.348 10.503 -6.779 1.00 97.88 285 LEU A N 1
ATOM 2161 C CA . LEU A 1 285 ? -13.497 9.177 -6.161 1.00 97.88 285 LEU A CA 1
ATOM 2162 C C . LEU A 1 285 ? -12.526 8.924 -4.997 1.00 97.88 285 LEU A C 1
ATOM 2164 O O . LEU A 1 285 ? -12.774 8.040 -4.178 1.00 97.88 285 LEU A O 1
ATOM 2168 N N . PHE A 1 286 ? -11.440 9.696 -4.910 1.00 98.31 286 PHE A N 1
ATOM 2169 C CA . PHE A 1 286 ? -10.452 9.607 -3.832 1.00 98.31 286 PHE A CA 1
ATOM 2170 C C . PHE A 1 286 ? -10.733 10.537 -2.643 1.00 98.31 286 PHE A C 1
ATOM 2172 O O . PHE A 1 286 ? -10.097 10.397 -1.598 1.00 98.31 286 PHE A O 1
ATOM 2179 N N . LYS A 1 287 ? -11.696 11.463 -2.750 1.00 97.62 287 LYS A N 1
ATOM 2180 C CA . LYS A 1 287 ? -11.985 12.434 -1.677 1.00 97.62 287 LYS A CA 1
ATOM 2181 C C . LYS A 1 287 ? -12.373 11.759 -0.355 1.00 97.62 287 LYS A C 1
ATOM 2183 O O . LYS A 1 287 ? -12.065 12.274 0.714 1.00 97.62 287 LYS A O 1
ATOM 2188 N N . ASP A 1 288 ? -13.001 10.587 -0.431 1.00 96.56 288 ASP A N 1
ATOM 2189 C CA . ASP A 1 288 ? -13.464 9.822 0.734 1.00 96.56 288 ASP A CA 1
ATOM 2190 C C . ASP A 1 288 ? -12.360 9.035 1.458 1.00 96.56 288 ASP A C 1
ATOM 2192 O O . ASP A 1 288 ? -12.572 8.556 2.578 1.00 96.56 288 ASP A O 1
ATOM 2196 N N . GLU A 1 289 ? -11.209 8.825 0.820 1.00 98.06 289 GLU A N 1
ATOM 2197 C CA . GLU A 1 289 ? -10.078 8.085 1.396 1.00 98.06 289 GLU A CA 1
ATOM 2198 C C . GLU A 1 289 ? -8.884 8.982 1.735 1.00 98.06 289 GLU A C 1
ATOM 2200 O O . GLU A 1 289 ? -8.086 8.593 2.590 1.00 98.06 289 GLU A O 1
ATOM 2205 N N . ILE A 1 290 ? -8.783 10.172 1.132 1.00 98.88 290 ILE A N 1
ATOM 2206 C CA . ILE A 1 290 ? -7.718 11.137 1.416 1.00 98.88 290 ILE A CA 1
ATOM 2207 C C . ILE A 1 290 ? -8.044 11.971 2.660 1.00 98.88 290 ILE A C 1
ATOM 2209 O O . ILE A 1 290 ? -9.088 12.615 2.763 1.00 98.88 290 ILE A O 1
ATOM 2213 N N . ILE A 1 291 ? -7.099 12.000 3.594 1.00 98.75 291 ILE A N 1
ATOM 2214 C CA . ILE A 1 291 ? -7.010 12.993 4.660 1.00 98.75 291 ILE A CA 1
ATOM 2215 C C . ILE A 1 291 ? -6.130 14.147 4.163 1.00 98.75 291 ILE A C 1
ATOM 2217 O O . ILE A 1 291 ? -4.956 13.910 3.862 1.00 98.75 291 ILE A O 1
ATOM 2221 N N . PRO A 1 292 ? -6.659 15.384 4.098 1.00 98.38 292 PRO A N 1
ATOM 2222 C CA . PRO A 1 292 ? -5.856 16.566 3.814 1.00 98.38 292 PRO A CA 1
ATOM 2223 C C . PRO A 1 292 ? -4.767 16.764 4.872 1.00 98.38 292 PRO A C 1
ATOM 2225 O O . PRO A 1 292 ? -5.056 16.755 6.071 1.00 98.38 292 PRO A O 1
ATOM 2228 N N . VAL A 1 293 ? -3.525 16.978 4.438 1.00 97.88 293 VAL A N 1
ATOM 2229 C CA . VAL A 1 293 ? -2.382 17.213 5.332 1.00 97.88 293 VAL A CA 1
ATOM 2230 C C . VAL A 1 293 ? -1.908 18.652 5.187 1.00 97.88 293 VAL A C 1
ATOM 2232 O O . VAL A 1 293 ? -1.660 19.126 4.079 1.00 97.88 293 VAL A O 1
ATOM 2235 N N . GLN A 1 294 ? -1.781 19.350 6.316 1.00 96.06 294 GLN A N 1
ATOM 2236 C CA . GLN A 1 294 ? -1.159 20.671 6.363 1.00 96.06 294 GLN A CA 1
ATOM 2237 C C . GLN A 1 294 ? 0.360 20.525 6.374 1.00 96.06 294 GLN A C 1
ATOM 2239 O O . GLN A 1 294 ? 0.907 19.809 7.209 1.00 96.06 294 GLN A O 1
ATOM 2244 N N . VAL A 1 295 ? 1.031 21.230 5.470 1.00 93.56 295 VAL A N 1
ATOM 2245 C CA . VAL A 1 295 ? 2.485 21.180 5.299 1.00 93.56 295 VAL A CA 1
ATOM 2246 C C . VAL A 1 295 ? 3.074 22.576 5.383 1.00 93.56 295 VAL A C 1
ATOM 2248 O O . VAL A 1 295 ? 2.450 23.561 4.976 1.00 93.56 295 VAL A O 1
ATOM 2251 N N . LYS A 1 296 ? 4.299 22.664 5.899 1.00 88.81 296 LYS A N 1
ATOM 2252 C CA . LYS A 1 296 ? 5.080 23.899 5.858 1.00 88.81 296 LYS A CA 1
ATOM 2253 C C . LYS A 1 296 ? 5.766 24.009 4.502 1.00 88.81 296 LYS A C 1
ATOM 2255 O O . LYS A 1 296 ? 6.385 23.064 4.028 1.00 88.81 296 LYS A O 1
ATOM 2260 N N . THR A 1 297 ? 5.667 25.183 3.905 1.00 85.25 297 THR A N 1
ATOM 2261 C CA . THR A 1 297 ? 6.294 25.558 2.638 1.00 85.25 297 THR A CA 1
ATOM 2262 C C . THR A 1 297 ? 7.125 26.820 2.849 1.00 85.25 297 THR A C 1
ATOM 2264 O O . THR A 1 297 ? 6.963 27.523 3.850 1.00 85.25 297 THR A O 1
ATOM 2267 N N . ALA A 1 298 ? 7.980 27.162 1.884 1.00 82.31 298 ALA A N 1
ATOM 2268 C CA . ALA A 1 298 ? 8.720 28.424 1.921 1.00 82.31 298 ALA A CA 1
ATOM 2269 C C . ALA A 1 298 ? 7.795 29.663 1.931 1.00 82.31 298 ALA A C 1
ATOM 2271 O O . ALA A 1 298 ? 8.209 30.730 2.373 1.00 82.31 298 ALA A O 1
ATOM 2272 N N . GLN A 1 299 ? 6.549 29.523 1.464 1.00 82.31 299 GLN A N 1
ATOM 2273 C CA . GLN A 1 299 ? 5.547 30.587 1.362 1.00 82.31 299 GLN A CA 1
ATOM 2274 C C . GLN A 1 299 ? 4.525 30.585 2.518 1.00 82.31 299 GLN A C 1
ATOM 2276 O O . GLN A 1 299 ? 3.575 31.364 2.485 1.00 82.31 299 GLN A O 1
ATOM 2281 N N . GLY A 1 300 ? 4.693 29.733 3.537 1.00 89.38 300 GLY A N 1
ATOM 2282 C CA . GLY A 1 300 ? 3.757 29.588 4.660 1.00 89.38 300 GLY A CA 1
ATOM 2283 C C . GLY A 1 300 ? 3.194 28.172 4.764 1.00 89.38 300 GLY A C 1
ATOM 2284 O O . GLY A 1 300 ? 3.919 27.201 4.561 1.00 89.38 300 GLY A O 1
ATOM 2285 N N . THR A 1 301 ? 1.907 28.028 5.075 1.00 92.00 301 THR A N 1
ATOM 2286 C CA . THR A 1 301 ? 1.245 26.717 5.188 1.00 92.00 301 THR A CA 1
ATOM 2287 C C . THR A 1 301 ? 0.446 26.408 3.925 1.00 92.00 301 THR A C 1
ATOM 2289 O O . THR A 1 301 ? -0.303 27.258 3.449 1.00 92.00 301 THR A O 1
ATOM 2292 N N . ALA A 1 302 ? 0.561 25.184 3.414 1.00 94.62 302 ALA A N 1
ATOM 2293 C CA . ALA A 1 302 ? -0.277 24.666 2.335 1.00 94.62 302 ALA A CA 1
ATOM 2294 C C . ALA A 1 302 ? -1.054 23.430 2.804 1.00 94.62 302 ALA A C 1
ATOM 2296 O O . ALA A 1 302 ? -0.630 22.734 3.726 1.00 94.62 302 ALA A O 1
ATOM 2297 N N . VAL A 1 303 ? -2.192 23.153 2.169 1.00 97.38 303 VAL A N 1
ATOM 2298 C CA . VAL A 1 303 ? -2.957 21.918 2.374 1.00 97.38 303 VAL A CA 1
ATOM 2299 C C . VAL A 1 303 ? -2.773 21.046 1.144 1.00 97.38 303 VAL A C 1
ATOM 2301 O O . VAL A 1 303 ? -3.050 21.491 0.034 1.00 97.38 303 VAL A O 1
ATOM 2304 N N . ILE A 1 304 ? -2.316 19.814 1.347 1.00 98.12 304 ILE A N 1
ATOM 2305 C CA . ILE A 1 304 ? -2.201 18.810 0.291 1.00 98.12 304 ILE A CA 1
ATOM 2306 C C . ILE A 1 304 ? -3.327 17.792 0.473 1.00 98.12 304 ILE A C 1
ATOM 2308 O O . ILE A 1 304 ? -3.379 17.088 1.485 1.00 98.12 304 ILE A O 1
ATOM 2312 N N . ASP A 1 305 ? -4.234 17.721 -0.500 1.00 97.75 305 ASP A N 1
ATOM 2313 C CA . ASP A 1 305 ? -5.443 16.885 -0.462 1.00 97.75 305 ASP A CA 1
ATOM 2314 C C . ASP A 1 305 ? -5.721 16.120 -1.769 1.00 97.75 305 ASP A C 1
ATOM 2316 O O . ASP A 1 305 ? -6.735 15.432 -1.886 1.00 97.75 305 ASP A O 1
ATOM 2320 N N . THR A 1 306 ? -4.820 16.224 -2.747 1.00 98.06 306 THR A N 1
ATOM 2321 C CA . THR A 1 306 ? -4.993 15.669 -4.091 1.00 98.06 306 THR A CA 1
ATOM 2322 C C . THR A 1 306 ? -3.707 14.983 -4.541 1.00 98.06 306 THR A C 1
ATOM 2324 O O . THR A 1 306 ? -2.617 15.525 -4.365 1.00 98.06 306 THR A O 1
ATOM 2327 N N . ASP A 1 307 ? -3.825 13.783 -5.116 1.00 98.50 307 ASP A N 1
ATOM 2328 C CA . ASP A 1 307 ? -2.684 13.044 -5.666 1.00 98.50 307 ASP A CA 1
ATOM 2329 C C . ASP A 1 307 ? -2.035 13.820 -6.827 1.00 98.50 307 ASP A C 1
ATOM 2331 O O . ASP A 1 307 ? -2.711 14.239 -7.765 1.00 98.50 307 ASP A O 1
ATOM 2335 N N . GLU A 1 308 ? -0.711 13.981 -6.804 1.00 97.62 308 GLU A N 1
ATOM 2336 C CA . GLU A 1 308 ? 0.017 14.778 -7.812 1.00 97.62 308 GLU A CA 1
ATOM 2337 C C . GLU A 1 308 ? 0.506 13.955 -9.009 1.00 97.62 308 GLU A C 1
ATOM 2339 O O . GLU A 1 308 ? 0.960 14.498 -10.026 1.00 97.62 308 GLU A O 1
ATOM 2344 N N . GLY A 1 309 ? 0.515 12.633 -8.842 1.00 96.50 309 GLY A N 1
ATOM 2345 C CA . GLY A 1 309 ? 1.016 11.670 -9.811 1.00 96.50 309 GLY A CA 1
ATOM 2346 C C . GLY A 1 309 ? 0.200 11.603 -11.109 1.00 96.50 309 GLY A C 1
ATOM 2347 O O . GLY A 1 309 ? 0.827 11.597 -12.177 1.00 96.50 309 GLY A O 1
ATOM 2348 N N . PRO A 1 310 ? -1.150 11.557 -11.063 1.00 96.94 310 PRO A N 1
ATOM 2349 C CA . PRO A 1 310 ? -1.986 11.501 -12.258 1.00 96.94 310 PRO A CA 1
ATOM 2350 C C . PRO A 1 310 ? -1.739 12.693 -13.190 1.00 96.94 310 PRO A C 1
ATOM 2352 O O . PRO A 1 310 ? -1.599 13.836 -12.759 1.00 96.94 310 PRO A O 1
ATOM 2355 N N . ARG A 1 311 ? -1.655 12.421 -14.495 1.00 92.88 311 ARG A N 1
ATOM 2356 C CA . ARG A 1 311 ? -1.378 13.418 -15.538 1.00 92.88 311 ARG A CA 1
ATOM 2357 C C . ARG A 1 311 ? -2.394 13.267 -16.658 1.00 92.88 311 ARG A C 1
ATOM 2359 O O . ARG A 1 311 ? -2.579 12.159 -17.154 1.00 92.88 311 ARG A O 1
ATOM 2366 N N . ALA A 1 312 ? -2.993 14.380 -17.065 1.00 92.62 312 ALA A N 1
ATOM 2367 C CA . ALA A 1 312 ? -3.967 14.398 -18.145 1.00 92.62 312 ALA A CA 1
ATOM 2368 C C . ALA A 1 312 ? -3.329 14.074 -19.503 1.00 92.62 312 ALA A C 1
ATOM 2370 O O . ALA A 1 312 ? -2.202 14.493 -19.788 1.00 92.62 312 ALA A O 1
ATOM 2371 N N . GLY A 1 313 ? -4.062 13.345 -20.347 1.00 93.00 313 GLY A N 1
ATOM 2372 C CA . GLY A 1 313 ? -3.699 13.136 -21.754 1.00 93.00 313 GLY A CA 1
ATOM 2373 C C . GLY A 1 313 ? -2.475 12.246 -22.007 1.00 93.00 313 GLY A C 1
ATOM 2374 O O . GLY A 1 313 ? -1.885 12.308 -23.088 1.00 93.00 313 GLY A O 1
ATOM 2375 N N . VAL A 1 314 ? -2.067 11.414 -21.042 1.00 97.12 314 VAL A N 1
ATOM 2376 C CA . VAL A 1 314 ? -0.996 10.428 -21.259 1.00 97.12 314 VAL A CA 1
ATOM 2377 C C . VAL A 1 314 ? -1.463 9.363 -22.256 1.00 97.12 314 VAL A C 1
ATOM 2379 O O . VAL A 1 314 ? -2.490 8.720 -22.066 1.00 97.12 314 VAL A O 1
ATOM 2382 N N . THR A 1 315 ? -0.678 9.142 -23.311 1.00 98.06 315 THR A N 1
ATOM 2383 C CA . THR A 1 315 ? -0.953 8.134 -24.351 1.00 98.06 315 THR A CA 1
ATOM 2384 C C . THR A 1 315 ? 0.219 7.172 -24.517 1.00 98.06 315 THR A C 1
ATOM 2386 O O . THR A 1 315 ? 1.369 7.557 -24.293 1.00 98.06 315 THR A O 1
ATOM 2389 N N . ALA A 1 316 ? -0.034 5.951 -24.998 1.00 97.50 316 ALA A N 1
ATOM 2390 C CA . ALA A 1 316 ? 1.028 4.986 -25.303 1.00 97.50 316 ALA A CA 1
ATOM 23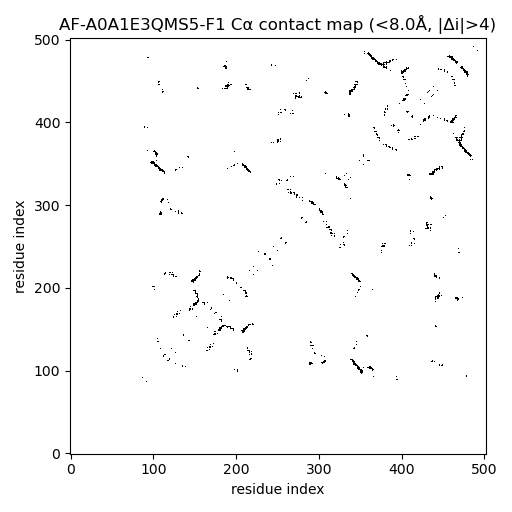91 C C . ALA A 1 316 ? 2.076 5.568 -26.276 1.00 97.50 316 ALA A C 1
ATOM 2393 O O . ALA A 1 316 ? 3.275 5.443 -26.050 1.00 97.50 316 ALA A O 1
ATOM 2394 N N . ALA A 1 317 ? 1.638 6.320 -27.293 1.00 97.56 317 ALA A N 1
ATOM 2395 C CA . ALA A 1 317 ? 2.533 7.001 -28.231 1.00 97.56 317 ALA A CA 1
ATOM 2396 C C . ALA A 1 317 ? 3.419 8.068 -27.560 1.00 97.56 317 ALA A C 1
ATOM 2398 O O . ALA A 1 317 ? 4.576 8.244 -27.940 1.00 97.56 317 ALA A O 1
ATOM 2399 N N . SER A 1 318 ? 2.899 8.792 -26.560 1.00 97.81 318 SER A N 1
ATOM 2400 C CA . SER A 1 318 ? 3.708 9.740 -25.782 1.00 97.81 318 SER A CA 1
ATOM 2401 C C . SER A 1 318 ? 4.737 9.035 -24.890 1.00 97.81 318 SER A C 1
ATOM 2403 O O . SER A 1 318 ? 5.861 9.519 -24.761 1.00 97.81 318 SER A O 1
ATOM 2405 N N . LEU A 1 319 ? 4.380 7.874 -24.329 1.00 97.81 319 LEU A N 1
ATOM 2406 C CA . LEU A 1 319 ? 5.246 7.064 -23.472 1.00 97.81 319 LEU A CA 1
ATOM 2407 C C . LEU A 1 319 ? 6.361 6.369 -24.265 1.00 97.81 319 LEU A C 1
ATOM 2409 O O . LEU A 1 319 ? 7.503 6.359 -23.806 1.00 97.81 319 LEU A O 1
ATOM 2413 N N . GLY A 1 320 ? 6.076 5.923 -25.491 1.00 96.94 320 GLY A N 1
ATOM 2414 C CA . GLY A 1 320 ? 7.058 5.288 -26.379 1.00 96.94 320 GLY A CA 1
ATOM 2415 C C . GLY A 1 320 ? 8.241 6.185 -26.760 1.00 96.94 320 GLY A C 1
ATOM 2416 O O . GLY A 1 320 ? 9.292 5.691 -27.157 1.00 96.94 320 GLY A O 1
ATOM 2417 N N . LYS A 1 321 ? 8.119 7.510 -26.587 1.00 97.62 321 LYS A N 1
ATOM 2418 C CA . LYS A 1 321 ? 9.215 8.474 -26.804 1.00 97.62 321 LYS A CA 1
ATOM 2419 C C . LYS A 1 321 ? 10.223 8.517 -25.652 1.00 97.62 321 LYS A C 1
ATOM 2421 O O . LYS A 1 321 ? 11.286 9.125 -25.789 1.00 97.62 321 LYS A O 1
ATOM 2426 N N . LEU A 1 322 ? 9.889 7.941 -24.497 1.00 98.00 322 LEU A N 1
ATOM 2427 C CA . LEU A 1 322 ? 10.739 7.984 -23.313 1.00 98.00 322 LEU A CA 1
ATOM 2428 C C . LEU A 1 322 ? 11.894 6.990 -23.437 1.00 98.00 322 LEU A C 1
ATOM 2430 O O . LEU A 1 322 ? 11.720 5.841 -23.854 1.00 98.00 322 LEU A O 1
ATOM 2434 N N . LYS A 1 323 ? 13.083 7.450 -23.042 1.00 98.00 323 LYS A N 1
ATOM 2435 C CA . LYS A 1 323 ? 14.304 6.643 -23.041 1.00 98.00 323 LYS A CA 1
ATOM 2436 C C . LYS A 1 323 ? 14.251 5.593 -21.924 1.00 98.00 323 LYS A C 1
ATOM 2438 O O . LYS A 1 323 ? 13.740 5.913 -20.847 1.00 98.00 323 LYS A O 1
ATOM 2443 N N . PRO A 1 324 ? 14.810 4.392 -22.145 1.00 98.00 324 PRO A N 1
ATOM 2444 C CA . PRO A 1 324 ? 14.994 3.403 -21.087 1.00 98.00 324 PRO A CA 1
ATOM 2445 C C . PRO A 1 324 ? 15.756 3.984 -19.888 1.00 98.00 324 PRO A C 1
ATOM 2447 O O . PRO A 1 324 ? 16.671 4.792 -20.063 1.00 98.00 324 PRO A O 1
ATOM 2450 N N . ALA A 1 325 ? 15.368 3.595 -18.673 1.00 96.62 325 ALA A N 1
ATOM 2451 C CA . ALA A 1 325 ? 15.900 4.157 -17.429 1.00 96.62 325 ALA A CA 1
ATOM 2452 C C . ALA A 1 325 ? 17.014 3.313 -16.788 1.00 96.62 325 ALA A C 1
ATOM 2454 O O . ALA A 1 325 ? 17.822 3.864 -16.044 1.00 96.62 325 ALA A O 1
ATOM 2455 N N . PHE A 1 326 ? 17.065 2.003 -17.060 1.00 94.44 326 PHE A N 1
ATOM 2456 C CA . PHE A 1 326 ? 17.949 1.074 -16.335 1.00 94.44 326 PHE A CA 1
ATOM 2457 C C . PHE A 1 326 ? 18.941 0.322 -17.227 1.00 94.44 326 PHE A C 1
ATOM 2459 O O . PHE A 1 326 ? 20.066 0.065 -16.805 1.00 94.44 326 PHE A O 1
ATOM 2466 N N . LYS A 1 327 ? 18.553 -0.007 -18.461 1.00 94.75 327 LYS A N 1
ATOM 2467 C CA . LYS A 1 327 ? 19.378 -0.719 -19.446 1.00 94.75 327 LYS A CA 1
ATOM 2468 C C . LYS A 1 327 ? 19.280 0.003 -20.793 1.00 94.75 327 LYS A C 1
ATOM 2470 O O . LYS A 1 327 ? 18.202 0.466 -21.147 1.00 94.75 327 LYS A O 1
ATOM 2475 N N . LYS A 1 328 ? 20.386 0.141 -21.539 1.00 94.38 328 LYS A N 1
ATOM 2476 C CA . LYS A 1 328 ? 20.460 0.967 -22.769 1.00 94.38 328 LYS A CA 1
ATOM 2477 C C . LYS A 1 328 ? 19.442 0.546 -23.840 1.00 94.38 328 LYS A C 1
ATOM 2479 O O . LYS A 1 328 ? 18.844 1.400 -24.484 1.00 94.38 328 LYS A O 1
ATOM 2484 N N . ASP A 1 329 ? 19.274 -0.756 -24.007 1.00 93.69 329 ASP A N 1
ATOM 2485 C CA . ASP A 1 329 ? 18.333 -1.455 -24.886 1.00 93.69 329 ASP A CA 1
ATOM 2486 C C . ASP A 1 329 ? 17.107 -1.989 -24.122 1.00 93.69 329 ASP A C 1
ATOM 2488 O O . ASP A 1 329 ? 16.361 -2.817 -24.634 1.00 93.69 329 ASP A O 1
ATOM 2492 N N . GLY A 1 330 ? 16.900 -1.513 -22.891 1.00 97.06 330 GLY A N 1
ATOM 2493 C CA . GLY A 1 330 ? 15.798 -1.924 -22.032 1.00 97.06 330 GLY A CA 1
ATOM 2494 C C . GLY A 1 330 ? 14.441 -1.380 -22.471 1.00 97.06 330 GLY A C 1
ATOM 2495 O O . GLY A 1 330 ? 14.317 -0.492 -23.317 1.00 97.06 330 GLY A O 1
ATOM 2496 N N . THR A 1 331 ? 13.396 -1.895 -21.837 1.00 98.31 331 THR A N 1
ATOM 2497 C CA . THR A 1 331 ? 12.004 -1.497 -22.078 1.00 98.31 331 THR A CA 1
ATOM 2498 C C . THR A 1 331 ? 11.424 -0.667 -20.935 1.00 98.31 331 THR A C 1
ATOM 2500 O O . THR A 1 331 ? 10.438 0.048 -21.122 1.00 98.31 331 THR A O 1
ATOM 2503 N N . THR A 1 332 ? 12.060 -0.686 -19.766 1.00 98.56 332 THR A N 1
ATOM 2504 C CA . THR A 1 332 ? 11.585 0.018 -18.577 1.00 98.56 332 THR A CA 1
ATOM 2505 C C . THR A 1 332 ? 12.019 1.483 -18.608 1.00 98.56 332 THR A C 1
ATOM 2507 O O . THR A 1 332 ? 13.198 1.797 -18.770 1.00 98.56 332 THR A O 1
ATOM 2510 N N . HIS A 1 333 ? 11.087 2.407 -18.390 1.00 98.44 333 HIS A N 1
ATOM 2511 C CA . HIS A 1 333 ? 11.342 3.845 -18.290 1.00 98.44 333 HIS A CA 1
ATOM 2512 C C . HIS A 1 333 ? 10.420 4.514 -17.262 1.00 98.44 333 HIS A C 1
ATOM 2514 O O . HIS A 1 333 ? 9.461 3.930 -16.770 1.00 98.44 333 HIS A O 1
ATOM 2520 N N . ALA A 1 334 ? 10.654 5.796 -16.973 1.00 97.38 334 ALA A N 1
ATOM 2521 C CA . ALA A 1 334 ? 9.922 6.548 -15.942 1.00 97.38 334 ALA A CA 1
ATOM 2522 C C . ALA A 1 334 ? 8.399 6.690 -16.168 1.00 97.38 334 ALA A C 1
ATOM 2524 O O . ALA A 1 334 ? 7.695 7.208 -15.309 1.00 97.38 334 ALA A O 1
ATOM 2525 N N . GLY A 1 335 ? 7.895 6.310 -17.342 1.00 97.62 335 GLY A N 1
ATOM 2526 C CA . GLY A 1 335 ? 6.474 6.369 -17.680 1.00 97.62 335 GLY A CA 1
ATOM 2527 C C . GLY A 1 335 ? 5.753 5.028 -17.560 1.00 97.62 335 GLY A C 1
ATOM 2528 O O . GLY A 1 335 ? 4.528 5.033 -17.545 1.00 97.62 335 GLY A O 1
ATOM 2529 N N . ASN A 1 336 ? 6.498 3.921 -17.461 1.00 98.50 336 ASN A N 1
ATOM 2530 C CA . ASN A 1 336 ? 5.972 2.573 -17.245 1.00 98.50 336 ASN A CA 1
ATOM 2531 C C . ASN A 1 336 ? 6.516 1.915 -15.959 1.00 98.50 336 ASN A C 1
ATOM 2533 O O . ASN A 1 336 ? 6.384 0.710 -15.743 1.00 98.50 336 ASN A O 1
ATOM 2537 N N . ALA A 1 337 ? 7.087 2.738 -15.081 1.00 98.62 337 ALA A N 1
ATOM 2538 C CA . ALA A 1 337 ? 7.492 2.419 -13.721 1.00 98.62 337 ALA A CA 1
ATOM 2539 C C . ALA A 1 337 ? 6.664 3.243 -12.727 1.00 98.62 337 ALA A C 1
ATOM 2541 O O . ALA A 1 337 ? 6.199 4.338 -13.059 1.00 98.62 337 ALA A O 1
ATOM 2542 N N . SER A 1 338 ? 6.515 2.754 -11.496 1.00 98.19 338 SER A N 1
ATOM 2543 C CA . SER A 1 338 ? 5.918 3.538 -10.419 1.00 98.19 338 SER A CA 1
ATOM 2544 C C . SER A 1 338 ? 6.717 4.808 -10.151 1.00 98.19 338 SER A C 1
ATOM 2546 O O . SER A 1 338 ? 7.951 4.793 -10.165 1.00 98.19 338 SER A O 1
ATOM 2548 N N . GLN A 1 339 ? 6.020 5.897 -9.840 1.00 98.12 339 GLN A N 1
ATOM 2549 C CA . GLN A 1 339 ? 6.679 7.148 -9.474 1.00 98.12 339 GLN A CA 1
ATOM 2550 C C . GLN A 1 339 ? 7.307 7.025 -8.079 1.00 98.12 339 GLN A C 1
ATOM 2552 O O . GLN A 1 339 ? 6.705 6.453 -7.168 1.00 98.12 339 GLN A O 1
ATOM 2557 N N . ILE A 1 340 ? 8.507 7.592 -7.916 1.00 97.56 340 ILE A N 1
ATOM 2558 C CA . ILE A 1 340 ? 9.072 7.872 -6.592 1.00 97.56 340 ILE A CA 1
ATOM 2559 C C . ILE A 1 340 ? 8.142 8.877 -5.919 1.00 97.56 340 ILE A C 1
ATOM 2561 O O . ILE A 1 340 ? 7.836 9.916 -6.513 1.00 97.56 340 ILE A O 1
ATOM 2565 N N . SER A 1 341 ? 7.696 8.567 -4.707 1.00 98.62 341 SER A N 1
ATOM 2566 C CA . SER A 1 341 ? 6.607 9.296 -4.065 1.00 98.62 341 SER A CA 1
ATOM 2567 C C . SER A 1 341 ? 6.733 9.329 -2.556 1.00 98.62 341 SER A C 1
ATOM 2569 O O . SER A 1 341 ? 7.364 8.465 -1.951 1.00 98.62 341 SER A O 1
ATOM 2571 N N . ASP A 1 342 ? 6.051 10.303 -1.968 1.00 98.75 342 ASP A N 1
ATOM 2572 C CA . ASP A 1 342 ? 5.864 10.418 -0.527 1.00 98.75 342 ASP A CA 1
ATOM 2573 C C . ASP A 1 342 ? 4.388 10.223 -0.188 1.00 98.75 342 ASP A C 1
ATOM 2575 O O . ASP A 1 342 ? 3.501 10.604 -0.961 1.00 98.75 342 ASP A O 1
ATOM 2579 N N . GLY A 1 343 ? 4.119 9.640 0.976 1.00 98.75 343 GLY A N 1
ATOM 2580 C CA . GLY A 1 343 ? 2.758 9.478 1.467 1.00 98.75 343 GLY A CA 1
ATOM 2581 C C . GLY A 1 343 ? 2.639 8.486 2.616 1.00 98.75 343 GLY A C 1
ATOM 2582 O O . GLY A 1 343 ? 3.597 7.803 2.981 1.00 98.75 343 GLY A O 1
ATOM 2583 N N . ALA A 1 344 ? 1.434 8.402 3.177 1.00 98.94 344 ALA A N 1
ATOM 2584 C CA . ALA A 1 344 ? 1.092 7.483 4.256 1.00 98.94 344 ALA A CA 1
ATOM 2585 C C . ALA A 1 344 ? -0.301 6.855 4.073 1.00 98.94 344 ALA A C 1
ATOM 2587 O O . ALA A 1 344 ? -1.179 7.417 3.415 1.00 98.94 344 ALA A O 1
ATOM 2588 N N . GLY A 1 345 ? -0.509 5.692 4.689 1.00 98.88 345 GLY A N 1
ATOM 2589 C CA . GLY A 1 345 ? -1.791 4.992 4.793 1.00 98.88 345 GLY A CA 1
ATOM 2590 C C . GLY A 1 345 ? -1.985 4.409 6.193 1.00 98.88 345 GLY A C 1
ATOM 2591 O O . GLY A 1 345 ? -1.016 4.003 6.827 1.00 98.88 345 GLY A O 1
ATOM 2592 N N . ALA A 1 346 ? -3.224 4.371 6.680 1.00 98.81 346 ALA A N 1
ATOM 2593 C CA . ALA A 1 346 ? -3.571 3.885 8.013 1.00 98.81 346 ALA A CA 1
ATOM 2594 C C . ALA A 1 346 ? -4.902 3.124 7.996 1.00 98.81 346 ALA A C 1
ATOM 2596 O O . ALA A 1 346 ? -5.849 3.509 7.308 1.00 98.81 346 ALA A O 1
ATOM 2597 N N . VAL A 1 347 ? -4.971 2.050 8.776 1.00 98.94 347 VAL A N 1
ATOM 2598 C CA . VAL A 1 347 ? -6.092 1.120 8.892 1.00 98.94 347 VAL A CA 1
ATOM 2599 C C . VAL A 1 347 ? -6.308 0.817 10.373 1.00 98.94 347 VAL A C 1
ATOM 2601 O O . VAL A 1 347 ? -5.425 0.291 11.042 1.00 98.94 347 VAL A O 1
ATOM 2604 N N . LEU A 1 348 ? -7.487 1.144 10.892 1.00 98.81 348 LEU A N 1
ATOM 2605 C CA . LEU A 1 348 ? -7.895 0.816 12.254 1.00 98.81 348 LEU A CA 1
ATOM 2606 C C . LEU A 1 348 ? -8.658 -0.512 12.236 1.00 98.81 348 LEU A C 1
ATOM 2608 O O . LEU A 1 348 ? -9.726 -0.607 11.616 1.00 98.81 348 LEU A O 1
ATOM 2612 N N . LEU A 1 349 ? -8.099 -1.519 12.908 1.00 98.88 349 LEU A N 1
ATOM 2613 C CA . LEU A 1 349 ? -8.648 -2.869 12.990 1.00 98.88 349 LEU A CA 1
ATOM 2614 C C . LEU A 1 349 ? -9.100 -3.192 14.411 1.00 98.88 349 LEU A C 1
ATOM 2616 O O . LEU A 1 349 ? -8.495 -2.761 15.389 1.00 98.88 349 LEU A O 1
ATOM 2620 N N . MET A 1 350 ? -10.150 -3.997 14.527 1.00 98.44 350 MET A N 1
ATOM 2621 C CA . MET A 1 350 ? -10.631 -4.493 15.814 1.00 98.44 350 MET A CA 1
ATOM 2622 C C . MET A 1 350 ? -11.396 -5.801 15.673 1.00 98.44 350 MET A C 1
ATOM 2624 O O . MET A 1 350 ? -11.843 -6.156 14.586 1.00 98.44 350 MET A O 1
ATOM 2628 N N . ARG A 1 351 ? -11.587 -6.514 16.782 1.00 98.75 351 ARG A N 1
ATOM 2629 C CA . ARG A 1 351 ? -12.499 -7.660 16.839 1.00 98.75 351 ARG A CA 1
ATOM 2630 C C . ARG A 1 351 ? -13.942 -7.191 16.633 1.00 98.75 351 ARG A C 1
ATOM 2632 O O . ARG A 1 351 ? -14.365 -6.212 17.256 1.00 98.75 351 ARG A O 1
ATOM 2639 N N . ARG A 1 352 ? -14.734 -7.898 15.817 1.00 98.31 352 ARG A N 1
ATOM 2640 C CA . ARG A 1 352 ? -16.130 -7.520 15.512 1.00 98.31 352 ARG A CA 1
ATOM 2641 C C . ARG A 1 352 ? -16.987 -7.353 16.763 1.00 98.31 352 ARG A C 1
ATOM 2643 O O . ARG A 1 352 ? -17.791 -6.422 16.825 1.00 98.31 352 ARG A O 1
ATOM 2650 N N . SER A 1 353 ? -16.832 -8.221 17.759 1.00 97.75 353 SER A N 1
ATOM 2651 C CA . SER A 1 353 ? -17.570 -8.133 19.023 1.00 97.75 353 SER A CA 1
ATOM 2652 C C . SER A 1 353 ? -17.300 -6.826 19.768 1.00 97.75 353 SER A C 1
ATOM 2654 O O . SER A 1 353 ? -18.241 -6.216 20.278 1.00 97.75 353 SER A O 1
ATOM 2656 N N . LEU A 1 354 ? -16.053 -6.341 19.764 1.00 97.69 354 LEU A N 1
ATOM 2657 C CA . LEU A 1 354 ? -15.702 -5.042 20.334 1.00 97.69 354 LEU A CA 1
ATOM 2658 C C . LEU A 1 354 ? -16.296 -3.900 19.501 1.00 97.69 354 LEU A C 1
ATOM 2660 O O . LEU A 1 354 ? -16.947 -3.027 20.067 1.00 97.69 354 LEU A O 1
ATOM 2664 N N . ALA A 1 355 ? -16.159 -3.943 18.171 1.00 97.00 355 ALA A N 1
ATOM 2665 C CA . ALA A 1 355 ? -16.765 -2.947 17.279 1.00 97.00 355 ALA A CA 1
ATOM 2666 C C . ALA A 1 355 ? -18.277 -2.808 17.518 1.00 97.00 355 ALA A C 1
ATOM 2668 O O . ALA A 1 355 ? -18.803 -1.702 17.625 1.00 97.00 355 ALA A O 1
ATOM 2669 N N . THR A 1 356 ? -18.956 -3.948 17.663 1.00 95.25 356 THR A N 1
ATOM 2670 C CA . THR A 1 356 ? -20.398 -4.032 17.920 1.00 95.25 356 THR A CA 1
ATOM 2671 C C . THR A 1 356 ? -20.746 -3.464 19.292 1.00 95.25 356 THR A C 1
ATOM 2673 O O . THR A 1 356 ? -21.643 -2.632 19.393 1.00 95.25 356 THR A O 1
ATOM 2676 N N . LYS A 1 357 ? -20.003 -3.848 20.340 1.00 95.88 357 LYS A N 1
ATOM 2677 C CA . LYS A 1 357 ? -20.181 -3.330 21.707 1.00 95.88 357 LYS A CA 1
ATOM 2678 C C . LYS A 1 357 ? -20.018 -1.809 21.774 1.00 95.88 357 LYS A C 1
ATOM 2680 O O . LYS A 1 357 ? -20.729 -1.155 22.528 1.00 95.88 357 LYS A O 1
ATOM 2685 N N . LEU A 1 358 ? -19.093 -1.255 20.992 1.00 95.25 358 LEU A N 1
ATOM 2686 C CA . LEU A 1 358 ? -18.833 0.185 20.913 1.00 95.25 358 LEU A CA 1
ATOM 2687 C C . LEU A 1 358 ? -19.766 0.922 19.935 1.00 95.25 358 LEU A C 1
ATOM 2689 O O . LEU A 1 358 ? -19.665 2.140 19.798 1.00 95.25 358 LEU A O 1
ATOM 2693 N N . GLY A 1 359 ? -20.665 0.215 19.239 1.00 93.88 359 GLY A N 1
ATOM 2694 C CA . GLY A 1 359 ? -21.576 0.813 18.259 1.00 93.88 359 GLY A CA 1
ATOM 2695 C C . GLY A 1 359 ? -20.856 1.459 17.068 1.00 93.88 359 GLY A C 1
ATOM 2696 O O . GLY A 1 359 ? -21.322 2.471 16.533 1.00 93.88 359 GLY A O 1
ATOM 2697 N N . LEU A 1 360 ? -19.698 0.916 16.680 1.00 94.38 360 LEU A N 1
ATOM 2698 C CA . LEU A 1 360 ? -18.874 1.437 15.593 1.00 94.38 360 LEU A CA 1
ATOM 2699 C C . LEU A 1 360 ? -19.315 0.889 14.237 1.00 94.38 360 LEU A C 1
ATOM 2701 O O . LEU A 1 360 ? -19.687 -0.275 14.090 1.00 94.38 360 LEU A O 1
ATOM 2705 N N . ARG A 1 361 ? -19.206 1.737 13.212 1.00 91.94 361 ARG A N 1
ATOM 2706 C CA . ARG A 1 361 ? -19.382 1.323 11.820 1.00 91.94 361 ARG A CA 1
ATOM 2707 C C . ARG A 1 361 ? -18.229 0.407 11.413 1.00 91.94 361 ARG A C 1
ATOM 2709 O O . ARG A 1 361 ? -17.070 0.802 11.502 1.00 91.94 361 ARG A O 1
ATOM 2716 N N . VAL A 1 362 ? -18.565 -0.746 10.845 1.00 95.69 362 VAL A N 1
ATOM 2717 C CA . VAL A 1 362 ? -17.611 -1.603 10.138 1.00 95.69 362 VAL A CA 1
ATOM 2718 C C . VAL A 1 362 ? -17.592 -1.235 8.651 1.00 95.69 362 VAL A C 1
ATOM 2720 O O . VAL A 1 362 ? -18.636 -1.084 8.022 1.00 95.69 362 VAL A O 1
ATOM 2723 N N . VAL A 1 363 ? -16.396 -1.035 8.100 1.00 95.75 363 VAL A N 1
ATOM 2724 C CA . VAL A 1 363 ? -16.157 -0.684 6.690 1.00 95.75 363 VAL A CA 1
ATOM 2725 C C . VAL A 1 363 ? -15.865 -1.926 5.855 1.00 95.75 363 VAL A C 1
ATOM 2727 O O . VAL A 1 363 ? -16.201 -1.955 4.670 1.00 95.75 363 VAL A O 1
ATOM 2730 N N . GLY A 1 364 ? -15.236 -2.929 6.462 1.00 97.94 364 GLY A N 1
ATOM 2731 C CA . GLY A 1 364 ? -14.819 -4.162 5.814 1.00 97.94 364 GLY A CA 1
ATOM 2732 C C . GLY A 1 364 ? -14.336 -5.193 6.822 1.00 97.94 364 GLY A C 1
ATOM 2733 O O . GLY A 1 364 ? -14.190 -4.907 8.010 1.00 97.94 364 GLY A O 1
ATOM 2734 N N . LYS A 1 365 ? -14.064 -6.391 6.327 1.00 98.31 365 LYS A N 1
ATOM 2735 C CA . LYS A 1 365 ? -13.500 -7.505 7.075 1.00 98.31 365 LYS A CA 1
ATOM 2736 C C . LYS A 1 365 ? -12.169 -7.925 6.463 1.00 98.31 365 LYS A C 1
ATOM 2738 O O . LYS A 1 365 ? -12.070 -8.077 5.247 1.00 98.31 365 LYS A O 1
ATOM 2743 N N . TYR A 1 366 ? -11.178 -8.141 7.319 1.00 98.81 366 TYR A N 1
ATOM 2744 C CA . TYR A 1 366 ? -9.946 -8.841 6.978 1.00 98.81 366 TYR A CA 1
ATOM 2745 C C . TYR A 1 366 ? -10.197 -10.355 6.968 1.00 98.81 366 TYR A C 1
ATOM 2747 O O . TYR A 1 366 ? -10.797 -10.877 7.906 1.00 98.81 366 TYR A O 1
ATOM 2755 N N . VAL A 1 367 ? -9.740 -11.056 5.927 1.00 98.62 367 VAL A N 1
ATOM 2756 C CA . VAL A 1 367 ? -9.895 -12.518 5.815 1.00 98.62 367 VAL A CA 1
ATOM 2757 C C . VAL A 1 367 ? -8.563 -13.229 6.019 1.00 98.62 367 VAL A C 1
ATOM 2759 O O . VAL A 1 367 ? -8.439 -14.052 6.919 1.00 98.62 367 VAL A O 1
ATOM 2762 N N . ALA A 1 368 ? -7.571 -12.930 5.182 1.00 98.44 368 ALA A N 1
ATOM 2763 C CA . ALA A 1 368 ? -6.280 -13.607 5.202 1.00 98.44 368 ALA A CA 1
ATOM 2764 C C . ALA A 1 368 ? -5.208 -12.758 4.517 1.00 98.44 368 ALA A C 1
ATOM 2766 O O . ALA A 1 368 ? -5.522 -11.962 3.633 1.00 98.44 368 ALA A O 1
ATOM 2767 N N . THR A 1 369 ? -3.947 -12.990 4.882 1.00 98.75 369 THR A N 1
ATOM 2768 C CA . THR A 1 369 ? -2.761 -12.495 4.174 1.00 98.75 369 THR A CA 1
ATOM 2769 C C . THR A 1 369 ? -1.780 -13.640 3.993 1.00 98.75 369 THR A C 1
ATOM 2771 O O . THR A 1 369 ? -1.559 -14.419 4.918 1.00 98.75 369 THR A O 1
ATOM 2774 N N . SER A 1 370 ? -1.145 -13.706 2.827 1.00 97.62 370 SER A N 1
ATOM 2775 C CA . SER A 1 370 ? -0.003 -14.580 2.579 1.00 97.62 370 SER A CA 1
ATOM 2776 C C . SER A 1 370 ? 1.190 -13.778 2.079 1.00 97.62 370 SER A C 1
ATOM 2778 O O . SER A 1 370 ? 1.030 -12.774 1.382 1.00 97.62 370 SER A O 1
ATOM 2780 N N . ALA A 1 371 ? 2.388 -14.250 2.419 1.00 98.31 371 ALA A N 1
ATOM 2781 C CA . ALA A 1 371 ? 3.637 -13.827 1.814 1.00 98.31 371 ALA A CA 1
ATOM 2782 C C . ALA A 1 371 ? 4.424 -15.065 1.370 1.00 98.31 371 ALA A C 1
ATOM 2784 O O . ALA A 1 371 ? 4.532 -16.038 2.114 1.00 98.31 371 ALA A O 1
ATOM 2785 N N . VAL A 1 372 ? 4.991 -15.013 0.168 1.00 98.69 372 VAL A N 1
ATOM 2786 C CA . VAL A 1 372 ? 5.741 -16.115 -0.450 1.00 98.69 372 VAL A CA 1
ATOM 2787 C C . VAL A 1 372 ? 7.087 -15.619 -0.969 1.00 98.69 372 VAL A C 1
ATOM 2789 O O . VAL A 1 372 ? 7.221 -14.449 -1.330 1.00 98.69 372 VAL A O 1
ATOM 2792 N N . GLY A 1 373 ? 8.085 -16.502 -1.007 1.00 98.56 373 GLY A N 1
ATOM 2793 C CA . GLY A 1 373 ? 9.384 -16.237 -1.630 1.00 98.56 373 GLY A CA 1
ATOM 2794 C C . GLY A 1 373 ? 9.389 -16.595 -3.117 1.00 98.56 373 GLY A C 1
ATOM 2795 O O . GLY A 1 373 ? 8.768 -17.574 -3.523 1.00 98.56 373 GLY A O 1
ATOM 2796 N N . VAL A 1 374 ? 10.107 -15.811 -3.920 1.00 98.69 374 VAL A N 1
ATOM 2797 C CA . VAL A 1 374 ? 10.349 -16.021 -5.358 1.00 98.69 374 VAL A CA 1
ATOM 2798 C C . VAL A 1 374 ? 11.804 -15.642 -5.688 1.00 98.69 374 VAL A C 1
ATOM 2800 O O . VAL A 1 374 ? 12.466 -15.014 -4.862 1.00 98.69 374 VAL A O 1
ATOM 2803 N N . PRO A 1 375 ? 12.353 -15.989 -6.866 1.00 98.44 375 PRO A N 1
ATOM 2804 C CA . PRO A 1 375 ? 13.728 -15.614 -7.199 1.00 98.44 375 PRO A CA 1
ATOM 2805 C C . PRO A 1 375 ? 13.940 -14.079 -7.188 1.00 98.44 375 PRO A C 1
ATOM 2807 O O . PRO A 1 375 ? 13.164 -13.369 -7.841 1.00 98.44 375 PRO A O 1
ATOM 2810 N N . PRO A 1 376 ? 14.960 -13.539 -6.481 1.00 98.19 376 PRO A N 1
ATOM 2811 C CA . PRO A 1 376 ? 15.178 -12.091 -6.358 1.00 98.19 376 PRO A CA 1
ATOM 2812 C C . PRO A 1 376 ? 15.367 -11.362 -7.693 1.00 98.19 376 PRO A C 1
ATOM 2814 O O . PRO A 1 376 ? 14.895 -10.240 -7.863 1.00 98.19 376 PRO A O 1
ATOM 2817 N N . GLU A 1 377 ? 16.007 -12.011 -8.665 1.00 98.12 377 GLU A N 1
ATOM 2818 C CA . GLU A 1 377 ? 16.299 -11.466 -9.992 1.00 98.12 377 GLU A CA 1
ATOM 2819 C C . GLU A 1 377 ? 15.050 -11.203 -10.846 1.00 98.12 377 GLU A C 1
ATOM 2821 O O . GLU A 1 377 ? 15.134 -10.474 -11.830 1.00 98.12 377 GLU A O 1
ATOM 2826 N N . ILE A 1 378 ? 13.903 -11.773 -10.469 1.00 98.44 378 ILE A N 1
ATOM 2827 C CA . ILE A 1 378 ? 12.599 -11.585 -11.118 1.00 98.44 378 ILE A CA 1
ATOM 2828 C C . ILE A 1 378 ? 11.507 -11.343 -10.072 1.00 98.44 378 ILE A C 1
ATOM 2830 O O . ILE A 1 378 ? 10.375 -11.787 -10.236 1.00 98.44 378 ILE A O 1
ATOM 2834 N N . MET A 1 379 ? 11.836 -10.632 -8.987 1.00 98.44 379 MET A N 1
ATOM 2835 C CA . MET A 1 379 ? 10.940 -10.398 -7.844 1.00 98.44 379 MET A CA 1
ATOM 2836 C C . MET A 1 379 ? 9.533 -9.901 -8.221 1.00 98.44 379 MET A C 1
ATOM 2838 O O . MET A 1 379 ? 8.568 -10.178 -7.510 1.00 98.44 379 MET A O 1
ATOM 2842 N N . GLY A 1 380 ? 9.406 -9.232 -9.375 1.00 98.50 380 GLY A N 1
ATOM 2843 C CA . GLY A 1 380 ? 8.144 -8.772 -9.949 1.00 98.50 380 GLY A CA 1
ATOM 2844 C C . GLY A 1 380 ? 7.070 -9.859 -10.086 1.00 98.50 380 GLY A C 1
ATOM 2845 O O . GLY A 1 380 ? 5.890 -9.546 -10.038 1.00 98.50 380 GLY A O 1
ATOM 2846 N N . VAL A 1 381 ? 7.443 -11.139 -10.177 1.00 98.75 381 VAL A N 1
ATOM 2847 C CA . VAL A 1 381 ? 6.475 -12.247 -10.279 1.00 98.75 381 VAL A CA 1
ATOM 2848 C C . VAL A 1 381 ? 5.738 -12.553 -8.969 1.00 98.75 381 VAL A C 1
ATOM 2850 O O . VAL A 1 381 ? 4.831 -13.378 -8.968 1.00 98.75 381 VAL A O 1
ATOM 2853 N N . GLY A 1 382 ? 6.115 -11.925 -7.850 1.00 98.81 382 GLY A N 1
ATOM 2854 C CA . GLY A 1 382 ? 5.575 -12.203 -6.515 1.00 98.81 382 GLY A CA 1
ATOM 2855 C C . GLY A 1 382 ? 4.043 -12.353 -6.436 1.00 98.81 382 GLY A C 1
ATOM 2856 O O . GLY A 1 382 ? 3.582 -13.373 -5.915 1.00 98.81 382 GLY A O 1
ATOM 2857 N N . PRO A 1 383 ? 3.234 -11.407 -6.960 1.00 98.81 383 PRO A N 1
ATOM 2858 C CA . PRO A 1 383 ? 1.771 -11.502 -6.939 1.00 98.81 383 PRO A CA 1
ATOM 2859 C C . PRO A 1 383 ? 1.218 -12.758 -7.615 1.00 98.81 383 PRO A C 1
ATOM 2861 O O . PRO A 1 383 ? 0.250 -13.332 -7.118 1.00 98.81 383 PRO A O 1
ATOM 2864 N N . ALA A 1 384 ? 1.860 -13.232 -8.690 1.00 98.75 384 ALA A N 1
ATOM 2865 C CA . ALA A 1 384 ? 1.456 -14.443 -9.407 1.00 98.75 384 ALA A CA 1
ATOM 2866 C C . ALA A 1 384 ? 1.485 -15.703 -8.523 1.00 98.75 384 ALA A C 1
ATOM 2868 O O . ALA A 1 384 ? 0.775 -16.661 -8.803 1.00 98.75 384 ALA A O 1
ATOM 2869 N N . TYR A 1 385 ? 2.255 -15.690 -7.429 1.00 98.69 385 TYR A N 1
ATOM 2870 C CA . TYR A 1 385 ? 2.338 -16.793 -6.467 1.00 98.69 385 TYR A CA 1
ATOM 2871 C C . TYR A 1 385 ? 1.620 -16.481 -5.148 1.00 98.69 385 TYR A C 1
ATOM 2873 O O . TYR A 1 385 ? 1.003 -17.364 -4.552 1.00 98.69 385 TYR A O 1
ATOM 2881 N N . ALA A 1 386 ? 1.652 -15.224 -4.693 1.00 98.81 386 ALA A N 1
ATOM 2882 C CA . ALA A 1 386 ? 1.003 -14.821 -3.448 1.00 98.81 386 ALA A CA 1
ATOM 2883 C C . ALA A 1 386 ? -0.531 -14.848 -3.547 1.00 98.81 386 ALA A C 1
ATOM 2885 O O . ALA A 1 386 ? -1.194 -15.276 -2.601 1.00 98.81 386 ALA A O 1
ATOM 2886 N N . ILE A 1 387 ? -1.097 -14.425 -4.688 1.00 98.88 387 ILE A N 1
ATOM 2887 C CA . ILE A 1 387 ? -2.550 -14.382 -4.899 1.00 98.88 387 ILE A CA 1
ATOM 2888 C C . ILE A 1 387 ? -3.154 -15.795 -4.847 1.00 98.88 387 ILE A C 1
ATOM 2890 O O . ILE A 1 387 ? -4.028 -16.010 -4.007 1.00 98.88 387 ILE A O 1
ATOM 2894 N N . PRO A 1 388 ? -2.692 -16.792 -5.632 1.00 98.69 388 PRO A N 1
ATOM 2895 C CA . PRO A 1 388 ? -3.218 -18.153 -5.522 1.00 98.69 388 PRO A CA 1
ATOM 2896 C C . PRO A 1 388 ? -3.110 -18.721 -4.106 1.00 98.69 388 PRO A C 1
ATOM 2898 O O . PRO A 1 388 ? -4.041 -19.367 -3.631 1.00 98.69 388 PRO A O 1
ATOM 2901 N N . HIS A 1 389 ? -2.008 -18.433 -3.405 1.00 98.56 389 HIS A N 1
ATOM 2902 C CA . HIS A 1 389 ? -1.802 -18.918 -2.046 1.00 98.56 389 HIS A CA 1
ATOM 2903 C C . HIS A 1 389 ? -2.823 -18.342 -1.054 1.00 98.56 389 HIS A C 1
ATOM 2905 O O . HIS A 1 389 ? -3.389 -19.091 -0.258 1.00 98.56 389 HIS A O 1
ATOM 2911 N N . VAL A 1 390 ? -3.077 -17.028 -1.077 1.00 98.69 390 VAL A N 1
ATOM 2912 C CA . VAL A 1 390 ? -4.053 -16.420 -0.155 1.00 98.69 390 VAL A CA 1
ATOM 2913 C C . VAL A 1 390 ? -5.494 -16.789 -0.524 1.00 98.69 390 VAL A C 1
ATOM 2915 O O . VAL A 1 390 ? -6.319 -16.992 0.363 1.00 98.69 390 VAL A O 1
ATOM 2918 N N . LEU A 1 391 ? -5.802 -16.946 -1.818 1.00 98.62 391 LEU A N 1
ATOM 2919 C CA . LEU A 1 391 ? -7.119 -17.399 -2.271 1.00 98.62 391 LEU A CA 1
ATOM 2920 C C . LEU A 1 391 ? -7.402 -18.833 -1.809 1.00 98.62 391 LEU A C 1
ATOM 2922 O O . LEU A 1 391 ? -8.481 -19.098 -1.283 1.00 98.62 391 LEU A O 1
ATOM 2926 N N . ALA A 1 392 ? -6.411 -19.725 -1.906 1.00 97.94 392 ALA A N 1
ATOM 2927 C CA . ALA A 1 392 ? -6.511 -21.085 -1.387 1.00 97.94 392 ALA A CA 1
ATOM 2928 C C . ALA A 1 392 ? -6.724 -21.110 0.136 1.00 97.94 392 ALA A C 1
ATOM 2930 O O . ALA A 1 392 ? -7.584 -21.845 0.615 1.00 97.94 392 ALA A O 1
ATOM 2931 N N . GLN A 1 393 ? -6.008 -20.269 0.896 1.00 96.38 393 GLN A N 1
ATOM 2932 C CA . GLN A 1 393 ? -6.223 -20.121 2.344 1.00 96.38 393 GLN A CA 1
ATOM 2933 C C . GLN A 1 393 ? -7.636 -19.629 2.683 1.00 96.38 393 GLN A C 1
ATOM 2935 O O . GLN A 1 393 ? -8.234 -20.094 3.648 1.00 96.38 393 GLN A O 1
ATOM 2940 N N . ALA A 1 394 ? -8.180 -18.713 1.881 1.00 97.25 394 ALA A N 1
ATOM 2941 C CA . ALA A 1 394 ? -9.543 -18.210 2.024 1.00 97.25 394 ALA A CA 1
ATOM 2942 C C . ALA A 1 394 ? -10.612 -19.153 1.424 1.00 97.25 394 ALA A C 1
ATOM 2944 O O . ALA A 1 394 ? -11.805 -18.872 1.532 1.00 97.25 394 ALA A O 1
ATOM 2945 N N . GLY A 1 395 ? -10.209 -20.261 0.791 1.00 97.06 395 GLY A N 1
ATOM 2946 C CA . GLY A 1 395 ? -11.104 -21.229 0.156 1.00 97.06 395 GLY A CA 1
ATOM 2947 C C . GLY A 1 395 ? -11.854 -20.697 -1.072 1.00 97.06 395 GLY A C 1
ATOM 2948 O O . GLY A 1 395 ? -12.921 -21.216 -1.392 1.00 97.06 395 GLY A O 1
ATOM 2949 N N . ILE A 1 396 ? -11.340 -19.660 -1.737 1.00 98.12 396 ILE A N 1
ATOM 2950 C CA . ILE A 1 396 ? -11.980 -18.991 -2.883 1.00 98.12 396 ILE A CA 1
ATOM 2951 C C . ILE A 1 396 ? -11.111 -19.050 -4.144 1.00 98.12 396 ILE A C 1
ATOM 2953 O O . ILE A 1 396 ? -9.956 -19.467 -4.111 1.00 98.12 396 ILE A O 1
ATOM 2957 N N . SER A 1 397 ? -11.675 -18.619 -5.269 1.00 97.62 397 SER A N 1
ATOM 2958 C CA . SER A 1 397 ? -11.012 -18.533 -6.570 1.00 97.62 397 SER A CA 1
ATOM 2959 C C . SER A 1 397 ? -10.906 -17.085 -7.061 1.00 97.62 397 SER A C 1
ATOM 2961 O O . SER A 1 397 ? -11.526 -16.174 -6.513 1.00 97.62 397 SER A O 1
ATOM 2963 N N . THR A 1 398 ? -10.161 -16.856 -8.145 1.00 97.88 398 THR A N 1
ATOM 2964 C CA . THR A 1 398 ? -10.086 -15.533 -8.794 1.00 97.88 398 THR A CA 1
ATOM 2965 C C . THR A 1 398 ? -11.444 -15.059 -9.321 1.00 97.88 398 THR A C 1
ATOM 2967 O O . THR A 1 398 ? -11.682 -13.855 -9.395 1.00 97.88 398 THR A O 1
ATOM 2970 N N . SER A 1 399 ? -12.358 -15.984 -9.643 1.00 97.38 399 SER A N 1
ATOM 2971 C CA . SER A 1 399 ? -13.702 -15.660 -10.137 1.00 97.38 399 SER A CA 1
ATOM 2972 C C . SER A 1 399 ? -14.608 -15.030 -9.071 1.00 97.38 399 SER A C 1
ATOM 2974 O O . SER A 1 399 ? -15.475 -14.224 -9.409 1.00 97.38 399 SER A O 1
ATOM 2976 N N . ASP A 1 400 ? -14.345 -15.313 -7.790 1.00 98.06 400 ASP A N 1
ATOM 2977 C CA . ASP A 1 400 ? -15.084 -14.761 -6.647 1.00 98.06 400 ASP A CA 1
ATOM 2978 C C . ASP A 1 400 ? -14.690 -13.310 -6.323 1.00 98.06 400 ASP A C 1
ATOM 2980 O O . ASP A 1 400 ? -15.397 -12.613 -5.589 1.00 98.06 400 ASP A O 1
ATOM 2984 N N . VAL A 1 401 ? -13.552 -12.849 -6.849 1.00 98.75 401 VAL A N 1
ATOM 2985 C CA . VAL A 1 401 ? -12.981 -11.533 -6.554 1.00 98.75 401 VAL A CA 1
ATOM 2986 C C . VAL A 1 401 ? -13.560 -10.482 -7.501 1.00 98.75 401 VAL A C 1
ATOM 2988 O O . VAL A 1 401 ? -13.568 -10.637 -8.729 1.00 98.75 401 VAL A O 1
ATOM 2991 N N . ALA A 1 402 ? -14.048 -9.387 -6.922 1.00 98.75 402 ALA A N 1
ATOM 2992 C CA . ALA A 1 402 ? -14.606 -8.259 -7.657 1.00 98.75 402 ALA A CA 1
ATOM 2993 C C . ALA A 1 402 ? -13.520 -7.273 -8.100 1.00 98.75 402 ALA A C 1
ATOM 2995 O O . ALA A 1 402 ? -13.563 -6.795 -9.231 1.00 98.75 402 ALA A O 1
ATOM 2996 N N . VAL A 1 403 ? -12.544 -6.999 -7.228 1.00 98.88 403 VAL A N 1
ATOM 2997 C CA . VAL A 1 403 ? -11.477 -6.019 -7.473 1.00 98.88 403 VAL A CA 1
ATOM 2998 C C . VAL A 1 403 ? -10.126 -6.556 -7.016 1.00 98.88 403 VAL A C 1
ATOM 3000 O O . VAL A 1 403 ? -9.999 -7.110 -5.922 1.00 98.88 403 VAL A O 1
ATOM 3003 N N . PHE A 1 404 ? -9.110 -6.344 -7.847 1.00 98.94 404 PHE A N 1
ATOM 3004 C CA . PHE A 1 404 ? -7.712 -6.597 -7.536 1.00 98.94 404 PHE A CA 1
ATOM 3005 C C . PHE A 1 404 ? -6.940 -5.275 -7.519 1.00 98.94 404 PHE A C 1
ATOM 3007 O O . PHE A 1 404 ? -6.793 -4.628 -8.551 1.00 98.94 404 PHE A O 1
ATOM 3014 N N . GLU A 1 405 ? -6.398 -4.906 -6.365 1.00 98.88 405 GLU A N 1
ATOM 3015 C CA . GLU A 1 405 ? -5.410 -3.838 -6.218 1.00 98.88 405 GLU A CA 1
ATOM 3016 C C . GLU A 1 405 ? -4.003 -4.454 -6.266 1.00 98.88 405 GLU A C 1
ATOM 3018 O O . GLU A 1 405 ? -3.422 -4.819 -5.239 1.00 98.88 405 GLU A O 1
ATOM 3023 N N . ILE A 1 406 ? -3.454 -4.617 -7.472 1.00 98.88 406 ILE A N 1
ATOM 3024 C CA . ILE A 1 406 ? -2.103 -5.154 -7.694 1.00 98.88 406 ILE A CA 1
ATOM 3025 C C . ILE A 1 406 ? -1.147 -3.985 -7.903 1.00 98.88 406 ILE A C 1
ATOM 3027 O O . ILE A 1 406 ? -1.289 -3.219 -8.856 1.00 98.88 406 ILE A O 1
ATOM 3031 N N . ASN A 1 407 ? -0.155 -3.849 -7.023 1.00 98.81 407 ASN A N 1
ATOM 3032 C CA . ASN A 1 407 ? 0.795 -2.748 -7.092 1.00 98.81 407 ASN A CA 1
ATOM 3033 C C . ASN A 1 407 ? 1.547 -2.738 -8.433 1.00 98.81 407 ASN A C 1
ATOM 3035 O O . ASN A 1 407 ? 2.152 -3.726 -8.852 1.00 98.81 407 ASN A O 1
ATOM 3039 N N . GLU A 1 408 ? 1.556 -1.579 -9.079 1.00 98.69 408 GLU A N 1
ATOM 3040 C CA . GLU A 1 408 ? 2.184 -1.370 -10.382 1.00 98.69 408 GLU A CA 1
ATOM 3041 C C . GLU A 1 408 ? 3.610 -0.839 -10.195 1.00 98.69 408 GLU A C 1
ATOM 3043 O O . GLU A 1 408 ? 3.921 0.268 -10.628 1.00 98.69 408 GLU A O 1
ATOM 3048 N N . ALA A 1 409 ? 4.483 -1.600 -9.523 1.00 98.25 409 ALA A N 1
ATOM 3049 C CA . ALA A 1 409 ? 5.892 -1.210 -9.372 1.00 98.25 409 ALA A CA 1
ATOM 3050 C C . ALA A 1 409 ? 6.528 -0.933 -10.746 1.00 98.25 409 ALA A C 1
ATOM 3052 O O . ALA A 1 409 ? 7.221 0.061 -10.949 1.00 98.25 409 ALA A O 1
ATOM 3053 N N . PHE A 1 410 ? 6.207 -1.797 -11.70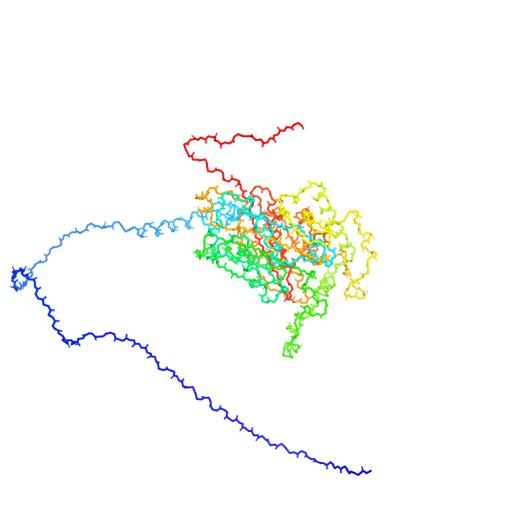7 1.00 98.88 410 PHE A N 1
ATOM 3054 C CA . PHE A 1 410 ? 6.507 -1.638 -13.122 1.00 98.88 410 PHE A CA 1
ATOM 3055 C C . PHE A 1 410 ? 5.398 -2.271 -13.968 1.00 98.88 410 PHE A C 1
ATOM 3057 O O . PHE A 1 410 ? 4.683 -3.162 -13.494 1.00 98.88 410 P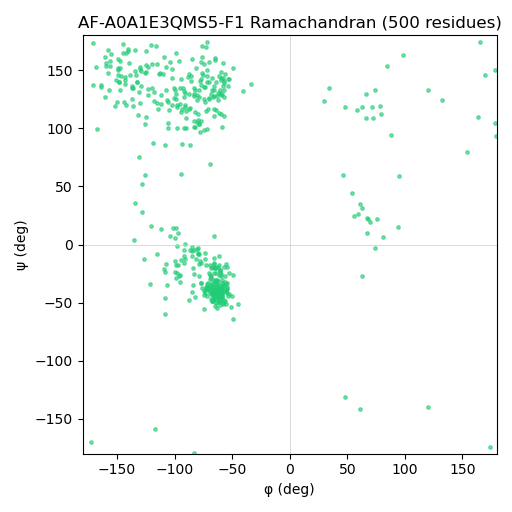HE A O 1
ATOM 3064 N N . ALA A 1 411 ? 5.261 -1.840 -15.220 1.00 98.81 411 ALA A N 1
ATOM 3065 C CA . ALA A 1 411 ? 4.243 -2.353 -16.129 1.00 98.81 411 ALA A CA 1
ATOM 3066 C C . ALA A 1 411 ? 4.484 -3.819 -16.516 1.00 98.81 411 ALA A C 1
ATOM 3068 O O . ALA A 1 411 ? 3.530 -4.594 -16.510 1.00 98.81 411 ALA A O 1
ATOM 3069 N N . ALA A 1 412 ? 5.733 -4.228 -16.791 1.00 98.75 412 ALA A N 1
ATOM 3070 C CA . ALA A 1 412 ? 6.015 -5.605 -17.213 1.00 98.75 412 ALA A CA 1
ATOM 3071 C C . ALA A 1 412 ? 5.625 -6.626 -16.137 1.00 98.75 412 ALA A C 1
ATOM 3073 O O . ALA A 1 412 ? 4.879 -7.558 -16.420 1.00 98.75 412 ALA A O 1
ATOM 3074 N N . GLN A 1 413 ? 6.047 -6.425 -14.884 1.00 98.62 413 GLN A N 1
ATOM 3075 C CA . GLN A 1 413 ? 5.650 -7.324 -13.794 1.00 98.62 413 GLN A CA 1
ATOM 3076 C C . GLN A 1 413 ? 4.136 -7.347 -13.536 1.00 98.62 413 GLN A C 1
ATOM 3078 O O . GLN A 1 413 ? 3.584 -8.410 -13.253 1.00 98.62 413 GLN A O 1
ATOM 3083 N N . ALA A 1 414 ? 3.454 -6.204 -13.673 1.00 98.75 414 ALA A N 1
ATOM 3084 C CA . ALA A 1 414 ? 2.011 -6.134 -13.462 1.00 98.75 414 ALA A CA 1
ATOM 3085 C C . ALA A 1 414 ? 1.278 -6.923 -14.553 1.00 98.75 414 ALA A C 1
ATOM 3087 O O . ALA A 1 414 ? 0.453 -7.778 -14.238 1.00 98.75 414 ALA A O 1
ATOM 3088 N N . LEU A 1 415 ? 1.632 -6.688 -15.821 1.00 98.75 415 LEU A N 1
ATOM 3089 C CA . LEU A 1 415 ? 1.104 -7.428 -16.967 1.00 98.75 415 LEU A CA 1
ATOM 3090 C C . LEU A 1 415 ? 1.358 -8.927 -16.834 1.00 98.75 415 LEU A C 1
ATOM 3092 O O . LEU A 1 415 ? 0.409 -9.698 -16.953 1.00 98.75 415 LEU A O 1
ATOM 3096 N N . PHE A 1 416 ? 2.591 -9.321 -16.495 1.00 98.81 416 PHE A N 1
ATOM 3097 C CA . PHE A 1 416 ? 2.934 -10.717 -16.241 1.00 98.81 416 PHE A CA 1
ATOM 3098 C C . PHE A 1 416 ? 1.971 -11.350 -15.235 1.00 98.81 416 PHE A C 1
ATOM 3100 O O . PHE A 1 416 ? 1.375 -12.383 -15.520 1.00 98.81 416 PHE A O 1
ATOM 3107 N N . CYS A 1 417 ? 1.798 -10.733 -14.061 1.00 98.81 417 CYS A N 1
ATOM 3108 C CA . CYS A 1 417 ? 0.967 -11.305 -13.005 1.00 98.81 417 CYS A CA 1
ATOM 3109 C C . CYS A 1 417 ? -0.504 -11.400 -13.420 1.00 98.81 417 CYS A C 1
ATOM 3111 O O . CYS A 1 417 ? -1.147 -12.408 -13.147 1.00 98.81 417 CYS A O 1
ATOM 3113 N N . ILE A 1 418 ? -1.029 -10.371 -14.089 1.00 98.75 418 ILE A N 1
ATOM 3114 C CA . ILE A 1 418 ? -2.414 -10.332 -14.575 1.00 98.75 418 ILE A CA 1
ATOM 3115 C C . ILE A 1 418 ? -2.662 -11.454 -15.587 1.00 98.75 418 ILE A C 1
ATOM 3117 O O . ILE A 1 418 ? -3.650 -12.177 -15.471 1.00 98.75 418 ILE A O 1
ATOM 3121 N N . GLU A 1 419 ? -1.765 -11.613 -16.559 1.00 98.44 419 GLU A N 1
ATOM 3122 C CA . GLU A 1 419 ? -1.904 -12.590 -17.641 1.00 98.44 419 GLU A CA 1
ATOM 3123 C C . GLU A 1 419 ? -1.658 -14.015 -17.149 1.00 98.44 419 GLU A C 1
ATOM 3125 O O . GLU A 1 419 ? -2.440 -14.911 -17.459 1.00 98.44 419 GLU A O 1
ATOM 3130 N N . HIS A 1 420 ? -0.648 -14.217 -16.300 1.00 98.44 420 HIS A N 1
ATOM 3131 C CA . HIS A 1 420 ? -0.350 -15.512 -15.689 1.00 98.44 420 HIS A CA 1
ATOM 3132 C C . HIS A 1 420 ? -1.515 -16.042 -14.843 1.00 98.44 420 HIS A C 1
ATOM 3134 O O . HIS A 1 420 ? -1.791 -17.238 -14.840 1.00 98.44 420 HIS A O 1
ATOM 3140 N N . LEU A 1 421 ? -2.210 -15.152 -14.131 1.00 98.44 421 LEU A N 1
ATOM 3141 C CA . LEU A 1 421 ? -3.361 -15.495 -13.295 1.00 98.44 421 LEU A CA 1
ATOM 3142 C C . LEU A 1 421 ? -4.694 -15.510 -14.062 1.00 98.44 421 LEU A C 1
ATOM 3144 O O . LEU A 1 421 ? -5.724 -15.836 -13.469 1.00 98.44 421 LEU A O 1
ATOM 3148 N N . GLY A 1 422 ? -4.700 -15.137 -15.348 1.00 98.25 422 GLY A N 1
ATOM 3149 C CA . GLY A 1 422 ? -5.915 -15.044 -16.161 1.00 98.25 422 GLY A CA 1
ATOM 3150 C C . GLY A 1 422 ? -6.935 -14.038 -15.619 1.00 98.25 422 GLY A C 1
ATOM 3151 O O . GLY A 1 422 ? -8.138 -14.287 -15.682 1.00 98.25 422 GLY A O 1
ATOM 3152 N N . LEU A 1 423 ? -6.474 -12.929 -15.029 1.00 98.44 423 LEU A N 1
ATOM 3153 C CA . LEU A 1 423 ? -7.361 -11.933 -14.427 1.00 98.44 423 LEU A CA 1
ATOM 3154 C C . LEU A 1 423 ? -8.020 -11.060 -15.496 1.00 98.44 423 LEU A C 1
ATOM 3156 O O . LEU A 1 423 ? -7.387 -10.631 -16.462 1.00 98.44 423 LEU A O 1
ATOM 3160 N N . ASP A 1 424 ? -9.283 -10.713 -15.264 1.00 97.69 424 ASP A N 1
ATOM 3161 C CA . ASP A 1 424 ? -9.955 -9.678 -16.041 1.00 97.69 424 ASP A CA 1
ATOM 3162 C C . ASP A 1 424 ? -9.291 -8.316 -15.777 1.00 97.69 424 ASP A C 1
ATOM 3164 O O . ASP A 1 424 ? -9.338 -7.788 -14.662 1.00 97.69 424 ASP A O 1
ATOM 3168 N N . LYS A 1 425 ? -8.698 -7.729 -16.825 1.00 96.50 425 LYS A N 1
ATOM 3169 C CA . LYS A 1 425 ? -8.015 -6.427 -16.778 1.00 96.50 425 LYS A CA 1
ATOM 3170 C C . LYS A 1 425 ? -8.935 -5.307 -16.268 1.00 96.50 425 LYS A C 1
ATOM 3172 O O . LYS A 1 425 ? -8.434 -4.357 -15.667 1.00 96.50 425 LYS A O 1
ATOM 3177 N N . ALA A 1 426 ? -10.255 -5.414 -16.449 1.00 97.19 426 ALA A N 1
ATOM 3178 C CA . ALA A 1 426 ? -11.221 -4.436 -15.945 1.00 97.19 426 ALA A CA 1
ATOM 3179 C C . ALA A 1 426 ? -11.365 -4.456 -14.412 1.00 97.19 426 ALA A C 1
ATOM 3181 O O . ALA A 1 426 ? -11.716 -3.437 -13.818 1.00 97.19 426 ALA A O 1
ATOM 3182 N N . LYS A 1 427 ? -11.058 -5.587 -13.763 1.00 98.56 427 LYS A N 1
ATOM 3183 C CA . LYS A 1 427 ? -11.087 -5.734 -12.300 1.00 98.56 427 LYS A CA 1
ATOM 3184 C C . LYS A 1 427 ? -9.795 -5.280 -11.617 1.00 98.56 427 LYS A C 1
ATOM 3186 O O . LYS A 1 427 ? -9.758 -5.220 -10.391 1.00 98.56 427 LYS A O 1
ATOM 3191 N N . VAL A 1 428 ? -8.733 -4.994 -12.376 1.00 98.81 428 VAL A N 1
ATOM 3192 C CA . VAL A 1 428 ? -7.409 -4.665 -11.829 1.00 98.81 428 VAL A CA 1
ATOM 3193 C C . VAL A 1 428 ? -7.199 -3.153 -11.782 1.00 98.81 428 VAL A C 1
ATOM 3195 O O . VAL A 1 428 ? -7.199 -2.480 -12.820 1.00 98.81 428 VAL A O 1
ATOM 3198 N N . ASN A 1 429 ? -6.979 -2.625 -10.577 1.00 98.81 429 ASN A N 1
ATOM 3199 C CA . ASN A 1 429 ? -6.744 -1.210 -10.278 1.00 98.81 429 ASN A CA 1
ATOM 3200 C C . ASN A 1 429 ? -7.756 -0.298 -11.003 1.00 98.81 429 ASN A C 1
ATOM 3202 O O . ASN A 1 429 ? -7.352 0.480 -11.880 1.00 98.81 429 ASN A O 1
ATOM 3206 N N . PRO A 1 430 ? -9.076 -0.427 -10.769 1.00 98.69 430 PRO A N 1
ATOM 3207 C CA . PRO A 1 430 ? -10.088 0.245 -11.585 1.00 98.69 430 PRO A CA 1
ATOM 3208 C C . PRO A 1 430 ? -10.022 1.777 -11.479 1.00 98.69 430 PRO A C 1
ATOM 3210 O O . PRO A 1 430 ? -10.455 2.466 -12.404 1.00 98.69 430 PRO A O 1
ATOM 3213 N N . ARG A 1 431 ? -9.408 2.322 -10.420 1.00 98.56 431 ARG A N 1
ATOM 3214 C CA . ARG A 1 431 ? -9.097 3.756 -10.272 1.00 98.56 431 ARG A CA 1
ATOM 3215 C C . ARG A 1 431 ? -7.651 4.131 -10.623 1.00 98.56 431 ARG A C 1
ATOM 3217 O O . ARG A 1 431 ? -7.229 5.246 -10.343 1.00 98.56 431 ARG A O 1
ATOM 3224 N N . GLY A 1 432 ? -6.911 3.241 -11.282 1.00 98.50 432 GLY A N 1
ATOM 3225 C CA . GLY A 1 432 ? -5.495 3.421 -11.613 1.00 98.50 432 GLY A CA 1
ATOM 3226 C C . GLY A 1 432 ? -4.574 3.011 -10.463 1.00 98.50 432 GLY A C 1
ATOM 3227 O O . GLY A 1 432 ? -4.972 3.009 -9.303 1.00 98.50 432 GLY A O 1
ATOM 3228 N N . GLY A 1 433 ? -3.344 2.620 -10.792 1.00 98.50 433 GLY A N 1
ATOM 3229 C CA . GLY A 1 433 ? -2.384 2.101 -9.819 1.00 98.50 433 GLY A CA 1
ATOM 3230 C C . GLY A 1 433 ? -1.139 2.972 -9.675 1.00 98.50 433 GLY A C 1
ATOM 3231 O O . GLY A 1 433 ? -1.139 4.169 -9.961 1.00 98.50 433 GLY A O 1
ATOM 3232 N N . ALA A 1 434 ? -0.059 2.373 -9.175 1.00 98.62 434 ALA A N 1
ATOM 3233 C CA . ALA A 1 434 ? 1.139 3.089 -8.739 1.00 98.62 434 ALA A CA 1
ATOM 3234 C C . ALA A 1 434 ? 1.966 3.743 -9.863 1.00 98.62 434 ALA A C 1
ATOM 3236 O O . ALA A 1 434 ? 2.742 4.659 -9.581 1.00 98.62 434 ALA A O 1
ATOM 3237 N N . ILE A 1 435 ? 1.783 3.347 -11.129 1.00 98.75 435 ILE A N 1
ATOM 3238 C CA . ILE A 1 435 ? 2.375 4.071 -12.268 1.00 98.75 435 ILE A CA 1
ATOM 3239 C C . ILE A 1 435 ? 1.805 5.494 -12.326 1.00 98.75 435 ILE A C 1
ATOM 3241 O O . ILE A 1 435 ? 2.539 6.469 -12.508 1.00 98.75 435 ILE A O 1
ATOM 3245 N N . ALA A 1 436 ? 0.502 5.633 -12.083 1.00 98.50 436 ALA A N 1
ATOM 3246 C CA . ALA A 1 436 ? -0.171 6.921 -12.070 1.00 98.50 436 ALA A CA 1
ATOM 3247 C C . ALA A 1 436 ? -0.130 7.602 -10.696 1.00 98.50 436 ALA A C 1
ATOM 3249 O O . ALA A 1 436 ? 0.212 8.776 -10.619 1.00 98.50 436 ALA A O 1
ATOM 3250 N N . LEU A 1 437 ? -0.453 6.881 -9.622 1.00 98.44 437 LEU A N 1
ATOM 3251 C CA . LEU A 1 437 ? -0.614 7.430 -8.271 1.00 98.44 437 LEU A CA 1
ATOM 3252 C C . LEU A 1 437 ? 0.709 7.587 -7.509 1.00 98.44 437 LEU A C 1
ATOM 3254 O O . LEU A 1 437 ? 0.791 8.422 -6.615 1.00 98.44 437 LEU A O 1
ATOM 3258 N N . GLY A 1 438 ? 1.734 6.805 -7.854 1.00 98.38 438 GLY A N 1
ATOM 3259 C CA . GLY A 1 438 ? 2.991 6.731 -7.111 1.00 98.38 438 GLY A CA 1
ATOM 3260 C C . GLY A 1 438 ? 3.095 5.550 -6.144 1.00 98.38 438 GLY A C 1
ATOM 3261 O O . GLY A 1 438 ? 2.098 4.910 -5.793 1.00 98.38 438 GLY A O 1
ATOM 3262 N N . HIS A 1 439 ? 4.331 5.250 -5.730 1.00 98.56 439 HIS A N 1
ATOM 3263 C CA . HIS A 1 439 ? 4.666 4.129 -4.844 1.00 98.56 439 HIS A CA 1
ATOM 3264 C C . HIS A 1 439 ? 5.570 4.566 -3.675 1.00 98.56 439 HIS A C 1
ATOM 3266 O O . HIS A 1 439 ? 6.761 4.251 -3.667 1.00 98.56 439 HIS A O 1
ATOM 3272 N N . PRO A 1 440 ? 5.031 5.256 -2.651 1.00 98.25 440 PRO A N 1
ATOM 3273 C CA . PRO A 1 440 ? 5.735 5.381 -1.380 1.00 98.25 440 PRO A CA 1
ATOM 3274 C C . PRO A 1 440 ? 5.815 3.988 -0.750 1.00 98.25 440 PRO A C 1
ATOM 3276 O O . PRO A 1 440 ? 4.785 3.406 -0.385 1.00 98.25 440 PRO A O 1
ATOM 3279 N N . LEU A 1 441 ? 7.030 3.434 -0.702 1.00 97.88 441 LEU A N 1
ATOM 3280 C CA . LEU A 1 441 ? 7.293 2.005 -0.496 1.00 97.88 441 LEU A CA 1
ATOM 3281 C C . LEU A 1 441 ? 6.518 1.437 0.701 1.00 97.88 441 LEU A C 1
ATOM 3283 O O . LEU A 1 441 ? 5.609 0.625 0.513 1.00 97.88 441 LEU A O 1
ATOM 3287 N N . GLY A 1 442 ? 6.815 1.909 1.916 1.00 97.94 442 GLY A N 1
ATOM 3288 C CA . GLY A 1 442 ? 6.177 1.438 3.143 1.00 97.94 442 GLY A CA 1
ATOM 3289 C C . GLY A 1 442 ? 4.675 1.717 3.222 1.00 97.94 442 GLY A C 1
ATOM 3290 O O . GLY A 1 442 ? 3.932 0.913 3.782 1.00 97.94 442 GLY A O 1
ATOM 3291 N N . ALA A 1 443 ? 4.197 2.801 2.609 1.00 98.75 443 ALA A N 1
ATOM 3292 C CA . ALA A 1 443 ? 2.798 3.223 2.680 1.00 98.75 443 ALA A CA 1
ATOM 3293 C C . ALA A 1 443 ? 1.854 2.440 1.761 1.00 98.75 443 ALA A C 1
ATOM 3295 O O . ALA A 1 443 ? 0.661 2.326 2.048 1.00 98.75 443 ALA A O 1
ATOM 3296 N N . THR A 1 444 ? 2.364 1.902 0.654 1.00 98.88 444 THR A N 1
ATOM 3297 C CA . THR A 1 444 ? 1.522 1.418 -0.449 1.00 98.88 444 THR A CA 1
ATOM 3298 C C . THR A 1 444 ? 0.577 0.294 -0.043 1.00 98.88 444 THR A C 1
ATOM 3300 O O . THR A 1 444 ? -0.597 0.340 -0.397 1.00 98.88 444 THR A O 1
ATOM 3303 N N . GLY A 1 445 ? 1.033 -0.667 0.762 1.00 98.75 445 GLY A N 1
ATOM 3304 C CA . GLY A 1 445 ? 0.167 -1.756 1.217 1.00 98.75 445 GLY A CA 1
ATOM 3305 C C . GLY A 1 445 ? -1.054 -1.269 2.009 1.00 98.75 445 GLY A C 1
ATOM 3306 O O . GLY A 1 445 ? -2.171 -1.700 1.739 1.00 98.75 445 GLY A O 1
ATOM 3307 N N . ALA A 1 446 ? -0.872 -0.310 2.923 1.00 98.88 446 ALA A N 1
ATOM 3308 C CA . ALA A 1 446 ? -1.974 0.286 3.68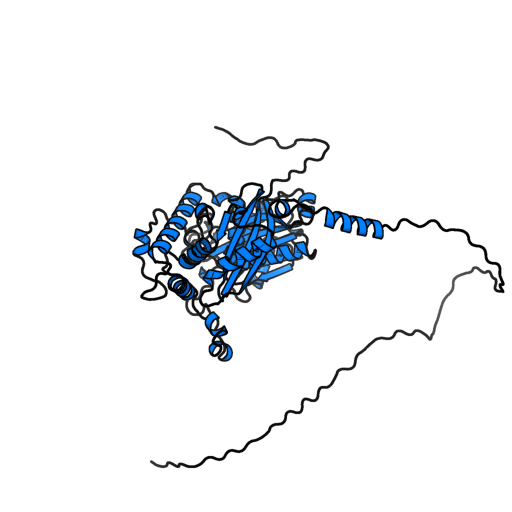4 1.00 98.88 446 ALA A CA 1
ATOM 3309 C C . ALA A 1 446 ? -2.834 1.227 2.817 1.00 98.88 446 ALA A C 1
ATOM 3311 O O . ALA A 1 446 ? -4.059 1.251 2.939 1.00 98.88 446 ALA A O 1
ATOM 3312 N N . ARG A 1 447 ? -2.203 1.960 1.890 1.00 98.81 447 ARG A N 1
ATOM 3313 C CA . ARG A 1 447 ? -2.871 2.807 0.891 1.00 98.81 447 ARG A CA 1
ATOM 3314 C C . ARG A 1 447 ? -3.866 2.003 0.057 1.00 98.81 447 ARG A C 1
ATOM 3316 O O . ARG A 1 447 ? -5.012 2.417 -0.078 1.00 98.81 447 ARG A O 1
ATOM 3323 N N . GLN A 1 448 ? -3.447 0.849 -0.462 1.00 98.94 448 GLN A N 1
ATOM 3324 C CA . GLN A 1 448 ? -4.301 -0.029 -1.264 1.00 98.94 448 GLN A CA 1
ATOM 3325 C C . GLN A 1 448 ? -5.492 -0.565 -0.467 1.00 98.94 448 GLN A C 1
ATOM 3327 O O . GLN A 1 448 ? -6.581 -0.678 -1.019 1.00 98.94 448 GLN A O 1
ATOM 3332 N N . VAL A 1 449 ? -5.334 -0.823 0.838 1.00 98.88 449 VAL A N 1
ATOM 3333 C CA . VAL A 1 449 ? -6.473 -1.173 1.705 1.00 98.88 449 VAL A CA 1
ATOM 3334 C C . VAL A 1 449 ? -7.472 -0.015 1.792 1.00 98.88 449 VAL A C 1
ATOM 3336 O O . VAL A 1 449 ? -8.676 -0.239 1.696 1.00 98.88 449 VAL A O 1
ATOM 3339 N N . ALA A 1 450 ? -7.010 1.233 1.922 1.00 98.75 450 ALA A N 1
ATOM 3340 C CA . ALA A 1 450 ? -7.908 2.389 1.915 1.00 98.75 450 ALA A CA 1
ATOM 3341 C C . ALA A 1 450 ? -8.681 2.512 0.588 1.00 98.75 450 ALA A C 1
ATOM 3343 O O . ALA A 1 450 ? -9.904 2.686 0.629 1.00 98.75 450 ALA A O 1
ATOM 3344 N N . THR A 1 451 ? -7.986 2.349 -0.545 1.00 98.88 451 THR A N 1
ATOM 3345 C CA . THR A 1 451 ? -8.555 2.419 -1.901 1.00 98.88 451 THR A CA 1
ATOM 3346 C C . THR A 1 451 ? -9.555 1.297 -2.175 1.00 98.88 451 THR A C 1
ATOM 3348 O O . THR A 1 451 ? -10.714 1.570 -2.493 1.00 98.88 451 THR A O 1
ATOM 3351 N N . ILE A 1 452 ? -9.174 0.034 -1.953 1.00 98.69 452 ILE A N 1
ATOM 3352 C CA . ILE A 1 452 ? -10.036 -1.113 -2.270 1.00 98.69 452 ILE A CA 1
ATOM 3353 C C . ILE A 1 452 ? -11.332 -1.097 -1.445 1.00 98.69 452 ILE A C 1
ATOM 3355 O O . ILE A 1 452 ? -12.398 -1.473 -1.926 1.00 98.69 452 ILE A O 1
ATOM 3359 N N . MET A 1 453 ? -11.294 -0.554 -0.220 1.00 98.25 453 MET A N 1
ATOM 3360 C CA . MET A 1 453 ? -12.494 -0.366 0.599 1.00 98.25 453 MET A CA 1
ATOM 3361 C C . MET A 1 453 ? -13.496 0.641 0.010 1.00 98.25 453 MET A C 1
ATOM 3363 O O . MET A 1 453 ? -14.655 0.622 0.428 1.00 98.25 453 MET A O 1
ATOM 3367 N N . ARG A 1 454 ? -13.096 1.535 -0.904 1.00 97.94 454 ARG A N 1
ATOM 3368 C CA . ARG A 1 454 ? -14.005 2.458 -1.619 1.00 97.94 454 ARG A CA 1
ATOM 3369 C C . ARG A 1 454 ? -14.406 1.940 -2.996 1.00 97.94 454 ARG A C 1
ATOM 3371 O O . ARG A 1 454 ? -15.368 2.454 -3.563 1.00 97.94 454 ARG A O 1
ATOM 3378 N N . GLU A 1 455 ? -13.676 0.976 -3.540 1.00 97.81 455 GLU A N 1
ATOM 3379 C CA . GLU A 1 455 ? -13.972 0.365 -4.838 1.00 97.81 455 GLU A CA 1
ATOM 3380 C C . GLU A 1 455 ? -15.003 -0.756 -4.733 1.00 97.81 455 GLU A C 1
ATOM 3382 O O . GLU A 1 455 ? -15.841 -0.896 -5.621 1.00 97.81 455 GLU A O 1
ATOM 3387 N N . LEU A 1 456 ? -14.974 -1.508 -3.633 1.00 98.12 456 LEU A N 1
ATOM 3388 C CA . LEU A 1 456 ? -15.904 -2.604 -3.389 1.00 98.12 456 LEU A CA 1
ATOM 3389 C C . LEU A 1 456 ? -17.284 -2.112 -2.934 1.00 98.12 456 LEU A C 1
ATOM 3391 O O . LEU A 1 456 ? -17.413 -1.237 -2.069 1.00 98.12 456 LEU A O 1
ATOM 3395 N N . LYS A 1 457 ? -18.324 -2.774 -3.436 1.00 97.00 457 LYS A N 1
ATOM 3396 C CA . LYS A 1 457 ? -19.691 -2.733 -2.902 1.00 97.00 457 LYS A CA 1
ATOM 3397 C C . LYS A 1 457 ? -19.845 -3.754 -1.782 1.00 97.00 457 LYS A C 1
ATOM 3399 O O . LYS A 1 457 ? -19.079 -4.707 -1.691 1.00 97.00 457 LYS A O 1
ATOM 3404 N N . THR A 1 458 ? -20.848 -3.566 -0.930 1.00 95.88 458 THR A N 1
ATOM 3405 C CA . THR A 1 458 ? -21.223 -4.531 0.112 1.00 95.88 458 THR A CA 1
ATOM 3406 C C . THR A 1 458 ? -21.152 -5.979 -0.374 1.00 95.88 458 THR A C 1
ATOM 3408 O O . THR A 1 458 ? -21.727 -6.320 -1.406 1.00 95.88 458 THR A O 1
ATOM 3411 N N . GLY A 1 459 ? -20.512 -6.844 0.415 1.00 95.81 459 GLY A N 1
ATOM 3412 C CA . GLY A 1 459 ? -20.446 -8.282 0.160 1.00 95.81 459 GLY A CA 1
ATOM 3413 C C . GLY A 1 459 ? -19.512 -8.683 -0.984 1.00 95.81 459 GLY A C 1
ATOM 3414 O O . GLY A 1 459 ? -19.342 -9.883 -1.229 1.00 95.81 459 GLY A O 1
ATOM 3415 N N . GLU A 1 460 ? -18.895 -7.723 -1.678 1.00 98.38 460 GLU A N 1
ATOM 3416 C CA . GLU A 1 460 ? -17.850 -7.992 -2.659 1.00 98.38 460 GLU A CA 1
ATOM 3417 C C . GLU A 1 460 ? -16.522 -8.318 -1.969 1.00 98.38 460 GLU A C 1
ATOM 3419 O O . GLU A 1 460 ? -16.204 -7.822 -0.882 1.00 98.38 460 GLU A O 1
ATOM 3424 N N . ILE A 1 461 ? -15.754 -9.184 -2.627 1.00 98.81 461 ILE A N 1
ATOM 3425 C CA . ILE A 1 461 ? -14.430 -9.619 -2.193 1.00 98.81 461 ILE A CA 1
ATOM 3426 C C . ILE A 1 461 ? -13.395 -8.826 -2.985 1.00 98.81 461 ILE A C 1
ATOM 3428 O O . ILE A 1 461 ? -13.495 -8.728 -4.210 1.00 98.81 461 ILE A O 1
ATOM 3432 N N . GLY A 1 462 ? -12.393 -8.294 -2.295 1.00 98.81 462 GLY A N 1
ATOM 3433 C CA . GLY A 1 462 ? -11.248 -7.644 -2.916 1.00 98.81 462 GLY A CA 1
ATOM 3434 C C . GLY A 1 462 ? -9.933 -8.280 -2.500 1.00 98.81 462 GLY A C 1
ATOM 3435 O O . GLY A 1 462 ? -9.813 -8.824 -1.400 1.00 98.81 462 GLY A O 1
ATOM 3436 N N . VAL A 1 463 ? -8.943 -8.178 -3.381 1.00 98.94 463 VAL A N 1
ATOM 3437 C CA . VAL A 1 463 ? -7.575 -8.635 -3.134 1.00 98.94 463 VAL A CA 1
ATOM 3438 C C . VAL A 1 463 ? -6.608 -7.479 -3.321 1.00 98.94 463 VAL A C 1
ATOM 3440 O O . VAL A 1 463 ? -6.620 -6.840 -4.368 1.00 98.94 463 VAL A O 1
ATOM 3443 N N . THR A 1 464 ? -5.737 -7.236 -2.346 1.00 98.81 464 THR A N 1
ATOM 3444 C CA . THR A 1 464 ? -4.552 -6.387 -2.545 1.00 98.81 464 THR A CA 1
ATOM 3445 C C . THR A 1 464 ? -3.326 -7.276 -2.709 1.00 98.81 464 THR A C 1
ATOM 3447 O O . THR A 1 464 ? -3.238 -8.327 -2.075 1.00 98.81 464 THR A O 1
ATOM 3450 N N . SER A 1 465 ? -2.376 -6.898 -3.565 1.00 98.94 465 SER A N 1
ATOM 3451 C CA . SER A 1 465 ? -1.127 -7.645 -3.728 1.00 98.94 465 SER A CA 1
ATOM 3452 C C . SER A 1 465 ? 0.009 -6.782 -4.269 1.00 98.94 465 SER A C 1
ATOM 3454 O O . SER A 1 465 ? -0.216 -5.796 -4.967 1.00 98.94 465 SER A O 1
ATOM 3456 N N . MET A 1 466 ? 1.249 -7.156 -3.959 1.00 98.88 466 MET A N 1
ATOM 3457 C CA . MET A 1 466 ? 2.445 -6.508 -4.488 1.00 98.88 466 MET A CA 1
ATOM 3458 C C . MET A 1 466 ? 3.618 -7.477 -4.619 1.00 98.88 466 MET A C 1
ATOM 3460 O O . MET A 1 466 ? 3.767 -8.419 -3.835 1.00 98.88 466 MET A O 1
ATOM 3464 N N . CYS A 1 467 ? 4.478 -7.203 -5.602 1.00 98.69 467 CYS A N 1
ATOM 3465 C CA . CYS A 1 467 ? 5.841 -7.713 -5.615 1.00 98.69 467 CYS A CA 1
ATOM 3466 C C . CYS A 1 467 ? 6.662 -7.031 -4.518 1.00 98.69 467 CYS A C 1
ATOM 3468 O O . CYS A 1 467 ? 6.336 -5.934 -4.058 1.00 98.69 467 CYS A O 1
ATOM 3470 N N . ILE A 1 468 ? 7.730 -7.688 -4.089 1.00 98.75 468 ILE A N 1
ATOM 3471 C CA . ILE A 1 468 ? 8.546 -7.247 -2.966 1.00 98.75 468 ILE A CA 1
ATOM 3472 C C . ILE A 1 468 ? 10.008 -7.432 -3.360 1.00 98.75 468 ILE A C 1
ATOM 3474 O O . ILE A 1 468 ? 10.425 -8.539 -3.719 1.00 98.75 468 ILE A O 1
ATOM 3478 N N . GLY A 1 469 ? 10.782 -6.345 -3.271 1.00 96.50 469 GLY A N 1
ATOM 3479 C CA . GLY A 1 469 ? 12.231 -6.378 -3.466 1.00 96.50 469 GLY A CA 1
ATOM 3480 C C . GLY A 1 469 ? 12.891 -7.492 -2.648 1.00 96.50 469 GLY A C 1
ATOM 3481 O O . GLY A 1 469 ? 12.366 -7.904 -1.619 1.00 96.50 469 GLY A O 1
ATOM 3482 N N . THR A 1 470 ? 14.025 -7.994 -3.139 1.00 96.50 470 THR A N 1
ATOM 3483 C CA . THR A 1 470 ? 14.717 -9.201 -2.639 1.00 96.50 470 THR A CA 1
ATOM 3484 C C . THR A 1 470 ? 13.981 -10.530 -2.858 1.00 96.50 470 THR A C 1
ATOM 3486 O O . THR A 1 470 ? 14.442 -11.551 -2.359 1.00 96.50 470 THR A O 1
ATOM 3489 N N . GLY A 1 471 ? 12.893 -10.555 -3.637 1.00 98.12 471 GLY A N 1
ATOM 3490 C CA . GLY A 1 471 ? 12.300 -11.801 -4.136 1.00 98.12 471 GLY A CA 1
ATOM 3491 C C . GLY A 1 471 ? 11.165 -12.336 -3.275 1.00 98.12 471 GLY A C 1
ATOM 3492 O O . GLY A 1 471 ? 11.225 -13.456 -2.775 1.00 98.12 471 GLY A O 1
ATOM 3493 N N . MET A 1 472 ? 10.106 -11.553 -3.095 1.00 98.88 472 MET A N 1
ATOM 3494 C CA . MET A 1 472 ? 8.886 -12.027 -2.439 1.00 98.88 472 MET A CA 1
ATOM 3495 C C . MET A 1 472 ? 7.630 -11.484 -3.137 1.00 98.88 472 MET A C 1
ATOM 3497 O O . MET A 1 472 ? 7.686 -10.565 -3.954 1.00 98.88 472 MET A O 1
ATOM 3501 N N . GLY A 1 473 ? 6.477 -12.037 -2.781 1.00 98.81 473 GLY A N 1
ATOM 3502 C CA . GLY A 1 473 ? 5.164 -11.457 -3.050 1.00 98.81 473 GLY A CA 1
ATOM 3503 C C . GLY A 1 473 ? 4.293 -11.522 -1.805 1.00 98.81 473 GLY A C 1
ATOM 3504 O O . GLY A 1 473 ? 4.442 -12.450 -1.012 1.00 98.81 473 GLY A O 1
ATOM 3505 N N . ALA A 1 474 ? 3.385 -10.564 -1.637 1.00 98.88 474 ALA A N 1
ATOM 3506 C CA . ALA A 1 474 ? 2.342 -10.631 -0.614 1.00 98.88 474 ALA A CA 1
ATOM 3507 C C . ALA A 1 474 ? 0.968 -10.360 -1.221 1.00 98.88 474 ALA A C 1
ATOM 3509 O O . ALA A 1 474 ? 0.851 -9.621 -2.200 1.00 98.88 474 ALA A O 1
ATOM 3510 N N . ALA A 1 475 ? -0.066 -10.968 -0.648 1.00 98.94 475 ALA A N 1
ATOM 3511 C CA . ALA A 1 475 ? -1.451 -10.752 -1.036 1.00 98.94 475 ALA A CA 1
ATOM 3512 C C . ALA A 1 475 ? -2.375 -10.870 0.176 1.00 98.94 475 ALA A C 1
ATOM 3514 O O . ALA A 1 475 ? -2.130 -11.704 1.048 1.00 98.94 475 ALA A O 1
ATOM 3515 N N . ALA A 1 476 ? -3.436 -10.069 0.218 1.00 98.94 476 ALA A N 1
ATOM 3516 C CA . ALA A 1 476 ? -4.447 -10.116 1.267 1.00 98.94 476 ALA A CA 1
ATOM 3517 C C . ALA A 1 476 ? -5.863 -10.083 0.693 1.00 98.94 476 ALA A C 1
ATOM 3519 O O . ALA A 1 476 ? -6.115 -9.425 -0.316 1.00 98.94 476 ALA A O 1
ATOM 3520 N N . VAL A 1 477 ? -6.780 -10.782 1.360 1.00 98.94 477 VAL A N 1
ATOM 3521 C CA . VAL A 1 477 ? -8.197 -10.885 1.000 1.00 98.94 477 VAL A CA 1
ATOM 3522 C C . VAL A 1 477 ? -9.031 -10.083 1.993 1.00 98.94 477 VAL A C 1
ATOM 3524 O O . VAL A 1 477 ? -8.886 -10.225 3.211 1.00 98.94 477 VAL A O 1
ATOM 3527 N N . PHE A 1 478 ? -9.949 -9.284 1.459 1.00 98.81 478 PHE A N 1
ATOM 3528 C CA . PHE A 1 478 ? -10.899 -8.492 2.228 1.00 98.81 478 PHE A CA 1
ATOM 3529 C C . PHE A 1 478 ? -12.319 -8.701 1.713 1.00 98.81 478 PHE A C 1
ATOM 3531 O O . PHE A 1 478 ? -12.532 -8.950 0.527 1.00 98.81 478 PHE A O 1
ATOM 3538 N N . VAL A 1 479 ? -13.299 -8.534 2.596 1.00 98.62 479 VAL A N 1
ATOM 3539 C CA . VAL A 1 479 ? -14.718 -8.472 2.222 1.00 98.62 479 VAL A CA 1
ATOM 3540 C C . VAL A 1 479 ? -15.263 -7.115 2.617 1.00 98.62 479 VAL A C 1
ATOM 3542 O O . VAL A 1 479 ? -15.069 -6.667 3.748 1.00 98.62 479 VAL A O 1
ATOM 3545 N N . LYS A 1 480 ? -15.960 -6.450 1.701 1.00 97.88 480 LYS A N 1
ATOM 3546 C CA . LYS A 1 480 ? -16.658 -5.211 2.027 1.00 97.88 480 LYS A CA 1
ATOM 3547 C C . LYS A 1 480 ? -17.852 -5.512 2.924 1.00 97.88 480 LYS A C 1
ATOM 3549 O O . LYS A 1 480 ? -18.699 -6.334 2.582 1.00 97.88 480 LYS A O 1
ATOM 3554 N N . ASP A 1 481 ? -17.920 -4.834 4.061 1.00 93.00 481 ASP A N 1
ATOM 3555 C CA . ASP A 1 481 ? -18.995 -5.031 5.029 1.00 93.00 481 ASP A CA 1
ATOM 3556 C C . ASP A 1 481 ? -20.104 -3.988 4.834 1.00 93.00 481 ASP A C 1
ATOM 3558 O O . ASP A 1 481 ? -19.884 -2.899 4.294 1.00 93.00 481 ASP A O 1
ATOM 3562 N N . ASP A 1 482 ? -21.289 -4.334 5.322 1.00 77.12 482 ASP A N 1
ATOM 3563 C CA . ASP A 1 482 ? -22.406 -3.415 5.482 1.00 77.12 482 ASP A CA 1
ATOM 3564 C C . ASP A 1 482 ? -22.263 -2.596 6.750 1.00 77.12 482 ASP A C 1
ATOM 3566 O O . ASP A 1 482 ? -21.757 -3.064 7.773 1.00 77.12 482 ASP A O 1
ATOM 3570 N N . PHE A 1 483 ? -22.837 -1.397 6.725 1.00 63.12 483 PHE A N 1
ATOM 3571 C CA . PHE A 1 483 ? -23.115 -0.668 7.951 1.00 63.12 483 PHE A CA 1
ATOM 3572 C C . PHE A 1 483 ? -23.992 -1.510 8.882 1.00 63.12 483 PHE A C 1
ATOM 3574 O O . PHE A 1 483 ? -25.187 -1.679 8.650 1.00 63.12 483 PHE A O 1
ATOM 3581 N N . TYR A 1 484 ? -23.417 -1.967 9.990 1.00 50.09 484 TYR A N 1
ATOM 3582 C CA . TYR A 1 484 ? -24.205 -2.411 11.128 1.00 50.09 484 TYR A CA 1
ATOM 3583 C C . TYR A 1 484 ? -24.681 -1.170 11.893 1.00 50.09 484 TYR A C 1
ATOM 3585 O O . TYR A 1 484 ? -23.908 -0.533 12.605 1.00 50.09 484 TYR A O 1
ATOM 3593 N N . VAL A 1 485 ? -25.955 -0.806 11.743 1.00 44.28 485 VAL A N 1
ATOM 3594 C CA . VAL A 1 485 ? -26.668 -0.071 12.794 1.00 44.28 485 VAL A CA 1
ATOM 3595 C C . VAL A 1 485 ? -27.382 -1.136 13.605 1.00 44.28 485 VAL A C 1
ATOM 3597 O O . VAL A 1 485 ? -28.250 -1.832 13.081 1.00 44.28 485 VAL A O 1
ATOM 3600 N N . TYR A 1 486 ? -26.985 -1.303 14.864 1.00 40.31 486 TYR A N 1
ATOM 3601 C CA . TYR A 1 486 ? -27.677 -2.184 15.794 1.00 40.31 486 TYR A CA 1
ATOM 3602 C C . TYR A 1 486 ? -29.130 -1.702 15.925 1.00 40.31 486 TYR A C 1
ATOM 3604 O O . TYR A 1 486 ? -29.411 -0.693 16.568 1.00 40.31 486 TYR A O 1
ATOM 3612 N N . ARG A 1 487 ? -30.054 -2.383 15.242 1.00 37.69 487 ARG A N 1
ATOM 3613 C CA . ARG A 1 487 ? -31.484 -2.292 15.529 1.00 37.69 487 ARG A CA 1
ATOM 3614 C C . ARG A 1 487 ? -31.734 -3.245 16.681 1.00 37.69 487 ARG A C 1
ATOM 3616 O O . ARG A 1 487 ? -31.781 -4.457 16.474 1.00 37.69 487 ARG A O 1
ATOM 3623 N N . ASP A 1 488 ? -31.850 -2.696 17.883 1.00 34.66 488 ASP A N 1
ATOM 3624 C CA . ASP A 1 488 ? -32.345 -3.472 19.009 1.00 34.66 488 ASP A CA 1
ATOM 3625 C C . ASP A 1 488 ? -33.728 -4.022 18.641 1.00 34.66 488 ASP A C 1
ATOM 3627 O O . ASP A 1 488 ? -34.531 -3.346 17.991 1.00 34.66 488 ASP A O 1
ATOM 3631 N N . ARG A 1 489 ? -34.008 -5.267 19.030 1.00 35.97 489 ARG A N 1
ATOM 3632 C CA . ARG A 1 489 ? -35.269 -5.967 18.717 1.00 35.97 489 ARG A CA 1
ATOM 3633 C C . ARG A 1 489 ? -36.513 -5.342 19.377 1.00 35.97 489 ARG A C 1
ATOM 3635 O O . ARG A 1 489 ? -37.607 -5.878 19.234 1.00 35.97 489 ARG A O 1
ATOM 3642 N N . TYR A 1 490 ? -36.360 -4.186 20.017 1.00 42.84 490 TYR A N 1
ATOM 3643 C CA . TYR A 1 490 ? -37.418 -3.331 20.537 1.00 42.84 490 TYR A CA 1
ATOM 3644 C C . TYR A 1 490 ? -37.212 -1.930 19.951 1.00 42.84 490 TYR A C 1
ATOM 3646 O O . TYR A 1 490 ? -36.269 -1.226 20.299 1.00 42.84 490 TYR A O 1
ATOM 3654 N N . GLY A 1 491 ? -38.030 -1.582 18.959 1.00 37.53 491 GLY A N 1
ATOM 3655 C CA . GLY A 1 491 ? -37.778 -0.467 18.056 1.00 37.53 491 GLY A CA 1
ATOM 3656 C C . GLY A 1 491 ? -37.586 0.897 18.722 1.00 37.53 491 GLY A C 1
ATOM 3657 O O . GLY A 1 491 ? -38.373 1.313 19.563 1.00 37.53 491 GLY A O 1
ATOM 3658 N N . CYS A 1 492 ? -36.617 1.654 18.209 1.00 27.67 492 CYS A N 1
ATOM 3659 C CA . CYS A 1 492 ? -36.828 3.064 17.909 1.00 27.67 492 CYS A CA 1
ATOM 3660 C C . CYS A 1 492 ? -35.935 3.473 16.732 1.00 27.67 492 CYS A C 1
ATOM 3662 O O . CYS A 1 492 ? -34.720 3.275 16.732 1.00 27.67 492 CYS A O 1
ATOM 3664 N N . CYS A 1 493 ? -36.566 3.988 15.681 1.00 35.38 493 CYS A N 1
ATOM 3665 C CA . CYS A 1 493 ? -35.914 4.432 14.461 1.00 35.38 493 CYS A CA 1
ATOM 3666 C C . CYS A 1 493 ? -35.478 5.891 14.647 1.00 35.38 493 CYS A C 1
ATOM 3668 O O . CYS A 1 493 ? -36.205 6.801 14.269 1.00 35.38 493 CYS A O 1
ATOM 3670 N N . CYS A 1 494 ? -34.298 6.122 15.221 1.00 30.72 494 CYS A N 1
ATOM 3671 C CA . CYS A 1 494 ? -33.686 7.452 15.251 1.00 30.72 494 CYS A CA 1
ATOM 3672 C C . CYS A 1 494 ? -32.489 7.492 14.301 1.00 30.72 494 CYS A C 1
ATOM 3674 O O . CYS A 1 494 ? -31.366 7.216 14.707 1.00 30.72 494 CYS A O 1
ATOM 3676 N N . CYS A 1 495 ? -32.772 7.770 13.025 1.00 28.00 495 CYS A N 1
ATOM 3677 C CA . CYS A 1 495 ? -31.981 8.630 12.133 1.00 28.00 495 CYS A CA 1
ATOM 3678 C C . CYS A 1 495 ? -32.660 8.657 10.754 1.00 28.00 495 CYS A C 1
ATOM 3680 O O . CYS A 1 495 ? -32.442 7.783 9.916 1.00 28.00 495 CYS A O 1
ATOM 3682 N N . PHE A 1 496 ? -33.521 9.654 10.550 1.00 30.14 496 PHE A N 1
ATOM 3683 C CA . PHE A 1 496 ? -34.060 10.030 9.246 1.00 30.14 496 PHE A CA 1
ATOM 3684 C C . PHE A 1 496 ? -33.056 10.948 8.521 1.00 30.14 496 PHE A C 1
ATOM 3686 O O . PHE A 1 496 ? -32.513 11.865 9.128 1.00 30.14 496 PHE A O 1
ATOM 3693 N N . CYS A 1 497 ? -32.844 10.647 7.235 1.00 31.22 497 CYS A N 1
ATOM 3694 C CA . CYS A 1 497 ? -32.500 11.503 6.088 1.00 31.22 497 CYS A CA 1
ATOM 3695 C C . CYS A 1 497 ? -31.691 12.801 6.270 1.00 31.22 497 CYS A C 1
ATOM 3697 O O . CYS A 1 497 ? -32.221 13.749 6.827 1.00 31.22 497 CYS A O 1
ATOM 3699 N N . GLN A 1 498 ? -30.558 12.906 5.552 1.00 31.95 498 GLN A N 1
ATOM 3700 C CA . GLN A 1 498 ? -30.224 13.975 4.575 1.00 31.95 498 GLN A CA 1
ATOM 3701 C C . GLN A 1 498 ? -29.151 13.413 3.604 1.00 31.95 498 GLN A C 1
ATOM 3703 O O . GLN A 1 498 ? -28.204 12.790 4.067 1.00 31.95 498 GLN A O 1
ATOM 3708 N N . GLY A 1 499 ? -29.201 13.526 2.276 1.00 26.22 499 GLY A N 1
ATOM 3709 C CA . GLY A 1 499 ? -30.172 14.147 1.387 1.00 26.22 499 GLY A CA 1
ATOM 3710 C C . GLY A 1 499 ? -29.968 13.648 -0.052 1.00 26.22 499 GLY A C 1
ATOM 3711 O O . GLY A 1 499 ? -28.846 13.529 -0.536 1.00 26.22 499 GLY A O 1
ATOM 3712 N N . VAL A 1 500 ? -31.085 13.349 -0.711 1.00 33.09 500 VAL A N 1
ATOM 3713 C CA . VAL A 1 500 ? -31.239 13.437 -2.165 1.00 33.09 500 VAL A CA 1
ATOM 3714 C C . VAL A 1 500 ? -31.942 14.770 -2.388 1.00 33.09 500 VAL A C 1
ATOM 3716 O O . VAL A 1 500 ? -32.940 15.037 -1.717 1.00 33.09 500 VAL A O 1
ATOM 3719 N N . GLY A 1 501 ? -31.419 15.614 -3.271 1.00 32.69 501 GLY A N 1
ATOM 3720 C CA . GLY A 1 501 ? -32.019 16.912 -3.541 1.00 32.69 501 GLY A CA 1
ATOM 3721 C C . GLY A 1 501 ? -31.450 17.593 -4.778 1.00 32.69 501 GLY A C 1
ATOM 3722 O O . GLY A 1 501 ? -30.431 18.264 -4.662 1.00 32.69 501 GLY A O 1
ATOM 3723 N N . ILE A 1 502 ? -32.230 17.453 -5.859 1.00 34.69 502 ILE A N 1
ATOM 3724 C CA . ILE A 1 502 ? -32.389 18.304 -7.057 1.00 34.69 502 ILE A CA 1
ATOM 3725 C C . ILE A 1 502 ? -31.265 18.266 -8.095 1.00 34.69 502 ILE A C 1
ATOM 3727 O O . ILE A 1 502 ? -30.164 18.793 -7.835 1.00 34.69 502 ILE A O 1
#

Foldseek 3Di:
DDDDDDDDDDDDDDDDDDDDDDDDDDDDDDDDDDDDDDDDDDDDDDDDDDDDDDDDDDDDDDDDDDDDDDVVVVVVVVVVVVVVVPPDFALRSLQDDDLLFKFFQDKFKAAKFFAQPTPCLVPDQLQQLLLTLLLRCVVFVLDDLQLAQEEEEFAAQDDQLCQPSNLVSCVSSVRDPNHYYDYAYQWLQRQQVQVVVQRVCSNVVVGFKHKTKYWFRCSVGVDPVCSDPDDDPVQCPDPQNVLLVDPPLQLLLVLCVVVVPDLLQLLQLLQLLLVLQVVCVVVVLNQQRHRWRWDQDPVGIDTRGHFPQRDPPRHSVNVVPFQADPDRPGSFGLSQAFGAITIMMMTIIGRNNVCVVSQGWTLWTWQDKDKFFFRQSNLLLALLPQVVVQSVVSSYALVQAQAEAEARRGSSSVVCSCVSRVHDPCRYPSSHHRSRRGRSRRGRNSVVVSSVSSVDDASHKYKYKYGTHPGMIMMTIMGGHDTDRDQDPPDDDPDDDDDDDD

Nearest PDB structures (foldseek):
  1afw-assembly1_B  TM=9.703E-01  e=6.031E-56  Saccharomyces cerevisiae
  7ldc-assembly1_C  TM=9.052E-01  e=9.750E-41  Zoogloea ramigera
  7lcl-assembly1_C  TM=9.125E-01  e=1.386E-40  Zoogloea ramigera
  4c2k-assembly1_A  TM=9.063E-01  e=5.831E-38  Homo sapiens
  7ei3-assembly1_A  TM=9.172E-01  e=2.527E-37  [Empedobacter] haloabium

Radius of gyration: 31.33 Å; Cα contacts (8 Å, |Δi|>4): 1024; chains: 1; bounding box: 110×84×103 Å

Mean predicted aligned error: 11.8 Å

pLDDT: mean 83.82, std 25.71, range [26.06, 98.94]